Protein AF-A0A321LM00-F1 (afdb_monomer)

Structure (mmCIF, N/CA/C/O backbone):
data_AF-A0A321LM00-F1
#
_entry.id   AF-A0A321LM00-F1
#
loop_
_atom_site.group_PDB
_atom_site.id
_atom_site.type_symbol
_atom_site.label_atom_id
_atom_site.label_alt_id
_atom_site.label_comp_id
_atom_site.label_asym_id
_atom_site.label_entity_id
_atom_site.label_seq_id
_atom_site.pdbx_PDB_ins_code
_atom_site.Cartn_x
_atom_site.Cartn_y
_atom_site.Cartn_z
_atom_site.occupancy
_atom_site.B_iso_or_equiv
_atom_site.auth_seq_id
_atom_site.auth_comp_id
_atom_site.auth_asym_id
_atom_site.auth_atom_id
_atom_site.pdbx_PDB_model_num
ATOM 1 N N . MET A 1 1 ? -19.591 -0.940 19.489 1.00 50.38 1 MET A N 1
ATOM 2 C CA . MET A 1 1 ? -20.956 -0.464 19.805 1.00 50.38 1 MET A CA 1
ATOM 3 C C . MET A 1 1 ? -21.802 -0.656 18.562 1.00 50.38 1 MET A C 1
ATOM 5 O O . MET A 1 1 ? -21.306 -0.373 17.481 1.00 50.38 1 MET A O 1
ATOM 9 N N . THR A 1 2 ? -23.018 -1.180 18.686 1.00 60.53 2 THR A N 1
ATOM 10 C CA . THR A 1 2 ? -23.913 -1.371 17.537 1.00 60.53 2 THR A CA 1
ATOM 11 C C . THR A 1 2 ? -24.827 -0.159 17.453 1.00 60.53 2 THR A C 1
ATOM 13 O O . THR A 1 2 ? -25.666 0.035 18.329 1.00 60.53 2 THR A O 1
ATOM 16 N N . TYR A 1 3 ? -24.629 0.682 16.443 1.00 70.56 3 TYR A N 1
ATOM 17 C CA . TYR A 1 3 ? -25.516 1.814 16.193 1.00 70.56 3 TYR A CA 1
ATOM 18 C C . TYR A 1 3 ? -26.712 1.364 15.345 1.00 70.56 3 TYR A C 1
ATOM 20 O O . TYR A 1 3 ? -26.562 0.495 14.479 1.00 70.56 3 TYR A O 1
ATOM 28 N N . ASP A 1 4 ? -27.887 1.940 15.588 1.00 83.69 4 ASP A N 1
ATOM 29 C CA . ASP A 1 4 ? -29.115 1.673 14.824 1.00 83.69 4 ASP A CA 1
ATOM 30 C C . ASP A 1 4 ? -29.537 2.918 14.037 1.00 83.69 4 ASP A C 1
ATOM 32 O O . ASP A 1 4 ? -30.619 3.467 14.228 1.00 83.69 4 ASP A O 1
ATOM 36 N N . TYR A 1 5 ? -28.624 3.414 13.199 1.00 92.00 5 TYR A N 1
ATOM 37 C CA . TYR A 1 5 ? -28.917 4.504 12.274 1.00 92.00 5 TYR A CA 1
ATOM 38 C C . TYR A 1 5 ? -29.670 3.968 11.054 1.00 92.00 5 TYR A C 1
ATOM 40 O O . TYR A 1 5 ? -29.329 2.909 10.523 1.00 92.00 5 TYR A O 1
ATOM 48 N N . ARG A 1 6 ? -30.670 4.713 10.587 1.00 93.38 6 ARG A N 1
ATOM 49 C CA . ARG A 1 6 ? -31.503 4.389 9.420 1.00 93.38 6 ARG A CA 1
ATOM 50 C C . ARG A 1 6 ? -31.177 5.255 8.216 1.00 93.38 6 ARG A C 1
ATOM 52 O O . ARG A 1 6 ? -31.203 4.760 7.089 1.00 93.38 6 ARG A O 1
ATOM 59 N N . VAL A 1 7 ? -30.883 6.535 8.443 1.00 95.56 7 VAL A N 1
ATOM 60 C CA . VAL A 1 7 ? -30.591 7.505 7.380 1.00 95.56 7 VAL A CA 1
ATOM 61 C C . VAL A 1 7 ? -29.160 7.992 7.516 1.00 95.56 7 VAL A C 1
ATOM 63 O O . VAL A 1 7 ? -28.803 8.616 8.513 1.00 95.56 7 VAL A O 1
ATOM 66 N N . ILE A 1 8 ? -28.347 7.726 6.498 1.00 95.56 8 ILE A N 1
ATOM 67 C CA . ILE A 1 8 ? -26.917 8.050 6.502 1.00 95.56 8 ILE A CA 1
ATOM 68 C C . ILE A 1 8 ? -26.569 9.012 5.376 1.00 95.56 8 ILE A C 1
ATOM 70 O O . ILE A 1 8 ? -27.151 8.923 4.299 1.00 95.56 8 ILE A O 1
ATOM 74 N N . ALA A 1 9 ? -25.595 9.889 5.596 1.00 95.25 9 ALA A N 1
ATOM 75 C CA . ALA A 1 9 ? -24.933 10.639 4.534 1.00 95.25 9 ALA A CA 1
ATOM 76 C C . ALA A 1 9 ? -23.550 10.037 4.268 1.00 95.25 9 ALA A C 1
ATOM 78 O O . ALA A 1 9 ? -22.810 9.763 5.208 1.00 95.25 9 ALA A O 1
ATOM 79 N N . VAL A 1 10 ? -23.192 9.826 3.003 1.00 95.38 10 VAL A N 1
ATOM 80 C CA . VAL A 1 10 ? -21.925 9.173 2.633 1.00 95.38 10 VAL A CA 1
ATOM 81 C C . VAL A 1 10 ? -21.133 10.078 1.708 1.00 95.38 10 VAL A C 1
ATOM 83 O O . VAL A 1 10 ? -21.665 10.594 0.721 1.00 95.38 10 VAL A O 1
ATOM 86 N N . ASP A 1 11 ? -19.858 10.275 2.027 1.00 92.62 11 ASP A N 1
ATOM 87 C CA . ASP A 1 11 ? -18.947 11.029 1.178 1.00 92.62 11 ASP A CA 1
ATOM 88 C C . ASP A 1 11 ? -18.307 10.146 0.083 1.00 92.62 11 ASP A C 1
ATOM 90 O O . ASP A 1 11 ? -18.360 8.913 0.138 1.00 92.62 11 ASP A O 1
ATOM 94 N N . PRO A 1 12 ? -17.665 10.753 -0.930 1.00 92.94 12 PRO A N 1
ATOM 95 C CA . PRO A 1 12 ? -17.005 9.982 -1.974 1.00 92.94 12 PRO A CA 1
ATOM 96 C C . PRO A 1 12 ? -15.866 9.093 -1.471 1.00 92.94 12 PRO A C 1
ATOM 98 O O . PRO A 1 12 ? -15.644 8.043 -2.069 1.00 92.94 12 PRO A O 1
ATOM 101 N N . THR A 1 13 ? -15.146 9.479 -0.407 1.00 94.44 13 THR A N 1
ATOM 102 C CA . THR A 1 13 ? -14.042 8.652 0.103 1.00 94.44 13 THR A CA 1
ATOM 103 C C . THR A 1 13 ? -14.563 7.330 0.648 1.00 94.44 13 THR A C 1
ATOM 105 O O . THR A 1 13 ? -14.111 6.288 0.187 1.00 94.44 13 THR A O 1
ATOM 108 N N . ALA A 1 14 ? -15.604 7.346 1.482 1.00 96.12 14 ALA A N 1
ATOM 109 C CA . ALA A 1 14 ? -16.241 6.130 1.974 1.00 96.12 14 ALA A CA 1
ATOM 110 C C . ALA A 1 14 ? -16.858 5.282 0.848 1.00 96.12 14 ALA A C 1
ATOM 112 O O . ALA A 1 14 ? -16.705 4.060 0.844 1.00 96.12 14 ALA A O 1
ATOM 113 N N . LEU A 1 15 ? -17.503 5.897 -0.155 1.00 96.62 15 LEU A N 1
ATOM 114 C CA . LEU A 1 15 ? -18.020 5.163 -1.324 1.00 96.62 15 LEU A CA 1
ATOM 115 C C . LEU A 1 15 ? -16.909 4.408 -2.065 1.00 96.62 15 LEU A C 1
ATOM 117 O O . LEU A 1 15 ? -17.082 3.236 -2.409 1.00 96.62 15 LEU A O 1
ATOM 121 N N . LEU A 1 16 ? -15.773 5.066 -2.302 1.00 96.12 16 LEU A N 1
ATOM 122 C CA . LEU A 1 16 ? -14.617 4.446 -2.945 1.00 96.12 16 LEU A CA 1
ATOM 123 C C . LEU A 1 16 ? -14.006 3.349 -2.067 1.00 96.12 16 LEU A C 1
ATOM 125 O O . LEU A 1 16 ? -13.677 2.287 -2.593 1.00 96.12 16 LEU A O 1
ATOM 129 N N . THR A 1 17 ? -13.913 3.552 -0.750 1.00 97.25 17 THR A N 1
ATOM 130 C CA . THR A 1 17 ? -13.416 2.534 0.186 1.00 97.25 17 THR A CA 1
ATOM 131 C C . THR A 1 17 ? -14.311 1.296 0.188 1.00 97.25 17 THR A C 1
ATOM 133 O O . THR A 1 17 ? -13.816 0.181 0.025 1.00 97.25 17 THR A O 1
ATOM 136 N N . PHE A 1 18 ? -15.635 1.455 0.293 1.00 97.75 18 PHE A N 1
ATOM 137 C CA . PHE A 1 18 ? -16.565 0.323 0.222 1.00 97.75 18 PHE A CA 1
ATOM 138 C C . PHE A 1 18 ? -16.496 -0.402 -1.124 1.00 97.75 18 PHE A C 1
ATOM 140 O O . PHE A 1 18 ? -16.608 -1.626 -1.163 1.00 97.75 18 PHE A O 1
ATOM 147 N N . ALA A 1 19 ? -16.300 0.323 -2.227 1.00 97.25 19 ALA A N 1
ATOM 148 C CA . ALA A 1 19 ? -16.157 -0.274 -3.553 1.00 97.25 19 ALA A CA 1
ATOM 149 C C . ALA A 1 19 ? -14.844 -1.046 -3.705 1.00 97.25 19 ALA A C 1
ATOM 151 O O . ALA A 1 19 ? -14.829 -2.130 -4.286 1.00 97.25 19 ALA A O 1
ATOM 152 N N . TYR A 1 20 ? -13.756 -0.504 -3.158 1.00 96.75 20 TYR A N 1
ATOM 153 C CA . TYR A 1 20 ? -12.454 -1.161 -3.097 1.00 96.75 20 TYR A CA 1
ATOM 154 C C . TYR A 1 20 ? -12.499 -2.449 -2.260 1.00 96.75 20 TYR A C 1
ATOM 156 O O . TYR A 1 20 ? -11.844 -3.430 -2.606 1.00 96.75 20 TYR A O 1
ATOM 164 N N . LEU A 1 21 ? -13.308 -2.468 -1.198 1.00 96.81 21 LEU A N 1
ATOM 165 C CA . LEU A 1 21 ? -13.510 -3.637 -0.339 1.00 96.81 21 LEU A CA 1
ATOM 166 C C . LEU A 1 21 ? -14.554 -4.638 -0.853 1.00 96.81 21 LEU A C 1
ATOM 168 O O . LEU A 1 21 ? -14.753 -5.660 -0.204 1.00 96.81 21 LEU A O 1
ATOM 172 N N . ASP A 1 22 ? -15.216 -4.371 -1.983 1.00 96.12 22 ASP A N 1
ATOM 173 C CA . ASP A 1 22 ? -16.346 -5.171 -2.483 1.00 96.12 22 ASP A CA 1
ATOM 174 C C . ASP A 1 22 ? -17.527 -5.262 -1.493 1.00 96.12 22 ASP A C 1
ATOM 176 O O . ASP A 1 22 ? -18.244 -6.259 -1.428 1.00 96.12 22 ASP A O 1
ATOM 180 N N . LEU A 1 23 ? -17.755 -4.191 -0.726 1.00 96.31 23 LEU A N 1
ATOM 181 C CA . LEU A 1 23 ? -18.768 -4.124 0.331 1.00 96.31 23 LEU A CA 1
ATOM 182 C C . LEU A 1 23 ? -19.874 -3.090 0.094 1.00 96.31 23 LEU A C 1
ATOM 184 O O . LEU A 1 23 ? -20.735 -2.960 0.956 1.00 96.31 23 LEU A O 1
ATOM 188 N N . LEU A 1 24 ? -19.905 -2.380 -1.040 1.00 95.12 24 LEU A N 1
ATOM 189 C CA . LEU A 1 24 ? -20.917 -1.341 -1.318 1.00 95.12 24 LEU A CA 1
ATOM 190 C C . LEU A 1 24 ? -22.352 -1.796 -1.021 1.00 95.12 24 LEU A C 1
ATOM 192 O O . LEU A 1 24 ? -23.048 -1.172 -0.222 1.00 95.12 24 LEU A O 1
ATOM 196 N N . GLU A 1 25 ? -22.784 -2.896 -1.639 1.00 94.81 25 GLU A N 1
ATOM 197 C CA . GLU A 1 25 ? -24.155 -3.396 -1.501 1.00 94.81 25 GLU A CA 1
ATOM 198 C C . GLU A 1 25 ? -24.452 -3.880 -0.081 1.00 94.81 25 GLU A C 1
ATOM 200 O O . GLU A 1 25 ? -25.512 -3.587 0.467 1.00 94.81 25 GLU A O 1
ATOM 205 N N . VAL A 1 26 ? -23.503 -4.586 0.535 1.00 94.56 26 VAL A N 1
ATOM 206 C CA . VAL A 1 26 ? -23.665 -5.174 1.870 1.00 94.56 26 VAL A CA 1
ATOM 207 C C . VAL A 1 26 ? -23.682 -4.091 2.951 1.00 94.56 26 VAL A C 1
ATOM 209 O O . VAL A 1 26 ? -24.567 -4.079 3.808 1.00 94.56 26 VAL A O 1
ATOM 212 N N . ALA A 1 27 ? -22.724 -3.165 2.905 1.00 93.81 27 ALA A N 1
ATOM 213 C CA . ALA A 1 27 ? -22.567 -2.105 3.889 1.00 93.81 27 ALA A CA 1
ATOM 214 C C . ALA A 1 27 ? -23.719 -1.099 3.803 1.00 93.81 27 ALA A C 1
ATOM 216 O O . ALA A 1 27 ? -24.421 -0.871 4.789 1.00 93.81 27 ALA A O 1
ATOM 217 N N . LEU A 1 28 ? -23.971 -0.546 2.614 1.00 94.31 28 LEU A N 1
ATOM 218 C CA . LEU A 1 28 ? -25.001 0.479 2.421 1.00 94.31 28 LEU A CA 1
ATOM 219 C C . LEU A 1 28 ? -26.417 -0.110 2.378 1.00 94.31 28 LEU A C 1
ATOM 221 O O . LEU A 1 28 ? -27.389 0.573 2.702 1.00 94.31 28 LEU A O 1
ATOM 225 N N . GLY A 1 29 ? -26.547 -1.398 2.050 1.00 91.75 29 GLY A N 1
ATOM 226 C CA . GLY A 1 29 ? -27.804 -2.134 2.137 1.00 91.75 29 GLY A CA 1
ATOM 227 C C . GLY A 1 29 ? -28.374 -2.192 3.555 1.00 91.75 29 GLY A C 1
ATOM 228 O O . GLY A 1 29 ? -29.597 -2.236 3.700 1.00 91.75 29 GLY A O 1
ATOM 229 N N . SER A 1 30 ? -27.516 -2.113 4.580 1.00 90.19 30 SER A N 1
ATOM 230 C CA . SER A 1 30 ? -27.893 -2.211 5.997 1.00 90.19 30 SER A CA 1
ATOM 231 C C . SER A 1 30 ? -28.636 -0.993 6.571 1.00 90.19 30 SER A C 1
ATOM 233 O O . SER A 1 30 ? -29.150 -1.082 7.686 1.00 90.19 30 SER A O 1
ATOM 235 N N . PHE A 1 31 ? -28.725 0.107 5.815 1.00 93.88 31 PHE A N 1
ATOM 236 C CA . PHE A 1 31 ? -29.386 1.360 6.206 1.00 93.88 31 PHE A CA 1
ATOM 237 C C . PHE A 1 31 ? -30.646 1.591 5.380 1.00 93.88 31 PHE A C 1
ATOM 239 O O . PHE A 1 31 ? -30.644 1.289 4.196 1.00 93.88 31 PHE A O 1
ATOM 246 N N . ASP A 1 32 ? -31.712 2.168 5.925 1.00 95.12 32 ASP A N 1
ATOM 247 C CA . ASP A 1 32 ? -32.968 2.370 5.185 1.00 95.12 32 ASP A CA 1
ATOM 248 C C . ASP A 1 32 ? -32.814 3.337 4.000 1.00 95.12 32 ASP A C 1
ATOM 250 O O . ASP A 1 32 ? -33.359 3.087 2.922 1.00 95.12 32 ASP A O 1
ATOM 254 N N . CYS A 1 33 ? -32.055 4.421 4.180 1.00 96.31 33 CYS A N 1
ATOM 255 C CA . CYS A 1 33 ? -31.853 5.458 3.170 1.00 96.31 33 CYS A CA 1
ATOM 256 C C . CYS A 1 33 ? -30.410 5.968 3.183 1.00 96.31 33 CYS A C 1
ATOM 258 O O . CYS A 1 33 ? -29.863 6.300 4.235 1.00 96.31 33 CYS A O 1
ATOM 260 N N . VAL A 1 34 ? -29.822 6.095 1.995 1.00 97.00 34 VAL A N 1
ATOM 261 C CA . VAL A 1 34 ? -28.463 6.609 1.801 1.00 97.00 34 VAL A CA 1
ATOM 262 C C . VAL A 1 34 ? -28.538 7.944 1.080 1.00 97.00 34 VAL A C 1
ATOM 264 O O . VAL A 1 34 ? -29.070 8.038 -0.023 1.00 97.00 34 VAL A O 1
ATOM 267 N N . LEU A 1 35 ? -28.015 8.988 1.698 1.00 95.94 35 LEU A N 1
ATOM 268 C CA . LEU A 1 35 ? -27.921 10.316 1.123 1.00 95.94 35 LEU A CA 1
ATOM 269 C C . LEU A 1 35 ? -26.516 10.513 0.558 1.00 95.94 35 LEU A C 1
ATOM 271 O O . LEU A 1 35 ? -25.525 10.263 1.245 1.00 95.94 35 LEU A O 1
ATOM 275 N N . ILE A 1 36 ? -26.427 10.996 -0.679 1.00 95.06 36 ILE A N 1
ATOM 276 C CA . ILE A 1 36 ? -25.154 11.420 -1.270 1.00 95.06 36 ILE A CA 1
ATOM 277 C C . ILE A 1 36 ? -25.249 12.856 -1.793 1.00 95.06 36 ILE A C 1
ATOM 279 O O . ILE A 1 36 ? -26.322 13.291 -2.230 1.00 95.06 36 ILE A O 1
ATOM 283 N N . PRO A 1 37 ? -24.141 13.612 -1.794 1.00 91.38 37 PRO A N 1
ATOM 284 C CA . PRO A 1 37 ? -24.131 14.936 -2.395 1.00 91.38 37 PRO A CA 1
ATOM 285 C C . PRO A 1 37 ? -24.440 14.889 -3.898 1.00 91.38 37 PRO A C 1
ATOM 287 O O . PRO A 1 37 ? -23.979 13.984 -4.597 1.00 91.38 37 PRO A O 1
ATOM 290 N N . HIS A 1 38 ? -25.176 15.881 -4.412 1.00 88.44 38 HIS A N 1
ATOM 291 C CA . HIS A 1 38 ? -25.608 15.915 -5.819 1.00 88.44 38 HIS A CA 1
ATOM 292 C C . HIS A 1 38 ? -24.426 15.863 -6.811 1.00 88.44 38 HIS A C 1
ATOM 294 O O . HIS A 1 38 ? -24.511 15.194 -7.839 1.00 88.44 38 HIS A O 1
ATOM 300 N N . SER A 1 39 ? -23.302 16.504 -6.471 1.00 88.38 39 SER A N 1
ATOM 301 C CA . SER A 1 39 ? -22.120 16.603 -7.333 1.00 88.38 39 SER A CA 1
ATOM 302 C C . SER A 1 39 ? -21.273 15.328 -7.372 1.00 88.38 39 SER A C 1
ATOM 304 O O . SER A 1 39 ? -20.313 15.250 -8.134 1.00 88.38 39 SER A O 1
ATOM 306 N N . THR A 1 40 ? -21.623 14.294 -6.596 1.00 91.19 40 THR A N 1
ATOM 307 C CA . THR A 1 40 ? -20.867 13.028 -6.537 1.00 91.19 40 THR A CA 1
ATOM 308 C C . THR A 1 40 ? -20.768 12.351 -7.902 1.00 91.19 40 THR A C 1
ATOM 310 O O . THR A 1 40 ? -19.707 11.850 -8.264 1.00 91.19 40 THR A O 1
ATOM 313 N N . LEU A 1 41 ? -21.853 12.343 -8.682 1.00 89.50 41 LEU A N 1
ATOM 314 C CA . LEU A 1 41 ? -21.878 11.677 -9.989 1.00 89.50 41 LEU A CA 1
ATOM 315 C C . LEU A 1 41 ? -21.034 12.411 -11.038 1.00 89.50 41 LEU A C 1
ATOM 317 O O . LEU A 1 41 ? -20.340 11.760 -11.819 1.00 89.50 41 LEU A O 1
ATOM 321 N N . GLU A 1 42 ? -21.087 13.745 -11.041 1.00 88.25 42 GLU A N 1
ATOM 322 C CA . GLU A 1 42 ? -20.252 14.588 -11.903 1.00 88.25 42 GLU A CA 1
ATOM 323 C C . GLU A 1 42 ? -18.775 14.401 -11.554 1.00 88.25 42 GLU A C 1
ATOM 325 O O . GLU A 1 42 ? -17.969 14.086 -12.426 1.00 88.25 42 GLU A O 1
ATOM 330 N N . TRP A 1 43 ? -18.442 14.463 -10.263 1.00 90.12 43 TRP A N 1
ATOM 331 C CA . TRP A 1 43 ? -17.084 14.243 -9.783 1.00 90.12 43 TRP A CA 1
ATOM 332 C C . TRP A 1 43 ? -16.538 12.861 -10.174 1.00 90.12 43 TRP A C 1
ATOM 334 O O . TRP A 1 43 ? -15.446 12.772 -10.726 1.00 90.12 43 TRP A O 1
ATOM 344 N N . LEU A 1 44 ? -17.307 11.779 -9.991 1.00 90.75 44 LEU A N 1
ATOM 345 C CA . LEU A 1 44 ? -16.889 10.434 -10.418 1.00 90.75 44 LEU A CA 1
ATOM 346 C C . LEU A 1 44 ? -16.629 10.350 -11.929 1.00 90.75 44 LEU A C 1
ATOM 348 O O . LEU A 1 44 ? -15.758 9.600 -12.371 1.00 90.75 44 LEU A O 1
ATOM 352 N N . PHE A 1 45 ? -17.390 11.094 -12.734 1.00 87.19 45 PHE A N 1
ATOM 353 C CA . PHE A 1 45 ? -17.180 11.156 -14.176 1.00 87.19 45 PHE A CA 1
ATOM 354 C C . PHE A 1 45 ? -15.891 11.907 -14.533 1.00 87.19 45 PHE A C 1
ATOM 356 O O . PHE A 1 45 ? -15.132 11.423 -15.375 1.00 87.19 45 PHE A O 1
ATOM 363 N N . GLU A 1 46 ? -15.612 13.035 -13.874 1.00 87.94 46 GLU A N 1
ATOM 364 C CA . GLU A 1 46 ? -14.351 13.771 -14.031 1.00 87.94 46 GLU A CA 1
ATOM 365 C C . GLU A 1 46 ? -13.141 12.932 -13.603 1.00 87.94 46 GLU A C 1
ATOM 367 O O . GLU A 1 46 ? -12.164 12.836 -14.348 1.00 87.94 46 GLU A O 1
ATOM 372 N N . GLU A 1 47 ? -13.208 12.269 -12.446 1.00 88.06 47 GLU A N 1
ATOM 373 C CA . GLU A 1 47 ? -12.123 11.415 -11.952 1.00 88.06 47 GLU A CA 1
ATOM 374 C C . GLU A 1 47 ? -11.845 10.250 -12.903 1.00 88.06 47 GLU A C 1
ATOM 376 O O . GLU A 1 47 ? -10.687 9.961 -13.211 1.00 88.06 47 GLU A O 1
ATOM 381 N N . ARG A 1 48 ? -12.890 9.640 -13.480 1.00 87.31 48 ARG A N 1
ATOM 382 C CA . ARG A 1 48 ? -12.709 8.610 -14.511 1.00 87.31 48 ARG A CA 1
ATOM 383 C C . ARG A 1 48 ? -11.930 9.129 -15.720 1.00 87.31 48 ARG A C 1
ATOM 385 O O . ARG A 1 48 ? -11.123 8.398 -16.287 1.00 87.31 48 ARG A O 1
ATOM 392 N N . GLN A 1 49 ? -12.174 10.370 -16.142 1.00 84.62 49 GLN A N 1
ATOM 393 C CA . GLN A 1 49 ? -11.446 10.969 -17.263 1.00 84.62 49 GLN A CA 1
ATOM 394 C C . GLN A 1 49 ? -9.992 11.284 -16.911 1.00 84.62 49 GLN A C 1
ATOM 396 O O . GLN A 1 49 ? -9.124 11.106 -17.761 1.00 84.62 49 GLN A O 1
ATOM 401 N N . ARG A 1 50 ? -9.725 11.720 -15.673 1.00 84.50 50 ARG A N 1
ATOM 402 C CA . ARG A 1 50 ? -8.369 12.019 -15.185 1.00 84.50 50 ARG A CA 1
ATOM 403 C C . ARG A 1 50 ? -7.505 10.771 -15.034 1.00 84.50 50 ARG A C 1
ATOM 405 O O . ARG A 1 50 ? -6.308 10.829 -15.285 1.00 84.50 50 ARG A O 1
ATOM 412 N N . ILE A 1 51 ? -8.105 9.655 -14.620 1.00 82.00 51 ILE A N 1
ATOM 413 C CA . ILE A 1 51 ? -7.398 8.382 -14.419 1.00 82.00 51 ILE A CA 1
ATOM 414 C C . ILE A 1 51 ? -7.025 7.722 -15.750 1.00 82.00 51 ILE A C 1
ATOM 416 O O . ILE A 1 51 ? -6.033 6.992 -15.809 1.00 82.00 51 ILE A O 1
ATOM 420 N N . ALA A 1 52 ? -7.792 7.968 -16.815 1.00 71.31 52 ALA A N 1
ATOM 421 C CA . ALA A 1 52 ? -7.553 7.361 -18.117 1.00 71.31 52 ALA A CA 1
ATOM 422 C C . ALA A 1 52 ? -6.157 7.727 -18.650 1.00 71.31 52 ALA A C 1
ATOM 424 O O . ALA A 1 52 ? -5.873 8.890 -18.935 1.00 71.31 52 ALA A O 1
ATOM 425 N N . PHE A 1 53 ? -5.291 6.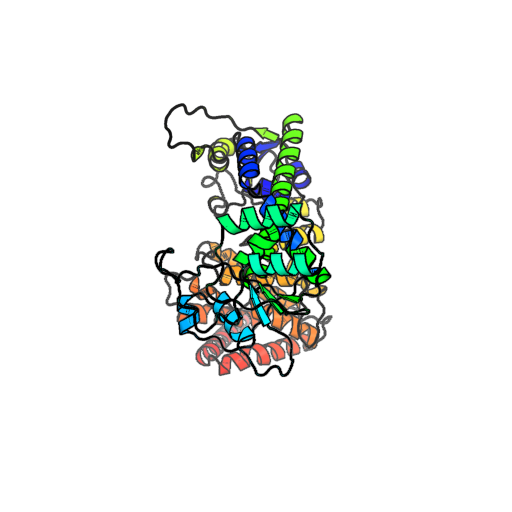723 -18.824 1.00 65.69 53 PHE A N 1
ATOM 426 C CA . PHE A 1 53 ? -3.946 6.931 -19.356 1.00 65.69 53 PHE A CA 1
ATOM 427 C C . PHE A 1 53 ? -4.003 7.602 -20.733 1.00 65.69 53 PHE A C 1
ATOM 429 O O . PHE A 1 53 ? -4.506 7.031 -21.702 1.00 65.69 53 PHE A O 1
ATOM 436 N N . HIS A 1 54 ? -3.460 8.812 -20.850 1.00 65.44 54 HIS A N 1
ATOM 437 C CA . HIS A 1 54 ? -3.569 9.597 -22.082 1.00 65.44 54 HIS A CA 1
ATOM 438 C C . HIS A 1 54 ? -2.608 9.155 -23.204 1.00 65.44 54 HIS A C 1
ATOM 440 O O . HIS A 1 54 ? -2.655 9.728 -24.292 1.00 65.44 54 HIS A O 1
ATOM 446 N N . GLN A 1 55 ? -1.740 8.151 -22.990 1.00 72.81 55 GLN A N 1
ATOM 447 C CA . GLN A 1 55 ? -0.746 7.713 -23.989 1.00 72.81 55 GLN A CA 1
ATOM 448 C C . GLN A 1 55 ? -0.768 6.198 -24.309 1.00 72.81 55 GLN A C 1
ATOM 450 O O . GLN A 1 55 ? 0.269 5.547 -24.193 1.00 72.81 55 GLN A O 1
ATOM 455 N N . PRO A 1 56 ? -1.885 5.614 -24.798 1.00 78.19 56 PRO A N 1
ATOM 456 C CA . PRO A 1 56 ? -2.003 4.165 -25.049 1.00 78.19 56 PRO A CA 1
ATOM 457 C C . PRO A 1 56 ? -0.885 3.546 -25.906 1.00 78.19 56 PRO A C 1
ATOM 459 O O . PRO A 1 56 ? -0.539 2.375 -25.754 1.00 78.19 56 PRO A O 1
ATOM 462 N N . SER A 1 57 ? -0.296 4.321 -26.823 1.00 82.38 57 SER A N 1
ATOM 463 C CA . SER A 1 57 ? 0.830 3.863 -27.640 1.00 82.38 57 SER A CA 1
ATOM 464 C C . SER A 1 57 ? 2.063 3.527 -26.804 1.00 82.38 57 SER A C 1
ATOM 466 O O . SER A 1 57 ? 2.680 2.497 -27.059 1.00 82.38 57 SER A O 1
ATOM 468 N N . LYS A 1 58 ? 2.390 4.341 -25.791 1.00 82.62 58 LYS A N 1
ATOM 469 C CA . LYS A 1 58 ? 3.560 4.111 -24.935 1.00 82.62 58 LYS A CA 1
ATOM 470 C C . LYS A 1 58 ? 3.419 2.838 -24.121 1.00 82.62 58 LYS A C 1
ATOM 472 O O . LYS A 1 58 ? 4.390 2.108 -23.973 1.00 82.62 58 LYS A O 1
ATOM 477 N N . THR A 1 59 ? 2.219 2.539 -23.639 1.00 84.81 59 THR A N 1
ATOM 478 C CA . THR A 1 59 ? 2.006 1.330 -22.846 1.00 84.81 59 THR A CA 1
ATOM 479 C C . THR A 1 59 ? 2.064 0.064 -23.683 1.00 84.81 59 THR A C 1
ATOM 481 O O . THR A 1 59 ? 2.657 -0.937 -23.277 1.00 84.81 59 THR A O 1
ATOM 484 N N . ARG A 1 60 ? 1.536 0.127 -24.910 1.00 86.62 60 ARG A N 1
ATOM 485 C CA . ARG A 1 60 ? 1.706 -0.947 -25.891 1.00 86.62 60 ARG A CA 1
ATOM 486 C C . ARG A 1 60 ? 3.181 -1.173 -26.223 1.00 86.62 60 ARG A C 1
ATOM 488 O O . ARG A 1 60 ? 3.604 -2.320 -26.324 1.00 86.62 60 ARG A O 1
ATOM 495 N N . ASP A 1 61 ? 3.952 -0.105 -26.398 1.00 88.38 61 ASP A N 1
ATOM 496 C CA . ASP A 1 61 ? 5.385 -0.204 -26.680 1.00 88.38 61 ASP A CA 1
ATOM 497 C C . ASP A 1 61 ? 6.161 -0.761 -25.476 1.00 88.38 61 ASP A C 1
ATOM 499 O O . ASP A 1 61 ? 6.962 -1.676 -25.648 1.00 88.38 61 ASP A O 1
ATOM 503 N N . ALA A 1 62 ? 5.846 -0.319 -24.256 1.00 90.00 62 ALA A N 1
ATOM 504 C CA . ALA A 1 62 ? 6.405 -0.868 -23.020 1.00 90.00 62 ALA A CA 1
ATOM 505 C C . ALA A 1 62 ? 6.106 -2.372 -22.874 1.00 90.00 62 ALA A C 1
ATOM 507 O O . ALA A 1 62 ? 7.005 -3.161 -22.585 1.00 90.00 62 ALA A O 1
ATOM 508 N N . SER A 1 63 ? 4.863 -2.788 -23.147 1.00 90.81 63 SER A N 1
ATOM 509 C CA . SER A 1 63 ? 4.460 -4.201 -23.124 1.00 90.81 63 SER A CA 1
ATOM 510 C C . SER A 1 63 ? 5.262 -5.032 -24.123 1.00 90.81 63 SER A C 1
ATOM 512 O O . SER A 1 63 ? 5.806 -6.072 -23.763 1.00 90.81 63 SER A O 1
ATOM 514 N N . ARG A 1 64 ? 5.422 -4.532 -25.356 1.00 91.62 64 ARG A N 1
ATOM 515 C CA . ARG A 1 64 ? 6.223 -5.198 -26.394 1.00 91.62 64 ARG A CA 1
ATOM 516 C C . ARG A 1 64 ? 7.684 -5.360 -25.989 1.00 91.62 64 ARG A C 1
ATOM 518 O O . ARG A 1 64 ? 8.240 -6.436 -26.175 1.00 91.62 64 ARG A O 1
ATOM 525 N N . ILE A 1 65 ? 8.313 -4.324 -25.432 1.00 92.19 65 ILE A N 1
ATOM 526 C CA . ILE A 1 65 ? 9.710 -4.425 -24.987 1.00 92.19 65 ILE A CA 1
ATOM 527 C C . ILE A 1 65 ? 9.831 -5.428 -23.829 1.00 92.19 65 ILE A C 1
ATOM 529 O O . ILE A 1 65 ? 10.762 -6.234 -23.821 1.00 92.19 65 ILE A O 1
ATOM 533 N N . ARG A 1 66 ? 8.865 -5.459 -22.900 1.00 92.94 66 ARG A N 1
ATOM 534 C CA . ARG A 1 66 ? 8.829 -6.463 -21.824 1.00 92.94 66 ARG A CA 1
ATOM 535 C C . ARG A 1 66 ? 8.707 -7.893 -22.360 1.00 92.94 66 ARG A C 1
ATOM 537 O O . ARG A 1 66 ? 9.397 -8.780 -21.862 1.00 92.94 66 ARG A O 1
ATOM 544 N N . ASP A 1 67 ? 7.910 -8.116 -23.403 1.00 93.69 67 ASP A N 1
ATOM 545 C CA . ASP A 1 67 ? 7.813 -9.423 -24.069 1.00 93.69 67 ASP A CA 1
ATOM 546 C C . ASP A 1 67 ? 9.136 -9.820 -24.749 1.00 93.69 67 ASP A C 1
ATOM 548 O O . ASP A 1 67 ? 9.574 -10.975 -24.674 1.00 93.69 67 ASP A O 1
ATOM 552 N N . LEU A 1 68 ? 9.826 -8.863 -25.378 1.00 93.81 68 LEU A N 1
ATOM 553 C CA . LEU A 1 68 ? 11.145 -9.098 -25.973 1.00 93.81 68 LEU A CA 1
ATOM 554 C C . LEU A 1 68 ? 12.201 -9.450 -24.914 1.00 93.81 68 LEU A C 1
ATOM 556 O O . LEU A 1 68 ? 13.021 -10.337 -25.153 1.00 93.81 68 LEU A O 1
ATOM 560 N N . LEU A 1 69 ? 12.162 -8.820 -23.737 1.00 92.94 69 LEU A N 1
ATOM 561 C CA . LEU A 1 69 ? 13.016 -9.178 -22.599 1.00 92.94 69 LEU A CA 1
ATOM 562 C C . LEU A 1 69 ? 12.695 -10.583 -22.070 1.00 92.94 69 LEU A C 1
ATOM 564 O O . LEU A 1 69 ? 13.594 -11.406 -21.900 1.00 92.94 69 LEU A O 1
ATOM 568 N N . ALA A 1 70 ? 11.412 -10.899 -21.878 1.00 92.25 70 ALA A N 1
ATOM 569 C CA . ALA A 1 70 ? 10.972 -12.194 -21.357 1.00 92.25 70 ALA A CA 1
ATOM 570 C C . ALA A 1 70 ? 11.331 -13.369 -22.284 1.00 92.25 70 ALA A C 1
ATOM 572 O O . ALA A 1 70 ? 11.674 -14.456 -21.821 1.00 92.25 70 ALA A O 1
ATOM 573 N N . THR A 1 71 ? 11.285 -13.156 -23.601 1.00 91.56 71 THR A N 1
ATOM 574 C CA . THR A 1 71 ? 11.663 -14.165 -24.606 1.00 91.56 71 THR A CA 1
ATOM 575 C C . THR A 1 71 ? 13.176 -14.256 -24.840 1.00 91.56 71 THR A C 1
ATOM 577 O O . THR A 1 71 ? 13.634 -15.140 -25.575 1.00 91.56 71 THR A O 1
ATOM 580 N N . GLY A 1 72 ? 13.967 -13.358 -24.241 1.00 89.81 72 GLY A N 1
ATOM 581 C CA . GLY A 1 72 ? 15.408 -13.232 -24.462 1.00 89.81 72 GLY A CA 1
ATOM 582 C C . GLY A 1 72 ? 15.778 -12.674 -25.841 1.00 89.81 72 GLY A C 1
ATOM 583 O O . GLY A 1 72 ? 16.895 -12.893 -26.308 1.00 89.81 72 GLY A O 1
ATOM 584 N N . ALA A 1 73 ? 14.837 -12.024 -26.535 1.00 91.19 73 ALA A N 1
ATOM 585 C CA . ALA A 1 73 ? 15.110 -11.260 -27.755 1.00 91.19 73 ALA A CA 1
ATOM 586 C C . ALA A 1 73 ? 15.849 -9.946 -27.463 1.00 91.19 73 ALA A C 1
ATOM 588 O O . ALA A 1 73 ? 16.684 -9.528 -28.262 1.00 91.19 73 ALA A O 1
ATOM 589 N N . LEU A 1 74 ? 15.585 -9.357 -26.298 1.00 93.81 74 LEU A N 1
ATOM 590 C CA . LEU A 1 74 ? 16.409 -8.334 -25.663 1.00 93.81 74 LEU A CA 1
ATOM 591 C C . LEU A 1 74 ? 16.957 -8.891 -24.348 1.00 93.81 74 LEU A C 1
ATOM 593 O O . LEU A 1 74 ? 16.352 -9.775 -23.738 1.00 93.81 74 LEU A O 1
ATOM 597 N N . LYS A 1 75 ? 18.102 -8.378 -23.907 1.00 93.31 75 LYS A N 1
ATOM 598 C CA . LYS A 1 75 ? 18.739 -8.752 -22.641 1.00 93.31 75 LYS A CA 1
ATOM 599 C C . LYS A 1 75 ? 18.894 -7.521 -21.748 1.00 93.31 75 LYS A C 1
ATOM 601 O O . LYS A 1 75 ? 19.146 -6.423 -22.237 1.00 93.31 75 LYS A O 1
ATOM 606 N N . ASP A 1 76 ? 18.786 -7.703 -20.436 1.00 90.00 76 ASP A N 1
ATOM 607 C CA . ASP A 1 76 ? 19.097 -6.631 -19.488 1.00 90.00 76 ASP A CA 1
ATOM 608 C C . ASP A 1 76 ? 20.608 -6.396 -19.427 1.00 90.00 76 ASP A C 1
ATOM 610 O O . ASP A 1 76 ? 21.395 -7.323 -19.207 1.00 90.00 76 ASP A O 1
ATOM 614 N N . PHE A 1 77 ? 21.009 -5.138 -19.566 1.00 86.81 77 PHE A N 1
ATOM 615 C CA . PHE A 1 77 ? 22.375 -4.709 -19.333 1.00 86.81 77 PHE A CA 1
ATOM 616 C C . PHE A 1 77 ? 22.641 -4.505 -17.838 1.00 86.81 77 PHE A C 1
ATOM 618 O O . PHE A 1 77 ? 21.913 -3.793 -17.140 1.00 86.81 77 PHE A O 1
ATOM 625 N N . ARG A 1 78 ? 23.729 -5.101 -17.344 1.00 78.00 78 ARG A N 1
ATOM 626 C CA . ARG A 1 78 ? 24.267 -4.866 -16.001 1.00 78.00 78 ARG A CA 1
ATOM 627 C C . ARG A 1 78 ? 25.766 -4.627 -16.122 1.00 78.00 78 ARG A C 1
ATOM 629 O O . ARG A 1 78 ? 26.511 -5.589 -16.269 1.00 78.00 78 ARG A O 1
ATOM 636 N N . SER A 1 79 ? 26.174 -3.360 -16.074 1.00 73.25 79 SER A N 1
ATOM 637 C CA . SER A 1 79 ? 27.594 -3.001 -16.075 1.00 73.25 79 SER A CA 1
ATOM 638 C C . SER A 1 79 ? 28.268 -3.479 -14.790 1.00 73.25 79 SER A C 1
ATOM 640 O O . SER A 1 79 ? 27.710 -3.323 -13.699 1.00 73.25 79 SER A O 1
ATOM 642 N N . ILE A 1 80 ? 29.466 -4.043 -14.928 1.00 70.88 80 ILE A N 1
ATOM 643 C CA . ILE A 1 80 ? 30.392 -4.315 -13.813 1.00 70.88 80 ILE A CA 1
ATOM 644 C C . ILE A 1 80 ? 31.627 -3.398 -13.923 1.00 70.88 80 ILE A C 1
ATOM 646 O O . ILE A 1 80 ? 32.379 -3.240 -12.958 1.00 70.88 80 ILE A O 1
ATOM 650 N N . ALA A 1 81 ? 31.811 -2.756 -15.080 1.00 75.69 81 ALA A N 1
ATOM 651 C CA . ALA A 1 81 ? 32.920 -1.863 -15.363 1.00 75.69 81 ALA A CA 1
ATOM 652 C C . ALA A 1 81 ? 32.869 -0.588 -14.507 1.00 75.69 81 ALA A C 1
ATOM 654 O O . ALA A 1 81 ? 31.808 -0.058 -14.161 1.00 75.69 81 ALA A O 1
ATOM 655 N N . ARG A 1 82 ? 34.051 -0.070 -14.163 1.00 78.38 82 ARG A N 1
ATOM 656 C CA . ARG A 1 82 ? 34.173 1.181 -13.414 1.00 78.38 82 ARG A CA 1
ATOM 657 C C . ARG A 1 82 ? 33.887 2.359 -14.344 1.00 78.38 82 ARG A C 1
ATOM 659 O O . ARG A 1 82 ? 34.640 2.599 -15.281 1.00 78.38 82 ARG A O 1
ATOM 666 N N . VAL A 1 83 ? 32.828 3.103 -14.044 1.00 81.69 83 VAL A N 1
ATOM 667 C CA . VAL A 1 83 ? 32.428 4.295 -14.802 1.00 81.69 83 VAL A CA 1
ATOM 668 C C . VAL A 1 83 ? 33.353 5.470 -14.475 1.00 81.69 83 VAL A C 1
ATOM 670 O O . VAL A 1 83 ? 33.670 5.708 -13.305 1.00 81.69 83 VAL A O 1
ATOM 673 N N . ASP A 1 84 ? 33.778 6.202 -15.504 1.00 85.25 84 ASP A N 1
ATOM 674 C CA . ASP A 1 84 ? 34.474 7.481 -15.356 1.00 85.25 84 ASP A CA 1
ATOM 675 C C . ASP A 1 84 ? 33.489 8.556 -14.871 1.00 85.25 84 ASP A C 1
ATOM 677 O O . ASP A 1 84 ? 32.469 8.827 -15.510 1.00 85.25 84 ASP A O 1
ATOM 681 N N . THR A 1 85 ? 33.789 9.152 -13.718 1.00 86.25 85 THR A N 1
ATOM 682 C CA . THR A 1 85 ? 32.936 10.151 -13.070 1.00 86.25 85 THR A CA 1
ATOM 683 C C . THR A 1 85 ? 32.842 11.449 -13.860 1.00 86.25 85 THR A C 1
ATOM 685 O O . THR A 1 85 ? 31.782 12.074 -13.849 1.00 86.25 85 THR A O 1
ATOM 688 N N . ASP A 1 86 ? 33.912 11.842 -14.553 1.00 86.06 86 ASP A N 1
ATOM 689 C CA . ASP A 1 86 ? 33.938 13.094 -15.312 1.00 86.06 86 ASP A CA 1
ATOM 690 C C . ASP A 1 86 ? 33.116 12.939 -16.598 1.00 86.06 86 ASP A C 1
ATOM 692 O O . ASP A 1 86 ? 32.278 13.785 -16.915 1.00 86.06 86 ASP A O 1
ATOM 696 N N . LEU A 1 87 ? 33.250 11.789 -17.269 1.00 87.25 87 LEU A N 1
ATOM 697 C CA . LEU A 1 87 ? 32.422 11.438 -18.421 1.00 87.25 87 LEU A CA 1
ATOM 698 C C . LEU A 1 87 ? 30.939 11.330 -18.037 1.00 87.25 87 LEU A C 1
ATOM 700 O O . LEU A 1 87 ? 30.081 11.881 -18.722 1.00 87.25 87 LEU A O 1
ATOM 704 N N . ALA A 1 88 ? 30.620 10.666 -16.921 1.00 87.81 88 ALA A N 1
ATOM 705 C CA . ALA A 1 88 ? 29.242 10.537 -16.442 1.00 87.81 88 ALA A CA 1
ATOM 706 C C . ALA A 1 88 ? 28.594 11.893 -16.119 1.00 87.81 88 ALA A C 1
ATOM 708 O O . ALA A 1 88 ? 27.397 12.066 -16.358 1.00 87.81 88 ALA A O 1
ATOM 709 N N . ALA A 1 89 ? 29.367 12.861 -15.619 1.00 87.25 89 ALA A N 1
ATOM 710 C CA . ALA A 1 89 ? 28.885 14.222 -15.408 1.00 87.25 89 ALA A CA 1
ATOM 711 C C . ALA A 1 89 ? 28.582 14.948 -16.732 1.00 87.25 89 ALA A C 1
ATOM 713 O O . ALA A 1 89 ? 27.652 15.752 -16.782 1.00 87.25 89 ALA A O 1
ATOM 714 N N . GLU A 1 90 ? 29.326 14.652 -17.803 1.00 87.94 90 GLU A N 1
ATOM 715 C CA . GLU A 1 90 ? 29.156 15.289 -19.113 1.00 87.94 90 GLU A CA 1
ATOM 716 C C . GLU A 1 90 ? 28.006 14.693 -19.937 1.00 87.94 90 GLU A C 1
ATOM 718 O O . GLU A 1 90 ? 27.238 15.452 -20.524 1.00 87.94 90 GLU A O 1
ATOM 723 N N . ILE A 1 91 ? 27.855 13.364 -19.987 1.00 87.25 91 ILE A N 1
ATOM 724 C CA . ILE A 1 91 ? 26.894 12.686 -20.891 1.00 87.25 91 ILE A CA 1
ATOM 725 C C . ILE A 1 91 ? 25.812 11.871 -20.173 1.00 87.25 91 ILE A C 1
ATOM 727 O O . ILE A 1 91 ? 24.938 11.287 -20.817 1.00 87.25 91 ILE A O 1
ATOM 731 N N . GLY A 1 92 ? 25.860 11.832 -18.843 1.00 87.06 92 GLY A N 1
ATOM 732 C CA . GLY A 1 92 ? 24.962 11.050 -18.006 1.00 87.06 92 GLY A CA 1
ATOM 733 C C . GLY A 1 92 ? 25.500 9.657 -17.671 1.00 87.06 92 GLY A C 1
ATOM 734 O O . GLY A 1 92 ? 26.266 9.037 -18.411 1.00 87.06 92 GLY A O 1
ATOM 735 N N . GLU A 1 93 ? 25.045 9.145 -16.530 1.00 86.69 93 GLU A N 1
ATOM 736 C CA . GLU A 1 93 ? 25.529 7.904 -15.916 1.00 86.69 93 GLU A CA 1
ATOM 737 C C . GLU A 1 93 ? 25.241 6.658 -16.773 1.00 86.69 93 GLU A C 1
ATOM 739 O O . GLU A 1 93 ? 26.073 5.753 -16.868 1.00 86.69 93 GLU A O 1
ATOM 744 N N . ASN A 1 94 ? 24.092 6.630 -17.460 1.00 85.88 94 ASN A N 1
ATOM 745 C CA . ASN A 1 94 ? 23.687 5.507 -18.309 1.00 85.88 94 ASN A CA 1
ATOM 746 C C . ASN A 1 94 ? 24.624 5.331 -19.511 1.00 85.88 94 ASN A C 1
ATOM 748 O O . ASN A 1 94 ? 25.183 4.250 -19.692 1.00 85.88 94 ASN A O 1
ATOM 752 N N . LEU A 1 95 ? 24.826 6.384 -20.313 1.00 88.25 95 LEU A N 1
ATOM 753 C CA . LEU A 1 95 ? 25.664 6.308 -21.513 1.00 88.25 95 LEU A CA 1
ATOM 754 C C . LEU A 1 95 ? 27.137 6.079 -21.148 1.00 88.25 95 LEU A C 1
ATOM 756 O O . LEU A 1 95 ? 27.796 5.259 -21.783 1.00 88.25 95 LEU A O 1
ATOM 760 N N . ALA A 1 96 ? 27.628 6.714 -20.080 1.00 89.38 96 ALA A N 1
ATOM 761 C CA . ALA A 1 96 ? 28.975 6.464 -19.570 1.00 89.38 96 ALA A CA 1
ATOM 762 C C . ALA A 1 96 ? 29.172 4.996 -19.140 1.00 89.38 96 ALA A C 1
ATOM 764 O O . ALA A 1 96 ? 30.219 4.411 -19.417 1.00 89.38 96 ALA A O 1
ATOM 765 N N . SER A 1 97 ? 28.154 4.367 -18.540 1.00 88.69 97 SER A N 1
ATOM 766 C CA . SER A 1 97 ? 28.192 2.939 -18.183 1.00 88.69 97 SER A CA 1
ATOM 767 C C . SER A 1 97 ? 28.233 2.017 -19.405 1.00 88.69 97 SER A C 1
ATOM 769 O O . SER A 1 97 ? 28.922 0.996 -19.376 1.00 88.69 97 SER A O 1
ATOM 771 N N . LEU A 1 98 ? 27.518 2.362 -20.486 1.00 88.75 98 LEU A N 1
ATOM 772 C CA . LEU A 1 98 ? 27.594 1.619 -21.750 1.00 88.75 98 LEU A CA 1
ATOM 773 C C . LEU A 1 98 ? 28.998 1.725 -22.360 1.00 88.75 98 LEU A C 1
ATOM 775 O O . LEU A 1 98 ? 29.568 0.712 -22.766 1.00 88.75 98 LEU A O 1
ATOM 779 N N . ILE A 1 99 ? 29.570 2.937 -22.381 1.00 89.50 99 ILE A N 1
ATOM 780 C CA . ILE A 1 99 ? 30.923 3.202 -22.896 1.00 89.50 99 ILE A CA 1
ATOM 781 C C . ILE A 1 99 ? 31.969 2.406 -22.119 1.00 89.50 99 ILE A C 1
ATOM 783 O O . ILE A 1 99 ? 32.782 1.720 -22.744 1.00 89.50 99 ILE A O 1
ATOM 787 N N . ALA A 1 100 ? 31.908 2.439 -20.785 1.00 87.75 100 ALA A N 1
ATOM 788 C CA . ALA A 1 100 ? 32.823 1.705 -19.918 1.00 87.75 100 ALA A CA 1
ATOM 789 C C . ALA A 1 100 ? 32.817 0.196 -20.207 1.00 87.75 100 ALA A C 1
ATOM 791 O O . ALA A 1 100 ? 33.880 -0.405 -20.303 1.00 87.75 100 ALA A O 1
ATOM 792 N N . GLU A 1 101 ? 31.643 -0.404 -20.417 1.00 85.81 101 GLU A N 1
ATOM 793 C CA . GLU A 1 101 ? 31.542 -1.827 -20.763 1.00 85.81 101 GLU A CA 1
ATOM 794 C C . GLU A 1 101 ? 32.070 -2.129 -22.170 1.00 85.81 101 GLU A C 1
ATOM 796 O O . GLU A 1 101 ? 32.765 -3.120 -22.381 1.00 85.81 101 GLU A O 1
ATOM 801 N N . SER A 1 102 ? 31.736 -1.292 -23.157 1.00 83.19 102 SER A N 1
ATOM 802 C CA . SER A 1 102 ? 32.177 -1.519 -24.539 1.00 83.19 102 SER A CA 1
ATOM 803 C C . SER A 1 102 ? 33.694 -1.412 -24.705 1.00 83.19 102 SER A C 1
ATOM 805 O O . SER A 1 102 ? 34.253 -2.108 -25.551 1.00 83.19 102 SER A O 1
ATOM 807 N N . SER A 1 103 ? 34.331 -0.587 -23.868 1.00 81.12 103 SER A N 1
ATOM 808 C CA . SER A 1 103 ? 35.772 -0.313 -23.876 1.00 81.12 103 SER A CA 1
ATOM 809 C C . SER A 1 103 ? 36.573 -1.303 -23.019 1.00 81.12 103 SER A C 1
ATOM 811 O O . SER A 1 103 ? 37.805 -1.248 -23.008 1.00 81.12 103 SER A O 1
ATOM 813 N N . ASP A 1 104 ? 35.899 -2.187 -22.274 1.00 73.44 104 ASP A N 1
ATOM 814 C CA . ASP A 1 104 ? 36.553 -3.160 -21.404 1.00 73.44 104 ASP A CA 1
ATOM 815 C C . ASP A 1 104 ? 37.130 -4.331 -22.222 1.00 73.44 104 ASP A C 1
ATOM 817 O O . ASP A 1 104 ? 36.436 -5.261 -22.653 1.00 73.44 104 ASP A O 1
ATOM 821 N N . ASN A 1 105 ? 38.441 -4.263 -22.451 1.00 58.78 105 ASN A N 1
ATOM 822 C CA . ASN A 1 105 ? 39.204 -5.221 -23.249 1.00 58.78 105 ASN A CA 1
ATOM 823 C C . ASN A 1 105 ? 39.510 -6.542 -22.512 1.00 58.78 105 ASN A C 1
ATOM 825 O O . ASN A 1 105 ? 40.067 -7.454 -23.124 1.00 58.78 105 ASN A O 1
ATOM 829 N N . ASP A 1 106 ? 39.149 -6.689 -21.230 1.00 52.88 106 ASP A N 1
ATOM 830 C CA . ASP A 1 106 ? 39.532 -7.850 -20.401 1.00 52.88 106 ASP A CA 1
ATOM 831 C C . ASP A 1 106 ? 38.715 -9.129 -20.670 1.00 52.88 106 ASP A C 1
ATOM 833 O O . ASP A 1 106 ? 38.932 -10.174 -20.054 1.00 52.88 106 ASP A O 1
ATOM 837 N N . SER A 1 107 ? 37.764 -9.091 -21.604 1.00 55.19 107 SER A N 1
ATOM 838 C CA . SER A 1 107 ? 36.756 -10.146 -21.742 1.00 55.19 107 SER A CA 1
ATOM 839 C C . SER A 1 107 ? 37.134 -11.322 -22.657 1.00 55.19 107 SER A C 1
ATOM 841 O O . SER A 1 107 ? 36.332 -12.243 -22.782 1.00 55.19 107 SER A O 1
ATOM 843 N N . GLY A 1 108 ? 38.335 -11.348 -23.252 1.00 54.66 108 GLY A N 1
ATOM 844 C CA . GLY A 1 108 ? 38.936 -12.530 -23.910 1.00 54.66 108 GLY A CA 1
ATOM 845 C C . GLY A 1 108 ? 38.211 -13.117 -25.140 1.00 54.66 108 GLY A C 1
ATOM 846 O O . GLY A 1 108 ? 38.777 -13.973 -25.817 1.00 54.66 108 GLY A O 1
ATOM 847 N N . ASP A 1 109 ? 36.996 -12.657 -25.440 1.00 63.41 109 ASP A N 1
ATOM 848 C CA . ASP A 1 109 ? 36.165 -13.062 -26.574 1.00 63.41 109 ASP A CA 1
ATOM 849 C C . ASP A 1 109 ? 36.338 -12.094 -27.755 1.00 63.41 109 ASP A C 1
ATOM 851 O O . ASP A 1 109 ? 36.200 -10.880 -27.590 1.00 63.41 109 ASP A O 1
ATOM 855 N N . ASP A 1 110 ? 36.517 -12.637 -28.966 1.00 72.88 110 ASP A N 1
ATOM 856 C CA . ASP A 1 110 ? 36.621 -11.913 -30.254 1.00 72.88 110 ASP A CA 1
ATOM 857 C C . ASP A 1 110 ? 35.264 -11.336 -30.739 1.00 72.88 110 ASP A C 1
ATOM 859 O O . ASP A 1 110 ? 34.995 -11.191 -31.930 1.00 72.88 110 ASP A O 1
ATOM 863 N N . ILE A 1 111 ? 34.343 -11.065 -29.805 1.00 83.50 111 ILE A N 1
ATOM 864 C CA . ILE A 1 111 ? 32.981 -10.601 -30.086 1.00 83.50 111 ILE A CA 1
ATOM 865 C C . ILE A 1 111 ? 32.949 -9.074 -30.043 1.00 83.50 111 ILE A C 1
ATOM 867 O O . ILE A 1 111 ? 33.213 -8.461 -29.006 1.00 83.50 111 ILE A O 1
ATOM 871 N N . GLN A 1 112 ? 32.544 -8.458 -31.154 1.00 89.94 112 GLN A N 1
ATOM 872 C CA . GLN A 1 112 ? 32.384 -7.010 -31.250 1.00 89.94 112 GLN A CA 1
ATOM 873 C C . GLN A 1 112 ? 31.278 -6.501 -30.310 1.00 89.94 112 GLN A C 1
ATOM 875 O O . GLN A 1 112 ? 30.164 -7.034 -30.283 1.00 89.94 112 GLN A O 1
ATOM 880 N N . ARG A 1 113 ? 31.584 -5.426 -29.580 1.00 91.06 113 ARG A N 1
ATOM 881 C CA . ARG A 1 113 ? 30.675 -4.701 -28.686 1.00 91.06 113 ARG A CA 1
ATOM 882 C C . ARG A 1 113 ? 30.472 -3.291 -29.224 1.00 91.06 113 ARG A C 1
ATOM 884 O O . ARG A 1 113 ? 31.441 -2.544 -29.352 1.00 91.06 113 ARG A O 1
ATOM 891 N N . VAL A 1 114 ? 29.231 -2.945 -29.550 1.00 92.75 114 VAL A N 1
ATOM 892 C CA . VAL A 1 114 ? 28.881 -1.649 -30.144 1.00 92.75 114 VAL A CA 1
ATOM 893 C C . VAL A 1 114 ? 27.715 -1.035 -29.386 1.00 92.75 114 VAL A C 1
ATOM 895 O O . VAL A 1 114 ? 26.753 -1.717 -29.042 1.00 92.75 114 VAL A O 1
ATOM 898 N N . ILE A 1 115 ? 27.794 0.261 -29.139 1.00 94.00 115 ILE A N 1
ATOM 899 C CA . ILE A 1 115 ? 26.755 1.073 -28.526 1.00 94.00 115 ILE A CA 1
ATOM 900 C C . ILE A 1 115 ? 25.965 1.742 -29.638 1.00 94.00 115 ILE A C 1
ATOM 902 O O . ILE A 1 115 ? 26.515 2.484 -30.450 1.00 94.00 115 ILE A O 1
ATOM 906 N N . VAL A 1 116 ? 24.659 1.507 -29.652 1.00 94.62 116 VAL A N 1
ATOM 907 C CA . VAL A 1 116 ? 23.747 2.172 -30.576 1.00 94.62 116 VAL A CA 1
ATOM 908 C C . VAL A 1 116 ? 23.216 3.421 -29.888 1.00 94.62 116 VAL A C 1
ATOM 910 O O . VAL A 1 116 ? 22.431 3.329 -28.942 1.00 94.62 116 VAL A O 1
ATOM 913 N N . ARG A 1 117 ? 23.642 4.588 -30.368 1.00 93.62 117 ARG A N 1
ATOM 914 C CA . ARG A 1 117 ? 23.239 5.897 -29.852 1.00 93.62 117 ARG A CA 1
ATOM 915 C C . ARG A 1 117 ? 23.110 6.886 -31.016 1.00 93.62 117 ARG A C 1
ATOM 917 O O . ARG A 1 117 ? 24.079 7.069 -31.748 1.00 93.62 117 ARG A O 1
ATOM 924 N N . PRO A 1 118 ? 21.958 7.553 -31.191 1.00 91.00 118 PRO A N 1
ATOM 925 C CA . PRO A 1 118 ? 21.817 8.634 -32.165 1.00 91.00 118 PRO A CA 1
ATOM 926 C C . PRO A 1 118 ? 22.799 9.788 -31.922 1.00 91.00 118 PRO A C 1
ATOM 928 O O . PRO A 1 118 ? 22.989 10.201 -30.775 1.00 91.00 118 PRO A O 1
ATOM 931 N N . TRP A 1 119 ? 23.385 10.327 -32.996 1.00 89.38 119 TRP A N 1
ATOM 932 C CA . TRP A 1 119 ? 24.202 11.547 -32.966 1.00 89.38 119 TRP A CA 1
ATOM 933 C C . TRP A 1 119 ? 23.338 12.776 -33.326 1.00 89.38 119 TRP A C 1
ATOM 935 O O . TRP A 1 119 ? 22.474 12.662 -34.208 1.00 89.38 119 TRP A O 1
ATOM 945 N N . PRO A 1 120 ? 23.554 13.959 -32.711 1.00 89.44 120 PRO A N 1
ATOM 946 C CA . PRO A 1 120 ? 24.558 14.291 -31.691 1.00 89.44 120 PRO A CA 1
ATOM 947 C C . PRO A 1 120 ? 24.175 13.933 -30.248 1.00 89.44 120 PRO A C 1
ATOM 949 O O . PRO A 1 120 ? 23.002 13.814 -29.893 1.00 89.44 120 PRO A O 1
ATOM 952 N N . VAL A 1 121 ? 25.195 13.794 -29.395 1.00 89.38 121 VAL A N 1
ATOM 953 C CA . VAL A 1 121 ? 25.037 13.734 -27.934 1.00 89.38 121 VAL A CA 1
ATOM 954 C C . VAL A 1 121 ? 25.341 15.116 -27.372 1.00 89.38 121 VAL A C 1
ATOM 956 O O . VAL A 1 121 ? 26.390 15.681 -27.662 1.00 89.38 121 VAL A O 1
ATOM 959 N N . HIS A 1 122 ? 24.429 15.655 -26.568 1.00 89.00 122 HIS A N 1
ATOM 960 C CA . HIS A 1 122 ? 24.591 16.957 -25.927 1.00 89.00 122 HIS A CA 1
ATOM 961 C C . HIS A 1 122 ? 25.015 16.815 -24.470 1.00 89.00 122 HIS A C 1
ATOM 963 O O . HIS A 1 122 ? 24.629 15.854 -23.801 1.00 89.00 122 HIS A O 1
ATOM 969 N N . ARG A 1 123 ? 25.772 17.798 -23.980 1.00 88.62 123 ARG A N 1
ATOM 970 C CA . ARG A 1 123 ? 26.212 17.853 -22.584 1.00 88.62 123 ARG A CA 1
ATOM 971 C C . ARG A 1 123 ? 25.036 17.978 -21.619 1.00 88.62 123 ARG A C 1
ATOM 973 O O . ARG A 1 123 ? 24.092 18.737 -21.850 1.00 88.62 123 ARG A O 1
ATOM 980 N N . VAL A 1 124 ? 25.108 17.277 -20.495 1.00 85.25 124 VAL A N 1
ATOM 981 C CA . VAL A 1 124 ? 24.122 17.394 -19.418 1.00 85.25 124 VAL A CA 1
ATOM 982 C C . VAL A 1 124 ? 24.137 18.828 -18.881 1.00 85.25 124 VAL A C 1
ATOM 984 O O . VAL A 1 124 ? 25.178 19.376 -18.538 1.00 85.25 124 VAL A O 1
ATOM 987 N N . GLY A 1 125 ? 22.961 19.456 -18.825 1.00 81.00 125 GLY A N 1
ATOM 988 C CA . GLY A 1 125 ? 22.807 20.832 -18.342 1.00 81.00 125 GLY A CA 1
ATOM 989 C C . GLY A 1 125 ? 23.025 21.929 -19.390 1.00 81.00 125 GLY A C 1
ATOM 990 O O . GLY A 1 125 ? 22.755 23.085 -19.078 1.00 81.00 125 GLY A O 1
ATOM 991 N N . SER A 1 126 ? 23.417 21.598 -20.628 1.00 82.31 126 SER A N 1
ATOM 992 C CA . SER A 1 126 ? 23.580 22.585 -21.712 1.00 82.31 126 SER A CA 1
ATOM 993 C C . SER A 1 126 ? 22.283 22.924 -22.453 1.00 82.31 126 SER A C 1
ATOM 995 O O . SER A 1 126 ? 22.310 23.720 -23.378 1.00 82.31 126 SER A O 1
ATOM 997 N N . LEU A 1 127 ? 21.150 22.300 -22.101 1.00 80.50 127 LEU A N 1
ATOM 998 C CA . LEU A 1 127 ? 19.863 22.462 -22.802 1.00 80.50 127 LEU A CA 1
ATOM 999 C C . LEU A 1 127 ? 19.953 22.246 -24.330 1.00 80.50 127 LEU A C 1
ATOM 1001 O O . LEU A 1 127 ? 19.180 22.831 -25.079 1.00 80.50 127 LEU A O 1
ATOM 1005 N N . MET A 1 128 ? 20.838 21.341 -24.771 1.00 81.81 128 MET A N 1
ATOM 1006 C CA . MET A 1 128 ? 21.141 21.044 -26.183 1.00 81.81 128 MET A CA 1
ATOM 1007 C C . MET A 1 128 ? 21.964 22.117 -26.919 1.00 81.81 128 MET A C 1
ATOM 1009 O O . MET A 1 128 ? 22.137 22.010 -28.132 1.00 81.81 128 MET A O 1
ATOM 1013 N N . ASP A 1 129 ? 22.527 23.100 -26.211 1.00 82.06 129 ASP A N 1
ATOM 1014 C CA . ASP A 1 129 ? 23.375 24.138 -26.816 1.00 82.06 129 ASP A CA 1
ATOM 1015 C C . ASP A 1 129 ? 24.812 23.653 -27.080 1.00 82.06 129 ASP A C 1
ATOM 1017 O O . ASP A 1 129 ? 25.453 24.096 -28.033 1.00 82.06 129 ASP A O 1
ATOM 1021 N N . GLU A 1 130 ? 25.320 22.722 -26.263 1.00 88.12 130 GLU A N 1
ATOM 1022 C CA . GLU A 1 130 ? 26.678 22.173 -26.393 1.00 88.12 130 GLU A CA 1
ATOM 1023 C C . GLU A 1 130 ? 26.656 20.669 -26.689 1.00 88.12 130 GLU A C 1
ATOM 1025 O O . GLU A 1 130 ? 26.013 19.896 -25.970 1.00 88.12 130 GLU A O 1
ATOM 1030 N N . GLU A 1 131 ? 27.377 20.252 -27.733 1.00 90.44 131 GLU A N 1
ATOM 1031 C CA . GLU A 1 131 ? 27.650 18.845 -28.057 1.00 90.44 131 GLU A CA 1
ATOM 1032 C C . GLU A 1 131 ? 28.790 18.305 -27.176 1.00 90.44 131 GLU A C 1
ATOM 1034 O O . GLU A 1 131 ? 29.766 19.007 -26.906 1.00 90.44 131 GLU A O 1
ATOM 1039 N N . ALA A 1 132 ? 28.658 17.064 -26.710 1.00 87.56 132 ALA A N 1
ATOM 1040 C CA . ALA A 1 132 ? 29.692 16.375 -25.947 1.00 87.56 132 ALA A CA 1
ATOM 1041 C C . ALA A 1 132 ? 30.771 15.818 -26.887 1.00 87.56 132 ALA A C 1
ATOM 1043 O O . ALA A 1 132 ? 30.454 15.262 -27.944 1.00 87.56 132 ALA A O 1
ATOM 1044 N N . ASP A 1 133 ? 32.042 15.930 -26.496 1.00 87.75 133 ASP A N 1
ATOM 1045 C CA . ASP A 1 133 ? 33.147 15.369 -27.278 1.00 87.75 133 ASP A CA 1
ATOM 1046 C C . ASP A 1 133 ? 33.326 13.883 -26.952 1.00 87.75 133 ASP A C 1
ATOM 1048 O O . ASP A 1 133 ? 33.799 13.505 -25.882 1.00 87.75 133 ASP A O 1
ATOM 1052 N N . LEU A 1 134 ? 32.934 13.032 -27.900 1.00 87.56 134 LEU A N 1
ATOM 1053 C CA . LEU A 1 134 ? 33.043 11.575 -27.802 1.00 87.56 134 LEU A CA 1
ATOM 1054 C C . LEU A 1 134 ? 34.002 10.990 -28.842 1.00 87.56 134 LEU A C 1
ATOM 1056 O O . LEU A 1 134 ? 33.954 9.789 -29.110 1.00 87.56 134 LEU A O 1
ATOM 1060 N N . SER A 1 135 ? 34.886 11.816 -29.409 1.00 87.31 135 SER A N 1
ATOM 1061 C CA . SER A 1 135 ? 35.840 11.410 -30.450 1.00 87.31 135 SER A CA 1
ATOM 1062 C C . SER A 1 135 ? 36.693 10.201 -30.055 1.00 87.31 135 SER A C 1
ATOM 1064 O O . SER A 1 135 ? 36.921 9.309 -30.870 1.00 87.31 135 SER A O 1
ATOM 1066 N N . ALA A 1 136 ? 37.083 10.106 -28.780 1.00 86.81 136 ALA A N 1
ATOM 1067 C CA . ALA A 1 136 ? 37.828 8.967 -28.246 1.00 86.81 136 ALA A CA 1
ATOM 1068 C C . ALA A 1 136 ? 37.068 7.629 -28.339 1.00 86.81 136 ALA A C 1
ATOM 1070 O O . ALA A 1 136 ? 37.704 6.580 -28.372 1.00 86.81 136 ALA A O 1
ATOM 1071 N N . TYR A 1 137 ? 35.734 7.647 -28.418 1.00 88.00 137 TYR A N 1
ATOM 1072 C CA . TYR A 1 137 ? 34.868 6.466 -28.324 1.00 88.00 137 TYR A CA 1
ATOM 1073 C C . TYR A 1 137 ? 34.148 6.116 -29.633 1.00 88.00 137 TYR A C 1
ATOM 1075 O O . TYR A 1 137 ? 33.348 5.182 -29.662 1.00 88.00 137 TYR A O 1
ATOM 1083 N N . TYR A 1 138 ? 34.430 6.820 -30.735 1.00 88.12 138 TYR A N 1
ATOM 1084 C CA . TYR A 1 138 ? 33.775 6.598 -32.034 1.00 88.12 138 TYR A CA 1
ATOM 1085 C C . TYR A 1 138 ? 33.846 5.148 -32.528 1.0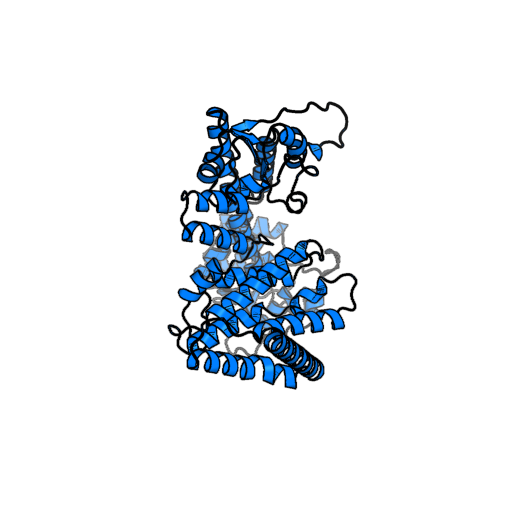0 88.12 138 TYR A C 1
ATOM 1087 O O . TYR A 1 138 ? 32.895 4.646 -33.115 1.00 88.12 138 TYR A O 1
ATOM 1095 N N . HIS A 1 139 ? 34.920 4.427 -32.207 1.00 86.94 139 HIS A N 1
ATOM 1096 C CA . HIS A 1 139 ? 35.097 3.016 -32.558 1.00 86.94 139 HIS A CA 1
ATOM 1097 C C . HIS A 1 139 ? 34.113 2.054 -31.864 1.00 86.94 139 HIS A C 1
ATOM 1099 O O . HIS A 1 139 ? 33.999 0.901 -32.280 1.00 86.94 139 HIS A O 1
ATOM 1105 N N . HIS A 1 140 ? 33.379 2.524 -30.853 1.00 89.00 140 HIS A N 1
ATOM 1106 C CA . HIS A 1 140 ? 32.336 1.775 -30.157 1.00 89.00 140 HIS A CA 1
ATOM 1107 C C . HIS A 1 140 ? 30.927 2.327 -30.397 1.00 89.00 140 HIS A C 1
ATOM 1109 O O . HIS A 1 140 ? 29.971 1.687 -29.975 1.00 89.00 140 HIS A O 1
ATOM 1115 N N . LEU A 1 141 ? 30.761 3.476 -31.059 1.00 92.06 141 LEU A N 1
ATOM 1116 C CA . LEU A 1 141 ? 29.472 4.163 -31.198 1.00 92.06 141 LEU A CA 1
ATOM 1117 C C . LEU A 1 141 ? 28.930 4.042 -32.619 1.00 92.06 141 LEU A C 1
ATOM 1119 O O . LEU A 1 141 ? 29.630 4.330 -33.584 1.00 92.06 141 LEU A O 1
ATOM 1123 N N . CYS A 1 142 ? 27.662 3.667 -32.762 1.00 93.75 142 CYS A N 1
ATOM 1124 C CA . CYS A 1 142 ? 26.986 3.664 -34.052 1.00 93.75 142 CYS A CA 1
ATOM 1125 C C . CYS A 1 142 ? 25.571 4.250 -33.978 1.00 93.75 142 CYS A C 1
ATOM 1127 O O . CYS A 1 142 ? 24.918 4.278 -32.933 1.00 93.75 142 CYS A O 1
ATOM 1129 N N . SER A 1 143 ? 25.100 4.743 -35.121 1.00 94.31 143 SER A N 1
ATOM 1130 C CA . SER A 1 143 ? 23.748 5.289 -35.289 1.00 94.31 143 SER A CA 1
ATOM 1131 C C . SER A 1 143 ? 22.691 4.189 -35.447 1.00 94.31 143 SER A C 1
ATOM 1133 O O . SER A 1 143 ? 23.001 3.041 -35.788 1.00 94.31 143 SER A O 1
ATOM 1135 N N . CYS A 1 144 ? 21.408 4.533 -35.284 1.00 94.19 144 CYS A N 1
ATOM 1136 C CA . CYS A 1 144 ? 20.327 3.590 -35.596 1.00 94.19 144 CYS A CA 1
ATOM 1137 C C . CYS A 1 144 ? 20.315 3.239 -37.094 1.00 94.19 144 CYS A C 1
ATOM 1139 O O . CYS A 1 144 ? 19.949 2.128 -37.479 1.00 94.19 144 CYS A O 1
ATOM 1141 N N . SER A 1 145 ? 20.765 4.161 -37.944 1.00 93.75 145 SER A N 1
ATOM 1142 C CA . SER A 1 145 ? 20.920 3.964 -39.385 1.00 93.75 145 SER A CA 1
ATOM 1143 C C . SER A 1 145 ? 21.907 2.837 -39.716 1.00 93.75 145 SER A C 1
ATOM 1145 O O . SER A 1 145 ? 21.637 2.033 -40.613 1.00 93.75 145 SER A O 1
ATOM 1147 N N . SER A 1 146 ? 22.984 2.680 -38.940 1.00 93.69 146 SER A N 1
ATOM 1148 C CA . SER A 1 146 ? 23.911 1.543 -39.069 1.00 93.69 146 SER A CA 1
ATOM 1149 C C . SER A 1 146 ? 23.247 0.207 -38.733 1.00 93.69 146 SER A C 1
ATOM 1151 O O . SER A 1 146 ? 23.475 -0.793 -39.417 1.00 93.69 146 SER A O 1
ATOM 1153 N N . VAL A 1 147 ? 22.349 0.189 -37.743 1.00 94.88 147 VAL A N 1
ATOM 1154 C CA . VAL A 1 147 ? 21.540 -0.997 -37.421 1.00 94.88 147 VAL A CA 1
ATOM 1155 C C . VAL A 1 147 ? 20.597 -1.343 -38.577 1.00 94.88 147 VAL A C 1
ATOM 1157 O O . VAL A 1 147 ? 20.489 -2.509 -38.951 1.00 94.88 147 VAL A O 1
ATOM 1160 N N . VAL A 1 148 ? 19.962 -0.348 -39.207 1.00 94.81 148 VAL A N 1
ATOM 1161 C CA . VAL A 1 148 ? 19.119 -0.558 -40.401 1.00 94.81 148 VAL A CA 1
ATOM 1162 C C . VAL A 1 148 ? 19.932 -1.157 -41.552 1.00 94.81 148 VAL A C 1
ATOM 1164 O O . VAL A 1 148 ? 19.484 -2.124 -42.171 1.00 94.81 148 VAL A O 1
ATOM 1167 N N . ASN A 1 149 ? 21.138 -0.638 -41.810 1.00 93.75 149 ASN A N 1
ATOM 1168 C CA . ASN A 1 149 ? 22.042 -1.180 -42.830 1.00 93.75 149 ASN A CA 1
ATOM 1169 C C . ASN A 1 149 ? 22.381 -2.651 -42.546 1.00 93.75 149 ASN A C 1
ATOM 1171 O O . ASN A 1 149 ? 22.317 -3.488 -43.451 1.00 93.75 149 ASN A O 1
ATOM 1175 N N . LYS A 1 150 ? 22.667 -2.988 -41.282 1.00 95.00 150 LYS A N 1
ATOM 1176 C CA . LYS A 1 150 ? 22.962 -4.366 -40.885 1.00 95.00 150 LYS A CA 1
ATOM 1177 C C . LYS A 1 150 ? 21.763 -5.295 -41.065 1.00 95.00 150 LYS A C 1
ATOM 1179 O O . LYS A 1 150 ? 21.897 -6.378 -41.628 1.00 95.00 150 LYS A O 1
ATOM 1184 N N . LEU A 1 151 ? 20.575 -4.870 -40.638 1.00 94.88 151 LEU A N 1
ATOM 1185 C CA . LEU A 1 151 ? 19.349 -5.656 -40.795 1.00 94.88 151 LEU A CA 1
ATOM 1186 C C . LEU A 1 151 ? 18.985 -5.883 -42.273 1.00 94.88 151 LEU A C 1
ATOM 1188 O O . LEU A 1 151 ? 18.487 -6.956 -42.619 1.00 94.88 151 LEU A O 1
ATOM 1192 N N . MET A 1 152 ? 19.272 -4.911 -43.148 1.00 94.19 152 MET A N 1
ATOM 1193 C CA . MET A 1 152 ? 19.165 -5.069 -44.604 1.00 94.19 152 MET A CA 1
ATOM 1194 C C . MET A 1 152 ? 20.139 -6.122 -45.136 1.00 94.19 152 MET A C 1
ATOM 1196 O O . MET A 1 152 ? 19.724 -7.020 -45.867 1.00 94.19 152 MET A O 1
ATOM 1200 N N . GLN A 1 153 ? 21.416 -6.043 -44.747 1.00 93.31 153 GLN A N 1
ATOM 1201 C CA . GLN A 1 153 ? 22.443 -7.010 -45.151 1.00 93.31 153 GLN A CA 1
ATOM 1202 C C . GLN A 1 153 ? 22.062 -8.446 -44.753 1.00 93.31 153 GLN A C 1
ATOM 1204 O O . GLN A 1 153 ? 22.274 -9.376 -45.528 1.00 93.31 153 GLN A O 1
ATOM 1209 N N . MET A 1 154 ? 21.447 -8.614 -43.578 1.00 92.50 154 MET A N 1
ATOM 1210 C CA . MET A 1 154 ? 20.997 -9.906 -43.043 1.00 92.50 154 MET A CA 1
ATOM 1211 C C . MET A 1 154 ? 19.615 -10.352 -43.560 1.00 92.50 154 MET A C 1
ATOM 1213 O O . MET A 1 154 ? 19.063 -11.345 -43.081 1.00 92.50 154 MET A O 1
ATOM 1217 N N . GLY A 1 155 ? 19.023 -9.620 -44.512 1.00 92.56 155 GLY A N 1
ATOM 1218 C CA . GLY A 1 155 ? 17.753 -9.978 -45.151 1.00 92.56 155 GLY A CA 1
ATOM 1219 C C . GLY A 1 155 ? 16.518 -9.891 -44.245 1.00 92.56 155 GLY A C 1
ATOM 1220 O O . GLY A 1 155 ? 15.505 -10.516 -44.548 1.00 92.56 155 GLY A O 1
ATOM 1221 N N . GLN A 1 156 ? 16.578 -9.138 -43.141 1.00 93.94 156 GLN A N 1
ATOM 1222 C CA . GLN A 1 156 ? 15.470 -9.015 -42.178 1.00 93.94 156 GLN A CA 1
ATOM 1223 C C . GLN A 1 156 ? 14.485 -7.881 -42.509 1.00 93.94 156 GLN A C 1
ATOM 1225 O O . GLN A 1 156 ? 13.421 -7.768 -41.890 1.00 93.94 156 GLN A O 1
ATOM 1230 N N . LEU A 1 157 ? 14.828 -7.020 -43.470 1.00 94.44 157 LEU A N 1
ATOM 1231 C CA . LEU A 1 157 ? 14.020 -5.871 -43.870 1.00 94.44 157 LEU A CA 1
ATOM 1232 C C . LEU A 1 157 ? 13.561 -5.980 -45.319 1.00 94.44 157 LEU A C 1
ATOM 1234 O O . LEU A 1 157 ? 14.312 -6.350 -46.218 1.00 94.44 157 LEU A O 1
ATOM 1238 N N . THR A 1 158 ? 12.310 -5.597 -45.545 1.00 93.62 158 THR A N 1
ATOM 1239 C CA . THR A 1 158 ? 11.788 -5.325 -46.883 1.00 93.62 158 THR A CA 1
ATOM 1240 C C . THR A 1 158 ? 12.213 -3.929 -47.346 1.00 93.62 158 THR A C 1
ATOM 1242 O O . THR A 1 158 ? 12.421 -3.024 -46.537 1.00 93.62 158 THR A O 1
ATOM 1245 N N . ALA A 1 159 ? 12.240 -3.698 -48.662 1.00 92.81 159 ALA A N 1
ATOM 1246 C CA . ALA A 1 159 ? 12.558 -2.378 -49.224 1.00 92.81 159 ALA A CA 1
ATOM 1247 C C . ALA A 1 159 ? 11.606 -1.260 -48.738 1.00 92.81 159 ALA A C 1
ATOM 1249 O O . ALA A 1 159 ? 11.993 -0.096 -48.635 1.00 92.81 159 ALA A O 1
ATOM 1250 N N . ALA A 1 160 ? 10.349 -1.599 -48.424 1.00 92.88 160 ALA A N 1
ATOM 1251 C CA . ALA A 1 160 ? 9.382 -0.647 -47.880 1.00 92.88 160 ALA A CA 1
ATOM 1252 C C . ALA A 1 160 ? 9.720 -0.244 -46.434 1.00 92.88 160 ALA A C 1
ATOM 1254 O O . ALA A 1 160 ? 9.637 0.937 -46.088 1.00 92.88 160 ALA A O 1
ATOM 1255 N N . GLU A 1 161 ? 10.121 -1.209 -45.603 1.00 92.12 161 GLU A N 1
ATOM 1256 C CA . GLU A 1 161 ? 10.539 -0.967 -44.218 1.00 92.12 161 GLU A CA 1
ATOM 1257 C C . GLU A 1 161 ? 11.844 -0.177 -44.158 1.00 92.12 161 GLU A C 1
ATOM 1259 O O . GLU A 1 161 ? 11.931 0.774 -43.386 1.00 92.12 161 GLU A O 1
ATOM 1264 N N . GLU A 1 162 ? 12.815 -0.494 -45.018 1.00 93.75 162 GLU A N 1
ATOM 1265 C CA . GLU A 1 162 ? 14.061 0.267 -45.134 1.00 93.75 162 GLU A CA 1
ATOM 1266 C C . GLU A 1 162 ? 13.784 1.738 -45.454 1.00 93.75 162 GLU A C 1
ATOM 1268 O O . GLU A 1 162 ? 14.237 2.640 -44.746 1.00 93.75 162 GLU A O 1
ATOM 1273 N N . LYS A 1 163 ? 12.989 1.996 -46.499 1.00 94.06 163 LYS A N 1
ATOM 1274 C CA . LYS A 1 163 ? 12.649 3.361 -46.911 1.00 94.06 163 LYS A CA 1
ATOM 1275 C C . LYS A 1 163 ? 11.961 4.133 -45.784 1.00 94.06 163 LYS A C 1
ATOM 1277 O O . LYS A 1 163 ? 12.255 5.314 -45.581 1.00 94.06 163 LYS A O 1
ATOM 1282 N N . ARG A 1 164 ? 11.054 3.480 -45.048 1.00 94.31 164 ARG A N 1
ATOM 1283 C CA . ARG A 1 164 ? 10.379 4.071 -43.885 1.00 94.31 164 ARG A CA 1
ATOM 1284 C C . ARG A 1 164 ? 11.367 4.386 -42.763 1.00 94.31 164 ARG A C 1
ATOM 1286 O O . ARG A 1 164 ? 11.336 5.503 -42.253 1.00 94.31 164 ARG A O 1
ATOM 1293 N N . ALA A 1 165 ? 12.237 3.439 -42.412 1.00 93.31 165 ALA A N 1
ATOM 1294 C CA . ALA A 1 165 ? 13.238 3.613 -41.367 1.00 93.31 165 ALA A CA 1
ATOM 1295 C C . ALA A 1 165 ? 14.179 4.779 -41.688 1.00 93.31 165 ALA A C 1
ATOM 1297 O O . ALA A 1 165 ? 14.313 5.689 -40.876 1.00 93.31 165 ALA A O 1
ATOM 1298 N N . ARG A 1 166 ? 14.730 4.831 -42.908 1.00 93.75 166 ARG A N 1
ATOM 1299 C CA . ARG A 1 166 ? 15.611 5.929 -43.342 1.00 93.75 166 ARG A CA 1
ATOM 1300 C C . ARG A 1 166 ? 14.921 7.291 -43.320 1.00 93.75 166 ARG A C 1
ATOM 1302 O O . ARG A 1 166 ? 15.518 8.266 -42.882 1.00 93.75 166 ARG A O 1
ATOM 1309 N N . SER A 1 167 ? 13.664 7.359 -43.767 1.00 93.50 167 SER A N 1
ATOM 1310 C CA . SER A 1 167 ? 12.905 8.620 -43.776 1.00 93.50 167 SER A CA 1
ATOM 1311 C C . SER A 1 167 ? 12.668 9.157 -42.364 1.00 93.50 167 SER A C 1
ATOM 1313 O O . SER A 1 167 ? 12.741 10.361 -42.150 1.00 93.50 167 SER A O 1
ATOM 1315 N N . TYR A 1 168 ? 12.384 8.268 -41.407 1.00 93.25 168 TYR A N 1
ATOM 1316 C CA . TYR A 1 168 ? 12.210 8.637 -40.005 1.00 93.25 168 TYR A CA 1
ATOM 1317 C C . TYR A 1 168 ? 13.542 9.048 -39.369 1.00 93.25 168 TYR A C 1
ATOM 1319 O O . TYR A 1 168 ? 13.644 10.135 -38.812 1.00 93.25 168 TYR A O 1
ATOM 1327 N N . LEU A 1 169 ? 14.580 8.218 -39.498 1.00 93.06 169 LEU A N 1
ATOM 1328 C CA . LEU A 1 169 ? 15.876 8.459 -38.862 1.00 93.06 169 LEU A CA 1
ATOM 1329 C C . LEU A 1 169 ? 16.549 9.734 -39.379 1.00 93.06 169 LEU A C 1
ATOM 1331 O O . LEU A 1 169 ? 17.043 10.504 -38.572 1.00 93.06 169 LEU A O 1
ATOM 1335 N N . HIS A 1 170 ? 16.452 10.053 -40.672 1.00 91.69 170 HIS A N 1
ATOM 1336 C CA . HIS A 1 170 ? 17.001 11.303 -41.219 1.00 91.69 170 HIS A CA 1
ATOM 1337 C C . HIS A 1 170 ? 16.407 12.574 -40.569 1.00 91.69 170 HIS A C 1
ATOM 1339 O O . HIS A 1 170 ? 17.021 13.640 -40.606 1.00 91.69 170 HIS A O 1
ATOM 1345 N N . LEU A 1 171 ? 15.197 12.508 -40.003 1.00 90.81 171 LEU A N 1
ATOM 1346 C CA . LEU A 1 171 ? 14.583 13.642 -39.299 1.00 90.81 171 LEU A CA 1
ATOM 1347 C C . LEU A 1 171 ? 15.004 13.737 -37.827 1.00 90.81 171 LEU A C 1
ATOM 1349 O O . LEU A 1 171 ? 14.839 14.795 -37.224 1.00 90.81 171 LEU A O 1
ATOM 1353 N N . HIS A 1 172 ? 15.504 12.644 -37.253 1.00 87.94 172 HIS A N 1
ATOM 1354 C CA . HIS A 1 172 ? 15.670 12.478 -35.809 1.00 87.94 172 HIS A CA 1
ATOM 1355 C C . HIS A 1 172 ? 17.112 12.207 -35.371 1.00 87.94 172 HIS A C 1
ATOM 1357 O O . HIS A 1 172 ? 17.438 12.420 -34.209 1.00 87.94 172 HIS A O 1
ATOM 1363 N N . GLU A 1 173 ? 17.978 11.772 -36.279 1.00 90.38 173 GLU A N 1
ATOM 1364 C CA . GLU A 1 173 ? 19.392 11.541 -36.025 1.00 90.38 173 GLU A CA 1
ATOM 1365 C C . GLU A 1 173 ? 20.243 11.956 -37.225 1.00 90.38 173 GLU A C 1
ATOM 1367 O O . GLU A 1 173 ? 19.771 12.093 -38.358 1.00 90.38 173 GLU A O 1
ATOM 1372 N N . ARG A 1 174 ? 21.531 12.139 -36.960 1.00 87.88 174 ARG A N 1
ATOM 1373 C CA . ARG A 1 174 ? 22.581 12.244 -37.968 1.00 87.88 174 ARG A CA 1
ATOM 1374 C C . ARG A 1 174 ? 23.550 11.073 -37.784 1.00 87.88 174 ARG A C 1
ATOM 1376 O O . ARG A 1 174 ? 23.579 10.438 -36.731 1.00 87.88 174 ARG A O 1
ATOM 1383 N N . GLU A 1 175 ? 24.331 10.771 -38.815 1.00 85.31 175 GLU A N 1
ATOM 1384 C CA . GLU A 1 175 ? 25.378 9.751 -38.711 1.00 85.31 175 GLU A CA 1
ATOM 1385 C C . GLU A 1 175 ? 26.564 10.280 -37.898 1.00 85.31 175 GLU A C 1
ATOM 1387 O O . GLU A 1 175 ? 26.882 11.470 -37.950 1.00 85.31 175 GLU A O 1
ATOM 1392 N N . TRP A 1 176 ? 27.215 9.389 -37.150 1.00 89.62 176 TRP A N 1
ATOM 1393 C CA . TRP A 1 176 ? 28.463 9.718 -36.468 1.00 89.62 176 TRP A CA 1
ATOM 1394 C C . TRP A 1 176 ? 29.564 10.039 -37.489 1.00 89.62 176 TRP A C 1
ATOM 1396 O O . TRP A 1 176 ? 29.602 9.395 -38.542 1.00 89.62 176 TRP A O 1
ATOM 1406 N N . PRO A 1 177 ? 30.486 10.976 -37.186 1.00 87.12 177 PRO A N 1
ATOM 1407 C CA . PRO A 1 177 ? 31.609 11.288 -38.072 1.00 87.12 177 PRO A CA 1
ATOM 1408 C C . PRO A 1 177 ? 32.476 10.065 -38.394 1.00 87.12 177 PRO A C 1
ATOM 1410 O O . PRO A 1 177 ? 32.889 9.882 -39.538 1.00 87.12 177 PRO A O 1
ATOM 1413 N N . GLU A 1 178 ? 32.707 9.217 -37.391 1.00 88.06 178 GLU A N 1
ATOM 1414 C CA . GLU A 1 178 ? 33.312 7.895 -37.527 1.00 88.06 178 GLU A CA 1
ATOM 1415 C C . GLU A 1 178 ? 32.467 6.901 -36.718 1.00 88.06 178 GLU A C 1
ATOM 1417 O O . GLU A 1 178 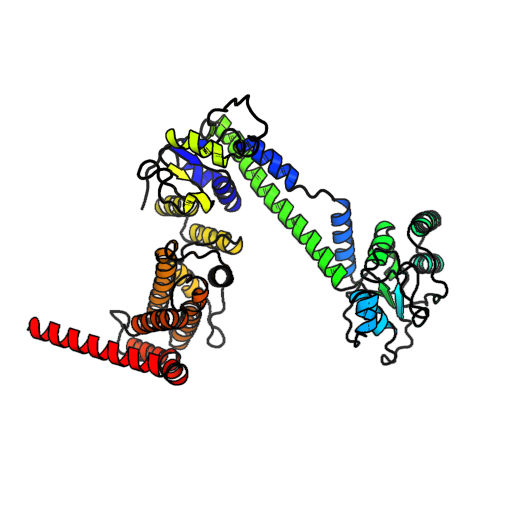? 32.071 7.197 -35.592 1.00 88.06 178 GLU A O 1
ATOM 1422 N N . GLN A 1 179 ? 32.157 5.742 -37.298 1.00 90.00 179 GLN A N 1
ATOM 1423 C CA . GLN A 1 179 ? 31.428 4.653 -36.636 1.00 90.00 179 GLN A CA 1
ATOM 1424 C C . GLN A 1 179 ? 31.878 3.303 -37.211 1.00 90.00 179 GLN A C 1
ATOM 1426 O O . GLN A 1 179 ? 32.201 3.232 -38.401 1.00 90.00 179 GLN A O 1
ATOM 1431 N N . PRO A 1 180 ? 31.907 2.226 -36.408 1.00 89.81 180 PRO A N 1
ATOM 1432 C CA . PRO A 1 180 ? 32.273 0.900 -36.875 1.00 89.81 180 PRO A CA 1
ATOM 1433 C C . PRO A 1 180 ? 31.140 0.262 -37.689 1.00 89.81 180 PRO A C 1
ATOM 1435 O O . PRO A 1 180 ? 29.953 0.462 -37.408 1.00 89.81 180 PRO A O 1
ATOM 1438 N N . ASP A 1 181 ? 31.507 -0.597 -38.640 1.00 90.06 181 ASP A N 1
ATOM 1439 C CA . ASP A 1 181 ? 30.557 -1.534 -39.236 1.00 90.06 181 ASP A CA 1
ATOM 1440 C C . ASP A 1 181 ? 30.154 -2.594 -38.203 1.00 90.06 181 ASP A C 1
ATOM 1442 O O . ASP A 1 181 ? 30.990 -3.121 -37.463 1.00 90.06 181 ASP A O 1
ATOM 1446 N N . ILE A 1 182 ? 28.864 -2.927 -38.158 1.00 92.44 182 ILE A N 1
ATOM 1447 C CA . ILE A 1 182 ? 28.339 -3.941 -37.237 1.00 92.44 182 ILE A CA 1
ATOM 1448 C C . ILE A 1 182 ? 28.660 -5.335 -37.796 1.00 92.44 182 ILE A C 1
ATOM 1450 O O . ILE A 1 182 ? 28.162 -5.730 -38.856 1.00 92.44 182 ILE A O 1
ATOM 1454 N N . ALA A 1 183 ? 29.476 -6.098 -37.078 1.00 91.94 183 ALA A N 1
ATOM 1455 C CA . ALA A 1 183 ? 29.852 -7.466 -37.403 1.00 91.94 183 ALA A CA 1
ATOM 1456 C C . ALA A 1 183 ? 28.683 -8.449 -37.210 1.00 91.94 183 ALA A C 1
ATOM 1458 O O . ALA A 1 183 ? 27.688 -8.165 -36.537 1.00 91.94 183 ALA A O 1
ATOM 1459 N N . ASP A 1 184 ? 28.790 -9.626 -37.826 1.00 90.25 184 ASP A N 1
ATOM 1460 C CA . ASP A 1 184 ? 27.851 -10.724 -37.580 1.00 90.25 184 ASP A CA 1
ATOM 1461 C C . ASP A 1 184 ? 28.012 -11.218 -36.135 1.00 90.25 184 ASP A C 1
ATOM 1463 O O . ASP A 1 184 ? 29.131 -11.371 -35.652 1.00 90.25 184 ASP A O 1
ATOM 1467 N N . GLY A 1 185 ? 26.905 -11.457 -35.426 1.00 89.62 185 GLY A N 1
ATOM 1468 C CA . GLY A 1 185 ? 26.965 -11.895 -34.026 1.00 89.62 185 GLY A CA 1
ATOM 1469 C C . GLY A 1 185 ? 27.330 -10.800 -33.015 1.00 89.62 185 GLY A C 1
ATOM 1470 O O . GLY A 1 185 ? 27.557 -11.116 -31.847 1.00 89.62 185 GLY A O 1
ATOM 1471 N N . ALA A 1 186 ? 27.403 -9.531 -33.433 1.00 92.44 186 ALA A N 1
ATOM 1472 C CA . ALA A 1 186 ? 27.780 -8.430 -32.552 1.00 92.44 186 ALA A CA 1
ATOM 1473 C C . ALA A 1 186 ? 26.805 -8.247 -31.375 1.00 92.44 186 ALA A C 1
ATOM 1475 O O . ALA A 1 186 ? 25.590 -8.459 -31.490 1.00 92.44 186 ALA A O 1
ATOM 1476 N N . LYS A 1 187 ? 27.359 -7.785 -30.249 1.00 94.00 187 LYS A N 1
ATOM 1477 C CA . LYS A 1 187 ? 26.601 -7.341 -29.078 1.00 94.00 187 LYS A CA 1
ATOM 1478 C C . LYS A 1 187 ? 26.296 -5.854 -29.213 1.00 94.00 187 LYS A C 1
ATOM 1480 O O . LYS A 1 187 ? 27.210 -5.033 -29.278 1.00 94.00 187 LYS A O 1
ATOM 1485 N N . LEU A 1 188 ? 25.010 -5.527 -29.256 1.00 95.00 188 LEU A N 1
ATOM 1486 C CA . LEU A 1 188 ? 24.495 -4.171 -29.365 1.00 95.00 188 LEU A CA 1
ATOM 1487 C C . LEU A 1 188 ? 23.999 -3.692 -28.006 1.00 95.00 188 LEU A C 1
ATOM 1489 O O . LEU A 1 188 ? 23.035 -4.231 -27.470 1.00 95.00 188 LEU A O 1
ATOM 1493 N N . TYR A 1 189 ? 24.616 -2.650 -27.475 1.00 94.50 189 TYR A N 1
ATOM 1494 C CA . TYR A 1 189 ? 24.142 -1.952 -26.290 1.00 94.50 189 TYR A CA 1
ATOM 1495 C C . TYR A 1 189 ? 23.289 -0.770 -26.733 1.00 94.50 189 TYR A C 1
ATOM 1497 O O . TYR A 1 189 ? 23.794 0.202 -27.292 1.00 94.50 189 TYR A O 1
ATOM 1505 N N . LEU A 1 190 ? 21.979 -0.883 -26.551 1.00 94.75 190 LEU A N 1
ATOM 1506 C CA . LEU A 1 190 ? 21.022 0.119 -26.989 1.00 94.75 190 LEU A CA 1
ATOM 1507 C C . LEU A 1 190 ? 20.836 1.154 -25.886 1.00 94.75 190 LEU A C 1
ATOM 1509 O O . LEU A 1 190 ? 20.412 0.828 -24.776 1.00 94.75 190 LEU A O 1
ATOM 1513 N N . ASP A 1 191 ? 21.122 2.405 -26.214 1.00 92.00 191 ASP A N 1
ATOM 1514 C CA . ASP A 1 191 ? 20.750 3.531 -25.372 1.00 92.00 191 ASP A CA 1
ATOM 1515 C C . ASP A 1 191 ? 19.228 3.800 -25.428 1.00 92.00 191 ASP A C 1
ATOM 1517 O O . ASP A 1 191 ? 18.557 3.463 -26.408 1.00 92.00 191 ASP A O 1
ATOM 1521 N N . ASP A 1 192 ? 18.683 4.438 -24.389 1.00 88.88 192 ASP A N 1
ATOM 1522 C CA . ASP A 1 192 ? 17.257 4.740 -24.201 1.00 88.88 192 ASP A CA 1
ATOM 1523 C C . ASP A 1 192 ? 16.605 5.419 -25.442 1.00 88.88 192 ASP A C 1
ATOM 1525 O O . ASP A 1 192 ? 15.476 5.088 -25.834 1.00 88.88 192 ASP A O 1
ATOM 1529 N N . ILE A 1 193 ? 17.318 6.318 -26.141 1.00 90.62 193 ILE A N 1
ATOM 1530 C CA . ILE A 1 193 ? 16.805 6.949 -27.377 1.00 90.62 193 ILE A CA 1
ATOM 1531 C C . ILE A 1 193 ? 16.819 5.958 -28.549 1.00 90.62 193 ILE A C 1
ATOM 1533 O O . ILE A 1 193 ? 15.853 5.898 -29.316 1.00 90.62 193 ILE A O 1
ATOM 1537 N N . ALA A 1 194 ? 17.873 5.148 -28.680 1.00 93.56 194 ALA A N 1
ATOM 1538 C CA . ALA A 1 194 ? 17.952 4.128 -29.725 1.00 93.56 194 ALA A CA 1
ATOM 1539 C C . ALA A 1 194 ? 16.836 3.087 -29.572 1.00 93.56 194 ALA A C 1
ATOM 1541 O O . ALA A 1 194 ? 16.177 2.743 -30.556 1.00 93.56 194 ALA A O 1
ATOM 1542 N N . VAL A 1 195 ? 16.562 2.643 -28.338 1.00 93.44 195 VAL A N 1
ATOM 1543 C CA . VAL A 1 195 ? 15.427 1.760 -28.027 1.00 93.44 195 VAL A CA 1
ATOM 1544 C C . VAL A 1 195 ? 14.125 2.386 -28.515 1.00 93.44 195 VAL A C 1
ATOM 1546 O O . VAL A 1 195 ? 13.362 1.733 -29.224 1.00 93.44 195 VAL A O 1
ATOM 1549 N N . THR A 1 196 ? 13.899 3.667 -28.215 1.00 90.94 196 THR A N 1
ATOM 1550 C CA . THR A 1 196 ? 12.690 4.390 -28.632 1.00 90.94 196 THR A CA 1
ATOM 1551 C C . THR A 1 196 ? 12.528 4.416 -30.156 1.00 90.94 196 THR A C 1
ATOM 1553 O O . THR A 1 196 ? 11.449 4.118 -30.675 1.00 90.94 196 THR A O 1
ATOM 1556 N N . TYR A 1 197 ? 13.588 4.741 -30.900 1.00 93.88 197 TYR A N 1
ATOM 1557 C CA . TYR A 1 197 ? 13.526 4.840 -32.363 1.00 93.88 197 TYR A CA 1
ATOM 1558 C C . TYR A 1 197 ? 13.342 3.476 -33.025 1.00 93.88 197 TYR A C 1
ATOM 1560 O O . TYR A 1 197 ? 12.474 3.313 -33.888 1.00 93.88 197 TYR A O 1
ATOM 1568 N N . LEU A 1 198 ? 14.111 2.475 -32.597 1.00 94.50 19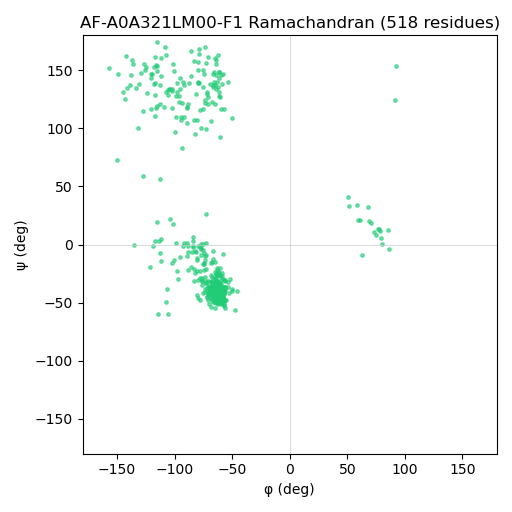8 LEU A N 1
ATOM 1569 C CA . LEU A 1 198 ? 14.009 1.120 -33.130 1.00 94.50 198 LEU A CA 1
ATOM 1570 C C . LEU A 1 198 ? 12.663 0.474 -32.773 1.00 94.50 198 LEU A C 1
ATOM 1572 O O . LEU A 1 198 ? 12.106 -0.246 -33.602 1.00 94.50 198 LEU A O 1
ATOM 1576 N N . GLN A 1 199 ? 12.103 0.761 -31.594 1.00 92.44 199 GLN A N 1
ATOM 1577 C CA . GLN A 1 199 ? 10.761 0.319 -31.209 1.00 92.44 199 GLN A CA 1
ATOM 1578 C C . GLN A 1 199 ? 9.690 0.959 -32.098 1.00 92.44 199 GLN A C 1
ATOM 1580 O O . GLN A 1 199 ? 8.837 0.248 -32.633 1.00 92.44 199 GLN A O 1
ATOM 1585 N N . HIS A 1 200 ? 9.748 2.280 -32.310 1.00 90.88 200 HIS A N 1
ATOM 1586 C CA . HIS A 1 200 ? 8.805 2.992 -33.181 1.00 90.88 200 HIS A CA 1
ATOM 1587 C C . HIS A 1 200 ? 8.784 2.417 -34.607 1.00 90.88 200 HIS A C 1
ATOM 1589 O O . HIS A 1 200 ? 7.733 2.338 -35.251 1.00 90.88 200 HIS A O 1
ATOM 1595 N N . LEU A 1 201 ? 9.952 1.997 -35.094 1.00 92.69 201 LEU A N 1
ATOM 1596 C CA . LEU A 1 201 ? 10.132 1.416 -36.419 1.00 92.69 201 LEU A CA 1
ATOM 1597 C C . LEU A 1 201 ? 9.849 -0.096 -36.490 1.00 92.69 201 LEU A C 1
ATOM 1599 O O . LEU A 1 201 ? 9.842 -0.638 -37.594 1.00 92.69 201 LEU A O 1
ATOM 1603 N N . GLY A 1 202 ? 9.599 -0.775 -35.363 1.00 91.81 202 GLY A N 1
ATOM 1604 C CA . GLY A 1 202 ? 9.394 -2.232 -35.323 1.00 91.81 202 GLY A CA 1
ATOM 1605 C C . GLY A 1 202 ? 10.659 -3.033 -35.658 1.00 91.81 202 GLY A C 1
ATOM 1606 O O . GLY A 1 202 ? 10.594 -4.082 -36.294 1.00 91.81 202 GLY A O 1
ATOM 1607 N N . LEU A 1 203 ? 11.833 -2.505 -35.302 1.00 94.88 203 LEU A N 1
ATOM 1608 C CA . LEU A 1 203 ? 13.133 -3.093 -35.642 1.00 94.88 203 LEU A CA 1
ATOM 1609 C C . LEU A 1 203 ? 13.737 -3.923 -34.506 1.00 94.88 203 LEU A C 1
ATOM 1611 O O . LEU A 1 203 ? 14.532 -4.817 -34.786 1.00 94.88 203 LEU A O 1
ATOM 1615 N N . LEU A 1 204 ? 13.350 -3.681 -33.246 1.00 94.81 204 LEU A N 1
ATOM 1616 C CA . LEU A 1 204 ? 13.892 -4.416 -32.090 1.00 94.81 204 LEU A CA 1
ATOM 1617 C C . LEU A 1 204 ? 13.660 -5.929 -32.198 1.00 94.81 204 LEU A C 1
ATOM 1619 O O . LEU A 1 204 ? 14.568 -6.724 -31.969 1.00 94.81 204 LEU A O 1
ATOM 1623 N N . GLU A 1 205 ? 12.467 -6.327 -32.634 1.00 93.31 205 GLU A N 1
ATOM 1624 C CA . GLU A 1 205 ? 12.075 -7.728 -32.836 1.00 93.31 205 GLU A CA 1
ATOM 1625 C C . GLU A 1 205 ? 12.867 -8.441 -33.949 1.00 93.31 205 GLU A C 1
ATOM 1627 O O . GLU A 1 205 ? 12.898 -9.670 -34.005 1.00 93.31 205 GLU A O 1
ATOM 1632 N N . LYS A 1 206 ? 13.570 -7.683 -34.798 1.00 94.25 206 LYS A N 1
ATOM 1633 C CA . LYS A 1 206 ? 14.364 -8.199 -35.923 1.00 94.25 206 LYS A CA 1
ATOM 1634 C C . LYS A 1 206 ? 15.845 -8.387 -35.597 1.00 94.25 206 LYS A C 1
ATOM 1636 O O . LYS A 1 206 ? 16.549 -9.038 -36.366 1.00 94.25 206 LYS A O 1
ATOM 1641 N N . LEU A 1 207 ? 16.314 -7.874 -34.456 1.00 94.88 207 LEU A N 1
ATOM 1642 C CA . LEU A 1 207 ? 17.722 -7.956 -34.050 1.00 94.88 207 LEU A CA 1
ATOM 1643 C C . LEU A 1 207 ? 18.157 -9.406 -33.807 1.00 94.88 207 LEU A C 1
ATOM 1645 O O . LEU A 1 207 ? 19.135 -9.867 -34.394 1.00 94.88 207 LEU A O 1
ATOM 1649 N N . ARG A 1 208 ? 17.387 -10.168 -33.023 1.00 93.62 208 ARG A N 1
ATOM 1650 C CA . ARG A 1 208 ? 17.706 -11.575 -32.738 1.00 93.62 208 ARG A CA 1
ATOM 1651 C C . ARG A 1 208 ? 17.620 -12.483 -33.975 1.00 93.62 208 ARG A C 1
ATOM 1653 O O . ARG A 1 208 ? 18.544 -13.271 -34.164 1.00 93.62 208 ARG A O 1
ATOM 1660 N N . PRO A 1 209 ? 16.591 -12.393 -34.844 1.00 92.75 209 PRO A N 1
ATOM 1661 C CA . PRO A 1 209 ? 16.589 -13.088 -36.135 1.00 92.75 209 PRO A CA 1
ATOM 1662 C C . PRO A 1 209 ? 17.788 -12.756 -37.035 1.00 92.75 209 PRO A C 1
ATOM 1664 O O . PRO A 1 209 ? 18.242 -13.624 -37.775 1.00 92.75 209 PRO A O 1
ATOM 1667 N N . ALA A 1 210 ? 18.338 -11.539 -36.941 1.00 92.31 210 ALA A N 1
ATOM 1668 C CA . ALA A 1 210 ? 19.576 -11.151 -37.623 1.00 92.31 210 ALA A CA 1
ATOM 1669 C C . ALA A 1 210 ? 20.852 -11.727 -36.979 1.00 92.31 210 ALA A C 1
ATOM 1671 O O . ALA A 1 210 ? 21.948 -11.438 -37.450 1.00 92.31 210 ALA A O 1
ATOM 1672 N N . GLY A 1 211 ? 20.736 -12.506 -35.899 1.00 92.12 211 GLY A N 1
ATOM 1673 C CA . GLY A 1 211 ? 21.870 -13.044 -35.149 1.00 92.12 211 GLY A CA 1
ATOM 1674 C C . GLY A 1 211 ? 22.562 -12.025 -34.241 1.00 92.12 211 GLY A C 1
ATOM 1675 O O . GLY A 1 211 ? 23.662 -12.302 -33.780 1.00 92.12 211 GLY A O 1
ATOM 1676 N N . LEU A 1 212 ? 21.954 -10.863 -33.988 1.00 94.25 212 LEU A N 1
ATOM 1677 C CA . LEU A 1 212 ? 22.516 -9.819 -33.129 1.00 94.25 212 LEU A CA 1
ATOM 1678 C C . LEU A 1 212 ? 22.013 -9.984 -31.694 1.00 94.25 212 LEU A C 1
ATOM 1680 O O . LEU A 1 212 ? 20.833 -10.267 -31.464 1.00 94.25 212 LEU A O 1
ATOM 1684 N N . GLU A 1 213 ? 22.894 -9.766 -30.722 1.00 94.50 213 GLU A N 1
ATOM 1685 C CA . GLU A 1 213 ? 22.520 -9.777 -29.310 1.00 94.50 213 GLU A CA 1
ATOM 1686 C C . GLU A 1 213 ? 22.319 -8.352 -28.808 1.00 94.50 213 GLU A C 1
ATOM 1688 O O . GLU A 1 213 ? 23.281 -7.607 -28.658 1.00 94.50 213 GLU A O 1
ATOM 1693 N N . ALA A 1 214 ? 21.076 -7.969 -28.531 1.00 95.25 214 ALA A N 1
ATOM 1694 C CA . ALA A 1 214 ? 20.754 -6.617 -28.097 1.00 95.25 214 ALA A CA 1
ATOM 1695 C C . ALA A 1 214 ? 20.500 -6.533 -26.588 1.00 95.25 214 ALA A C 1
ATOM 1697 O O . ALA A 1 214 ? 19.758 -7.336 -26.017 1.00 95.25 214 ALA A O 1
ATOM 1698 N N . TYR A 1 215 ? 21.104 -5.528 -25.966 1.00 94.44 215 TYR A N 1
ATOM 1699 C CA . TYR A 1 215 ? 21.036 -5.234 -24.545 1.00 94.44 215 TYR A CA 1
ATOM 1700 C C . TYR A 1 215 ? 20.400 -3.863 -24.326 1.00 94.44 215 TYR A C 1
ATOM 1702 O O . TYR A 1 215 ? 20.731 -2.917 -25.036 1.00 94.44 215 TYR A O 1
ATOM 1710 N N . VAL A 1 216 ? 19.517 -3.747 -23.337 1.00 93.31 216 VAL A N 1
ATOM 1711 C CA . VAL A 1 216 ? 18.905 -2.473 -22.922 1.00 93.31 216 VAL A CA 1
ATOM 1712 C C . VAL A 1 216 ? 19.331 -2.115 -21.507 1.00 93.31 216 VAL A C 1
ATOM 1714 O O . VAL A 1 216 ? 19.595 -2.993 -20.684 1.00 93.31 216 VAL A O 1
ATOM 1717 N N . SER A 1 217 ? 19.419 -0.822 -21.221 1.00 87.81 217 SER A N 1
ATOM 1718 C CA . SER A 1 217 ? 19.818 -0.308 -19.914 1.00 87.81 217 SER A CA 1
ATOM 1719 C C . SER A 1 217 ? 18.819 -0.680 -18.807 1.00 87.81 217 SER A C 1
ATOM 1721 O O . SER A 1 217 ? 17.618 -0.853 -19.028 1.00 87.81 217 SER A O 1
ATOM 1723 N N . LYS A 1 218 ? 19.305 -0.722 -17.561 1.00 84.75 218 LYS A N 1
ATOM 1724 C CA . LYS A 1 218 ? 18.442 -0.890 -16.383 1.00 84.75 218 LYS A CA 1
ATOM 1725 C C . LYS A 1 218 ? 17.445 0.267 -16.224 1.00 84.75 218 LYS A C 1
ATOM 1727 O O . LYS A 1 218 ? 16.345 0.037 -15.727 1.00 84.75 218 LYS A O 1
ATOM 1732 N N . SER A 1 219 ? 17.810 1.488 -16.634 1.00 82.75 219 SER A N 1
ATOM 1733 C CA . SER A 1 219 ? 16.896 2.639 -16.634 1.00 82.75 219 SER A CA 1
ATOM 1734 C C . SER A 1 219 ? 15.708 2.401 -17.561 1.00 82.75 219 SER A C 1
ATOM 1736 O O . SER A 1 219 ? 14.574 2.586 -17.124 1.00 82.75 219 SER A O 1
ATOM 1738 N N . THR A 1 220 ? 15.954 1.899 -18.776 1.00 85.94 220 THR A N 1
ATOM 1739 C CA . THR A 1 220 ? 14.898 1.537 -19.731 1.00 85.94 220 THR A CA 1
ATOM 1740 C C . THR A 1 220 ? 13.956 0.491 -19.130 1.00 85.94 220 THR A C 1
ATOM 1742 O O . THR A 1 220 ? 12.740 0.688 -19.123 1.00 85.94 220 THR A O 1
ATOM 1745 N N . THR A 1 221 ? 14.488 -0.592 -18.551 1.00 87.31 221 THR A N 1
ATOM 1746 C CA . THR A 1 221 ? 13.657 -1.632 -17.914 1.00 87.31 221 THR A CA 1
ATOM 1747 C C . THR A 1 221 ? 12.841 -1.068 -16.741 1.00 87.31 221 THR A C 1
ATOM 1749 O O . THR A 1 221 ? 11.649 -1.348 -16.619 1.00 87.31 221 THR A O 1
ATOM 1752 N N . HIS A 1 222 ? 13.436 -0.202 -15.912 1.00 87.62 222 HIS A N 1
ATOM 1753 C CA . HIS A 1 222 ? 12.735 0.469 -14.812 1.00 87.62 222 HIS A CA 1
ATOM 1754 C C . HIS A 1 222 ? 11.595 1.384 -15.290 1.00 87.62 222 HIS A C 1
ATOM 1756 O O . HIS A 1 222 ? 10.534 1.400 -14.660 1.00 87.62 222 HIS A O 1
ATOM 1762 N N . GLU A 1 223 ? 11.797 2.145 -16.369 1.00 87.06 223 GLU A N 1
ATOM 1763 C CA . GLU A 1 223 ? 10.771 3.018 -16.951 1.00 87.06 223 GLU A CA 1
ATOM 1764 C C . GLU A 1 223 ? 9.604 2.201 -17.516 1.00 87.06 223 GLU A C 1
ATOM 1766 O O . GLU A 1 223 ? 8.443 2.494 -17.225 1.00 87.06 223 GLU A O 1
ATOM 1771 N N . ILE A 1 224 ? 9.906 1.124 -18.245 1.00 88.81 224 ILE A N 1
ATOM 1772 C CA . ILE A 1 224 ? 8.912 0.178 -18.766 1.00 88.81 224 ILE A CA 1
ATOM 1773 C C . ILE A 1 224 ? 8.073 -0.397 -17.624 1.00 88.81 224 ILE A C 1
ATOM 1775 O O . ILE A 1 224 ? 6.843 -0.339 -17.662 1.00 88.81 224 ILE A O 1
ATOM 1779 N N . ASP A 1 225 ? 8.719 -0.901 -16.573 1.00 89.69 225 ASP A N 1
ATOM 1780 C CA . ASP A 1 225 ? 8.019 -1.456 -15.417 1.00 89.69 225 ASP A CA 1
ATOM 1781 C C . ASP A 1 225 ? 7.209 -0.399 -14.660 1.00 89.69 225 ASP A C 1
ATOM 1783 O O . ASP A 1 225 ? 6.162 -0.708 -14.089 1.00 89.69 225 ASP A O 1
ATOM 1787 N N . ALA A 1 226 ? 7.663 0.855 -14.617 1.00 88.56 226 ALA A N 1
ATOM 1788 C CA . ALA A 1 226 ? 6.897 1.954 -14.035 1.00 88.56 226 ALA A CA 1
ATOM 1789 C C . ALA A 1 226 ? 5.636 2.271 -14.859 1.00 88.56 226 ALA A C 1
ATOM 1791 O O . ALA A 1 226 ? 4.553 2.370 -14.281 1.00 88.56 226 ALA A O 1
ATOM 1792 N N . LEU A 1 227 ? 5.750 2.359 -16.189 1.00 88.25 227 LEU A N 1
ATOM 1793 C CA . LEU A 1 227 ? 4.618 2.602 -17.091 1.00 88.25 227 LEU A CA 1
ATOM 1794 C C . LEU A 1 227 ? 3.562 1.497 -16.989 1.00 88.25 227 LEU A C 1
ATOM 1796 O O . LEU A 1 227 ? 2.373 1.782 -16.860 1.00 88.25 227 LEU A O 1
ATOM 1800 N N . LEU A 1 228 ? 3.998 0.237 -16.989 1.00 89.25 228 LEU A N 1
ATOM 1801 C CA . LEU A 1 228 ? 3.101 -0.918 -16.923 1.00 89.25 228 LEU A CA 1
ATOM 1802 C C . LEU A 1 228 ? 2.432 -1.050 -15.549 1.00 89.25 228 LEU A C 1
ATOM 1804 O O . LEU A 1 228 ? 1.253 -1.388 -15.466 1.00 89.25 228 LEU A O 1
ATOM 1808 N N . ARG A 1 229 ? 3.147 -0.721 -14.463 1.00 87.81 229 ARG A N 1
ATOM 1809 C CA . ARG A 1 229 ? 2.537 -0.618 -13.126 1.00 87.81 229 ARG A CA 1
ATOM 1810 C C . ARG A 1 229 ? 1.500 0.499 -13.055 1.00 87.81 229 ARG A C 1
ATOM 1812 O O . ARG A 1 229 ? 0.464 0.315 -12.422 1.00 87.81 229 ARG A O 1
ATOM 1819 N N . TYR A 1 230 ? 1.764 1.641 -13.688 1.00 86.06 230 TYR A N 1
ATOM 1820 C CA . TYR A 1 230 ? 0.821 2.756 -13.708 1.00 86.06 230 TYR A CA 1
ATOM 1821 C C . TYR A 1 230 ? -0.461 2.421 -14.482 1.00 86.06 230 TYR A C 1
ATOM 1823 O O . TYR A 1 230 ? -1.549 2.738 -14.004 1.00 86.06 230 TYR A O 1
ATOM 1831 N N . GLU A 1 231 ? -0.361 1.727 -15.620 1.00 86.94 231 GLU A N 1
ATOM 1832 C CA . GLU A 1 231 ? -1.535 1.223 -16.350 1.00 86.94 231 GLU A CA 1
ATOM 1833 C C . GLU A 1 231 ? -2.366 0.276 -15.487 1.00 86.94 231 GLU A C 1
ATOM 1835 O O . GLU A 1 231 ? -3.562 0.500 -15.312 1.00 86.94 231 GLU A O 1
ATOM 1840 N N . GLN A 1 232 ? -1.724 -0.714 -14.864 1.00 87.62 232 GLN A N 1
ATOM 1841 C CA . GLN A 1 232 ? -2.413 -1.646 -13.974 1.00 87.62 232 GLN A CA 1
ATOM 1842 C C . GLN A 1 232 ? -3.131 -0.916 -12.824 1.00 87.62 232 GLN A C 1
ATOM 1844 O O . GLN A 1 232 ? -4.265 -1.252 -12.480 1.00 87.62 232 GLN A O 1
ATOM 1849 N N . PHE A 1 233 ? -2.495 0.099 -12.231 1.00 86.50 233 PHE A N 1
ATOM 1850 C CA . PHE A 1 233 ? -3.112 0.920 -11.188 1.00 86.50 233 PHE A CA 1
ATOM 1851 C C . PHE A 1 233 ? -4.312 1.726 -11.716 1.00 86.50 233 PHE A C 1
ATOM 1853 O O . PHE A 1 233 ? -5.356 1.779 -11.066 1.00 86.50 233 PHE A O 1
ATOM 1860 N N . SER A 1 234 ? -4.192 2.315 -12.908 1.00 87.50 234 SER A N 1
ATOM 1861 C CA . SER A 1 234 ? -5.272 3.057 -13.572 1.00 87.50 234 SER A CA 1
ATOM 1862 C C . SER A 1 234 ? -6.485 2.165 -13.868 1.00 87.50 234 SER A C 1
ATOM 1864 O O . SER A 1 234 ? -7.625 2.555 -13.595 1.00 87.50 234 SER A O 1
ATOM 1866 N N . GLU A 1 235 ? -6.266 0.935 -14.339 1.00 88.69 235 GLU A N 1
ATOM 1867 C CA . GLU A 1 235 ? -7.332 -0.050 -14.566 1.00 88.69 235 GLU A CA 1
ATOM 1868 C C . GLU A 1 235 ? -8.050 -0.437 -13.265 1.00 88.69 235 GLU A C 1
ATOM 1870 O O . GLU A 1 235 ? -9.285 -0.495 -13.217 1.00 88.69 235 GLU A O 1
ATOM 1875 N N . GLN A 1 236 ? -7.292 -0.657 -12.186 1.00 89.50 236 GLN A N 1
ATOM 1876 C CA . GLN A 1 236 ? -7.853 -0.955 -10.866 1.00 89.50 236 GLN A CA 1
ATOM 1877 C C . GLN A 1 236 ? -8.702 0.207 -10.341 1.00 89.50 236 GLN A C 1
ATOM 1879 O O . GLN A 1 236 ? -9.848 -0.003 -9.940 1.00 89.50 236 GLN A O 1
ATOM 1884 N N . ALA A 1 237 ? -8.187 1.437 -10.399 1.00 90.50 237 ALA A N 1
ATOM 1885 C CA . ALA A 1 237 ? -8.919 2.628 -9.973 1.00 90.50 237 ALA A CA 1
ATOM 1886 C C . ALA A 1 237 ? -10.192 2.848 -10.811 1.00 90.50 237 ALA A C 1
ATOM 1888 O O . ALA A 1 237 ? -11.265 3.110 -10.265 1.00 90.50 237 ALA A O 1
ATOM 1889 N N . THR A 1 238 ? -10.105 2.649 -12.131 1.00 91.81 238 THR A N 1
ATOM 1890 C CA . THR A 1 238 ? -11.261 2.711 -13.039 1.00 91.81 238 THR A CA 1
ATOM 1891 C C . THR A 1 238 ? -12.319 1.678 -12.661 1.00 91.81 238 THR A C 1
ATOM 1893 O O . THR A 1 238 ? -13.505 1.997 -12.612 1.00 91.81 238 THR A O 1
ATOM 1896 N N . THR A 1 239 ? -11.902 0.455 -12.327 1.00 93.44 239 THR A N 1
ATOM 1897 C CA . THR A 1 239 ? -12.808 -0.614 -11.886 1.00 93.44 239 THR A CA 1
ATOM 1898 C C . THR A 1 239 ? -13.556 -0.227 -10.609 1.00 93.44 239 THR A C 1
ATOM 1900 O O . THR A 1 239 ? -14.765 -0.437 -10.522 1.00 93.44 239 THR A O 1
ATOM 1903 N N . VAL A 1 240 ? -12.871 0.375 -9.631 1.00 95.06 240 VAL A N 1
ATOM 1904 C CA . VAL A 1 240 ? -13.494 0.859 -8.387 1.00 95.06 240 VAL A CA 1
ATOM 1905 C C . VAL A 1 240 ? -14.527 1.952 -8.681 1.00 95.06 240 VAL A C 1
ATOM 1907 O O . VAL A 1 240 ? -15.657 1.868 -8.200 1.00 95.06 240 VAL A O 1
ATOM 1910 N N . ILE A 1 241 ? -14.190 2.936 -9.520 1.00 94.50 241 ILE A N 1
ATOM 1911 C CA . ILE A 1 241 ? -15.122 4.007 -9.908 1.00 94.50 241 ILE A CA 1
ATOM 1912 C C . ILE A 1 241 ? -16.346 3.442 -10.632 1.00 94.50 241 ILE A C 1
ATOM 1914 O O . ILE A 1 241 ? -17.473 3.836 -10.332 1.00 94.50 241 ILE A O 1
ATOM 1918 N N . GLU A 1 242 ? -16.161 2.505 -11.562 1.00 94.31 242 GLU A N 1
ATOM 1919 C CA . GLU A 1 242 ? -17.281 1.891 -12.280 1.00 94.31 242 GLU A CA 1
ATOM 1920 C C . GLU A 1 242 ? -18.188 1.079 -11.349 1.00 94.31 242 GLU A C 1
ATOM 1922 O O . GLU A 1 242 ? -19.409 1.181 -11.473 1.00 94.31 242 GLU A O 1
ATOM 1927 N N . LYS A 1 243 ? -17.636 0.363 -10.358 1.00 96.00 243 LYS A N 1
ATOM 1928 C CA . LYS A 1 243 ? -18.439 -0.298 -9.312 1.00 96.00 243 LYS A CA 1
ATOM 1929 C C . LYS A 1 243 ? -19.323 0.706 -8.567 1.00 96.00 243 LYS A C 1
ATOM 1931 O O . LYS A 1 243 ? -20.523 0.467 -8.435 1.00 96.00 243 LYS A O 1
ATOM 1936 N N . VAL A 1 244 ? -18.768 1.850 -8.149 1.00 97.00 244 VAL A N 1
ATOM 1937 C CA . VAL A 1 244 ? -19.550 2.924 -7.506 1.00 97.00 244 VAL A CA 1
ATOM 1938 C C . VAL A 1 244 ? -20.631 3.446 -8.452 1.00 97.00 244 VAL A C 1
ATOM 1940 O O . VAL A 1 244 ? -21.790 3.538 -8.060 1.00 97.00 244 VAL A O 1
ATOM 1943 N N . ARG A 1 245 ? -20.294 3.761 -9.709 1.00 94.81 245 ARG A N 1
ATOM 1944 C CA . ARG A 1 245 ? -21.254 4.312 -10.683 1.00 94.81 245 ARG A CA 1
ATOM 1945 C C . ARG A 1 245 ? -22.423 3.362 -10.944 1.00 94.81 245 ARG A C 1
ATOM 1947 O O . ARG A 1 245 ? -23.567 3.813 -10.949 1.00 94.81 245 ARG A O 1
ATOM 1954 N N . ILE A 1 246 ? -22.148 2.070 -11.134 1.00 95.00 246 ILE A N 1
ATOM 1955 C CA . ILE A 1 246 ? -23.175 1.040 -11.350 1.00 95.00 246 ILE A CA 1
ATOM 1956 C C . ILE A 1 246 ? -24.080 0.928 -10.118 1.00 95.00 246 ILE A C 1
ATOM 1958 O O . ILE A 1 246 ? -25.304 0.987 -10.256 1.00 95.00 246 ILE A O 1
ATOM 1962 N N . PHE A 1 247 ? -23.488 0.835 -8.924 1.00 96.56 247 PHE A N 1
ATOM 1963 C CA . PHE A 1 247 ? -24.227 0.762 -7.664 1.00 96.56 247 PHE A CA 1
ATOM 1964 C C . PHE A 1 247 ? -25.114 1.993 -7.433 1.00 96.56 247 PHE A C 1
ATOM 1966 O O . PHE A 1 247 ? -26.284 1.861 -7.070 1.00 96.56 247 PHE A O 1
ATOM 1973 N N . LEU A 1 248 ? -24.583 3.199 -7.656 1.00 96.06 248 LEU A N 1
ATOM 1974 C CA . LEU A 1 248 ? -25.340 4.435 -7.474 1.00 96.06 248 LEU A CA 1
ATOM 1975 C C . LEU A 1 248 ? -26.489 4.534 -8.479 1.00 96.06 248 LEU A C 1
ATOM 1977 O O . LEU A 1 248 ? -27.594 4.901 -8.090 1.00 96.06 248 LEU A O 1
ATOM 1981 N N . ALA A 1 249 ? -26.271 4.166 -9.744 1.00 94.69 249 ALA A N 1
ATOM 1982 C CA . ALA A 1 249 ? -27.316 4.203 -10.763 1.00 94.69 249 ALA A CA 1
ATOM 1983 C C . ALA A 1 249 ? -28.513 3.303 -10.400 1.00 94.69 249 ALA A C 1
ATOM 1985 O O . ALA A 1 249 ? -29.656 3.768 -10.425 1.00 94.69 249 ALA A O 1
ATOM 1986 N N . SER A 1 250 ? -28.266 2.046 -10.009 1.00 95.88 250 SER A N 1
ATOM 1987 C CA . SER A 1 250 ? -29.338 1.125 -9.598 1.00 95.88 250 SER A CA 1
ATOM 1988 C C . SER A 1 250 ? -30.014 1.577 -8.299 1.00 95.88 250 SER A C 1
ATOM 1990 O O . SER A 1 250 ? -31.244 1.559 -8.182 1.00 95.88 250 SER A O 1
ATOM 1992 N N . SER A 1 251 ? -29.228 2.043 -7.329 1.00 95.62 251 SER A N 1
ATOM 1993 C CA . SER A 1 251 ? -29.730 2.410 -6.006 1.00 95.62 251 SER A CA 1
ATOM 1994 C C . SER A 1 251 ? -30.535 3.708 -6.020 1.00 95.62 251 SER A C 1
ATOM 1996 O O . SER A 1 251 ? -31.524 3.806 -5.294 1.00 95.62 251 SER A O 1
ATOM 1998 N N . ILE A 1 252 ? -30.186 4.669 -6.883 1.00 96.25 252 ILE A N 1
ATOM 1999 C CA . ILE A 1 252 ? -30.990 5.876 -7.123 1.00 96.25 252 ILE A CA 1
ATOM 2000 C C . ILE A 1 252 ? -32.326 5.496 -7.767 1.00 96.25 252 ILE A C 1
ATOM 2002 O O . ILE A 1 252 ? -33.375 5.949 -7.313 1.00 96.25 252 ILE A O 1
ATOM 2006 N N . GLN A 1 253 ? -32.315 4.616 -8.774 1.00 95.50 253 GLN A N 1
ATOM 2007 C CA . GLN A 1 253 ? -33.543 4.161 -9.431 1.00 95.50 253 GLN A CA 1
ATOM 2008 C C . GLN A 1 253 ? -34.486 3.429 -8.462 1.00 95.50 253 GLN A C 1
ATOM 2010 O O . GLN A 1 253 ? -35.701 3.604 -8.535 1.00 95.50 253 GLN A O 1
ATOM 2015 N N . SER A 1 254 ? -33.937 2.633 -7.539 1.00 95.00 254 SER A N 1
ATOM 2016 C CA . SER A 1 254 ? -34.719 1.938 -6.506 1.00 95.00 254 SER A CA 1
ATOM 2017 C C . SER A 1 254 ? -35.232 2.852 -5.381 1.00 95.00 254 SER A C 1
ATOM 2019 O O . SER A 1 254 ? -36.068 2.433 -4.584 1.00 95.00 254 SER A O 1
ATOM 2021 N N . GLY A 1 255 ? -34.724 4.087 -5.285 1.00 94.75 255 GLY A N 1
ATOM 2022 C CA . GLY A 1 255 ? -35.016 5.025 -4.198 1.00 94.75 255 GLY A CA 1
ATOM 2023 C C . GLY A 1 255 ? -34.229 4.787 -2.902 1.00 94.75 255 GLY A C 1
ATOM 2024 O O . GLY A 1 255 ? -34.413 5.545 -1.947 1.00 94.75 255 GLY A O 1
ATOM 2025 N N . LYS A 1 256 ? -33.346 3.776 -2.863 1.00 95.81 256 LYS A N 1
ATOM 2026 C CA . LYS A 1 256 ? -32.439 3.489 -1.736 1.00 95.81 256 LYS A CA 1
ATOM 2027 C C . LYS A 1 256 ? -31.424 4.611 -1.518 1.00 95.81 256 LYS A C 1
ATOM 2029 O O . LYS A 1 256 ? -31.150 4.975 -0.375 1.00 95.81 256 LYS A O 1
ATOM 2034 N N . VAL A 1 257 ? -30.879 5.148 -2.611 1.00 96.88 257 VAL A N 1
ATOM 2035 C CA . VAL A 1 257 ? -29.980 6.307 -2.599 1.00 96.88 257 VAL A CA 1
ATOM 2036 C C . VAL A 1 257 ? -30.753 7.549 -3.035 1.00 96.88 257 VAL A C 1
ATOM 2038 O O . VAL A 1 257 ? -31.437 7.528 -4.058 1.00 96.88 257 VAL A O 1
ATOM 2041 N N . LYS A 1 258 ? -30.623 8.646 -2.286 1.00 95.31 258 LYS A N 1
ATOM 2042 C CA . LYS A 1 258 ? -31.195 9.955 -2.622 1.00 95.31 258 LYS A CA 1
ATOM 2043 C C . LYS A 1 258 ? -30.097 11.004 -2.746 1.00 95.31 258 LYS A C 1
ATOM 2045 O O . LYS A 1 258 ? -29.118 10.996 -2.003 1.00 95.31 258 LYS A O 1
ATOM 2050 N N . LEU A 1 259 ? -30.280 11.912 -3.698 1.00 92.19 259 LEU A N 1
ATOM 2051 C CA . LEU A 1 259 ? -29.361 13.017 -3.944 1.00 92.19 259 LEU A CA 1
ATOM 2052 C C . LEU A 1 259 ? -29.731 14.215 -3.065 1.00 92.19 259 LEU A C 1
ATOM 2054 O O . LEU A 1 259 ? -30.910 14.551 -2.934 1.00 92.19 259 LEU A O 1
ATOM 2058 N N . GLY A 1 260 ? -28.718 14.875 -2.506 1.00 86.12 260 GLY A N 1
ATOM 2059 C CA . GLY A 1 260 ? -28.867 16.196 -1.899 1.00 86.12 260 GLY A CA 1
ATOM 2060 C C . GLY A 1 260 ? -29.314 17.256 -2.911 1.00 86.12 260 GLY A C 1
ATOM 2061 O O . GLY A 1 260 ? -29.209 17.064 -4.124 1.00 86.12 260 GLY A O 1
ATOM 2062 N N . GLN A 1 261 ? -29.804 18.394 -2.417 1.00 80.50 261 GLN A N 1
ATOM 2063 C CA . GLN A 1 261 ? -30.220 19.499 -3.283 1.00 80.50 261 GLN A CA 1
ATOM 2064 C C . GLN A 1 261 ? -29.027 20.095 -4.046 1.00 80.50 261 GLN A C 1
ATOM 2066 O O . GLN A 1 261 ? -27.961 20.327 -3.477 1.00 80.50 261 GLN A O 1
ATOM 2071 N N . MET A 1 262 ? -29.229 20.373 -5.336 1.00 73.94 262 MET A N 1
ATOM 2072 C CA . MET A 1 262 ? -28.295 21.154 -6.145 1.00 73.94 262 MET A CA 1
ATOM 2073 C C . MET A 1 262 ? -28.406 22.628 -5.747 1.00 73.94 262 MET A C 1
ATOM 2075 O O . MET A 1 262 ? -29.497 23.197 -5.786 1.00 73.94 262 MET A O 1
ATOM 2079 N N . GLN A 1 263 ? -27.292 23.246 -5.361 1.00 64.06 263 GLN A N 1
ATOM 2080 C CA . GLN A 1 263 ? -27.253 24.685 -5.120 1.00 64.06 263 GLN A CA 1
ATOM 2081 C C . GLN A 1 263 ? -26.909 25.412 -6.422 1.00 64.06 263 GLN A C 1
ATOM 2083 O O . GLN A 1 263 ? -25.824 25.233 -6.970 1.00 64.06 263 GLN A O 1
ATOM 2088 N N . ASN A 1 264 ? -27.832 26.247 -6.903 1.00 54.56 264 ASN A N 1
ATOM 2089 C CA . ASN A 1 264 ? -27.557 27.210 -7.965 1.00 54.56 264 ASN A CA 1
ATOM 2090 C C . ASN A 1 264 ? -26.911 28.445 -7.334 1.00 54.56 264 ASN A C 1
ATOM 2092 O O . ASN A 1 264 ? -27.611 29.324 -6.839 1.00 54.56 264 ASN A O 1
ATOM 2096 N N . SER A 1 265 ? -25.586 28.516 -7.319 1.00 50.66 265 SER A N 1
ATOM 2097 C CA . SER A 1 265 ? -24.874 29.760 -7.017 1.00 50.66 265 SER A CA 1
ATOM 2098 C C . SER A 1 265 ? -24.437 30.396 -8.336 1.00 50.66 265 SER A C 1
ATOM 2100 O O . SER A 1 265 ? -23.428 29.995 -8.910 1.00 50.66 265 SER A O 1
ATOM 2102 N N . GLU A 1 266 ? -25.222 31.353 -8.835 1.00 44.97 266 GLU A N 1
ATOM 2103 C CA . GLU A 1 266 ? -24.943 32.124 -10.062 1.0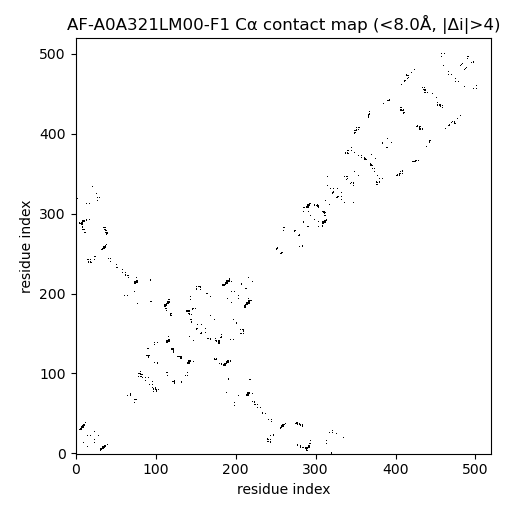0 44.97 266 GLU A CA 1
ATOM 2104 C C . GLU A 1 266 ? -23.804 33.155 -9.900 1.00 44.97 266 GLU A C 1
ATOM 2106 O O . GLU A 1 266 ? -23.471 33.855 -10.853 1.00 44.97 266 GLU A O 1
ATOM 2111 N N . GLU A 1 267 ? -23.163 33.250 -8.732 1.00 48.28 267 GLU A N 1
ATOM 2112 C CA . GLU A 1 267 ? -22.181 34.298 -8.436 1.00 48.28 267 GLU A CA 1
ATOM 2113 C C . GLU A 1 267 ? -20.796 33.720 -8.094 1.00 48.28 267 GLU A C 1
ATOM 2115 O O . GLU A 1 267 ? -20.624 33.074 -7.069 1.00 48.28 267 GLU A O 1
ATOM 2120 N N . GLU A 1 268 ? -19.815 34.046 -8.948 1.00 47.41 268 GLU A N 1
ATOM 2121 C CA . GLU A 1 268 ? -18.350 34.026 -8.751 1.00 47.41 268 GLU A CA 1
ATOM 2122 C C . GLU A 1 268 ? -17.540 32.758 -9.122 1.00 47.41 268 GLU A C 1
ATOM 2124 O O . GLU A 1 268 ? -17.694 31.656 -8.596 1.00 47.41 268 GLU A O 1
ATOM 2129 N N . GLU A 1 269 ? -16.538 32.973 -9.988 1.00 46.66 269 GLU A N 1
ATOM 2130 C CA . GLU A 1 269 ? -15.542 32.010 -10.497 1.00 46.66 269 GLU A CA 1
ATOM 2131 C C . GLU A 1 269 ? -14.689 31.317 -9.405 1.00 46.66 269 GLU A C 1
ATOM 2133 O O . GLU A 1 269 ? -13.981 30.351 -9.697 1.00 46.66 269 GLU A O 1
ATOM 2138 N N . GLY A 1 270 ? -14.788 31.733 -8.136 1.00 47.75 270 GLY A N 1
ATOM 2139 C CA . GLY A 1 270 ? -14.128 31.093 -6.987 1.00 47.75 270 GLY A CA 1
ATOM 2140 C C . GLY A 1 270 ? -14.752 29.760 -6.534 1.00 47.75 270 GLY A C 1
ATOM 2141 O O . GLY A 1 270 ? -14.196 29.075 -5.676 1.00 47.75 270 GLY A O 1
ATOM 2142 N N . LEU A 1 271 ? -15.897 29.360 -7.100 1.00 49.97 271 LEU A N 1
ATOM 2143 C CA . LEU A 1 271 ? -16.745 28.275 -6.585 1.00 49.97 271 LEU A CA 1
ATOM 2144 C C . LEU A 1 271 ? -16.492 26.870 -7.149 1.00 49.97 271 LEU A C 1
ATOM 2146 O O . LEU A 1 271 ? -17.096 25.918 -6.655 1.00 49.97 271 LEU A O 1
ATOM 2150 N N . ARG A 1 272 ? -15.556 26.672 -8.087 1.00 51.31 272 ARG A N 1
ATOM 2151 C CA . ARG A 1 272 ? -15.169 25.305 -8.511 1.00 51.31 272 ARG A CA 1
ATOM 2152 C C . ARG A 1 272 ? -14.598 24.459 -7.365 1.00 51.31 272 ARG A C 1
ATOM 2154 O O . ARG A 1 272 ? -14.598 23.241 -7.443 1.00 51.31 272 ARG A O 1
ATOM 2161 N N . GLN A 1 273 ? -14.127 25.076 -6.279 1.00 48.34 273 GLN A N 1
ATOM 2162 C CA . GLN A 1 273 ? -13.762 24.336 -5.069 1.00 48.34 273 GLN A CA 1
ATOM 2163 C C . GLN A 1 273 ? -14.983 23.897 -4.249 1.00 48.34 273 GLN A C 1
ATOM 2165 O O . GLN A 1 273 ? -14.903 22.851 -3.617 1.00 48.34 273 GLN A O 1
ATOM 2170 N N . ARG A 1 274 ? -16.115 24.619 -4.289 1.00 50.56 274 ARG A N 1
ATOM 2171 C CA . ARG A 1 274 ? -17.370 24.228 -3.614 1.00 50.56 274 ARG A CA 1
ATOM 2172 C C . ARG A 1 274 ? -18.189 23.187 -4.384 1.00 50.56 274 ARG A C 1
ATOM 2174 O O . ARG A 1 274 ? -19.094 22.606 -3.796 1.00 50.56 274 ARG A O 1
ATOM 2181 N N . SER A 1 275 ? -17.866 22.907 -5.649 1.00 61.06 275 SER A N 1
ATOM 2182 C CA . SER A 1 275 ? -18.497 21.811 -6.399 1.00 61.06 275 SER A CA 1
ATOM 2183 C C . SER A 1 275 ? -17.993 20.427 -5.978 1.00 61.06 275 SER A C 1
ATOM 2185 O O . SER A 1 275 ? -18.673 19.432 -6.235 1.00 61.06 275 SER A O 1
ATOM 2187 N N . HIS A 1 276 ? -16.849 20.334 -5.284 1.00 78.88 276 HIS A N 1
ATOM 2188 C CA . HIS A 1 276 ? -16.367 19.048 -4.790 1.00 78.88 276 HIS A CA 1
ATOM 2189 C C . HIS A 1 276 ? -17.390 18.438 -3.807 1.00 78.88 276 HIS A C 1
ATOM 2191 O O . HIS A 1 276 ? -17.788 19.122 -2.856 1.00 78.88 276 HIS A O 1
ATOM 2197 N N . PRO A 1 277 ? -17.780 17.154 -3.953 1.00 82.62 277 PRO A N 1
ATOM 2198 C CA . PRO A 1 277 ? -18.903 16.579 -3.199 1.00 82.62 277 PRO A CA 1
ATOM 2199 C C . PRO A 1 277 ? -18.741 16.648 -1.678 1.00 82.62 277 PRO A C 1
ATOM 2201 O O . PRO A 1 277 ? -19.723 16.742 -0.948 1.00 82.62 277 PRO A O 1
ATOM 2204 N N . ARG A 1 278 ? -17.494 16.677 -1.196 1.00 81.62 278 ARG A N 1
ATOM 2205 C CA . ARG A 1 278 ? -17.162 16.902 0.220 1.00 81.62 278 ARG A CA 1
ATOM 2206 C C . ARG A 1 278 ? -17.812 18.157 0.803 1.00 81.62 278 ARG A C 1
ATOM 2208 O O . ARG A 1 278 ? -18.275 18.109 1.932 1.00 81.62 278 ARG A O 1
ATOM 2215 N N . TRP A 1 279 ? -17.847 19.271 0.074 1.00 78.69 279 TRP A N 1
ATOM 2216 C CA . TRP A 1 279 ? -18.431 20.513 0.596 1.00 78.69 279 TRP A CA 1
ATOM 2217 C C . TRP A 1 279 ? -19.955 20.474 0.581 1.00 78.69 279 TRP A C 1
ATOM 2219 O O . TRP A 1 279 ? -20.603 20.940 1.510 1.00 78.69 279 TRP A O 1
ATOM 2229 N N . SER A 1 280 ? -20.532 19.818 -0.420 1.00 81.38 280 SER A N 1
ATOM 2230 C CA . SER A 1 280 ? -21.970 19.567 -0.473 1.00 81.38 280 SER A CA 1
ATOM 2231 C C . SER A 1 280 ? -22.448 18.575 0.603 1.00 81.38 280 SER A C 1
ATOM 2233 O O . SER A 1 280 ? -23.638 18.531 0.908 1.00 81.38 280 SER A O 1
ATOM 2235 N N . LEU A 1 281 ? -21.540 17.811 1.227 1.00 85.00 281 LEU A N 1
ATOM 2236 C CA . LEU A 1 281 ? -21.847 16.977 2.393 1.00 85.00 281 LEU A CA 1
ATOM 2237 C C . LEU A 1 281 ? -22.280 17.814 3.605 1.00 85.00 281 LEU A C 1
ATOM 2239 O O . LEU A 1 281 ? -23.111 17.355 4.382 1.00 85.00 281 LEU A O 1
ATOM 2243 N N . PHE A 1 282 ? -21.770 19.045 3.748 1.00 80.94 282 PHE A N 1
ATOM 2244 C CA . PHE A 1 282 ? -22.118 19.932 4.864 1.00 80.94 282 PHE A CA 1
ATOM 2245 C C . PHE A 1 282 ? -23.595 20.300 4.875 1.00 80.94 282 PHE A C 1
ATOM 2247 O O . PHE A 1 282 ? -24.217 20.327 5.935 1.00 80.94 282 PHE A O 1
ATOM 2254 N N . ASP A 1 283 ? -24.169 20.515 3.697 1.00 80.62 283 ASP A N 1
ATOM 2255 C CA . ASP A 1 283 ? -25.587 20.824 3.571 1.00 80.62 283 ASP A CA 1
ATOM 2256 C C . ASP A 1 283 ? -26.467 19.591 3.756 1.00 80.62 283 ASP A C 1
ATOM 2258 O O . ASP A 1 283 ? -27.589 19.715 4.242 1.00 80.62 283 ASP A O 1
ATOM 2262 N N . LEU A 1 284 ? -25.959 18.417 3.372 1.00 85.56 284 LEU A N 1
ATOM 2263 C CA . LEU A 1 284 ? -26.667 17.140 3.445 1.00 85.56 284 LEU A CA 1
ATOM 2264 C C . LEU A 1 284 ? -26.692 16.553 4.857 1.00 85.56 284 LEU A C 1
ATOM 2266 O O . LEU A 1 284 ? -27.625 15.841 5.216 1.00 85.56 284 LEU A O 1
ATOM 2270 N N . ALA A 1 285 ? -25.670 16.863 5.655 1.00 84.94 285 ALA A N 1
ATOM 2271 C CA . ALA A 1 285 ? -25.491 16.376 7.016 1.00 84.94 285 ALA A CA 1
ATOM 2272 C C . ALA A 1 285 ? -26.749 16.552 7.882 1.00 84.94 285 ALA A C 1
ATOM 2274 O O . ALA A 1 285 ? -27.109 15.650 8.629 1.00 84.94 285 ALA A O 1
ATOM 2275 N N . LYS A 1 286 ? -27.450 17.685 7.742 1.00 85.38 286 LYS A N 1
ATOM 2276 C CA . LYS A 1 286 ? -28.659 18.021 8.517 1.00 85.38 286 LYS A CA 1
ATOM 2277 C C . LYS A 1 286 ? -29.840 17.067 8.294 1.00 85.38 286 LYS A C 1
ATOM 2279 O O . LYS A 1 286 ? -30.736 17.015 9.130 1.00 85.38 286 LYS A O 1
ATOM 2284 N N . ASP A 1 287 ? -29.850 16.363 7.164 1.00 89.81 287 ASP A N 1
ATOM 2285 C CA . ASP A 1 287 ? -30.918 15.448 6.762 1.00 89.81 287 ASP A CA 1
ATOM 2286 C C . ASP A 1 287 ? -30.564 13.979 7.080 1.00 89.81 287 ASP A C 1
ATOM 2288 O O . ASP A 1 287 ? -31.343 13.074 6.776 1.00 89.81 287 ASP A O 1
ATOM 2292 N N . ALA A 1 288 ? -29.396 13.734 7.688 1.00 92.44 288 ALA A N 1
ATOM 2293 C CA . ALA A 1 288 ? -28.906 12.416 8.077 1.00 92.44 288 ALA A CA 1
ATOM 2294 C C . ALA A 1 288 ? -28.758 12.283 9.599 1.00 92.44 288 ALA A C 1
ATOM 2296 O O . ALA A 1 288 ? -28.542 13.255 10.318 1.00 92.44 288 ALA A O 1
ATOM 2297 N N . GLU A 1 289 ? -28.829 11.048 10.090 1.00 94.12 289 GLU A N 1
ATOM 2298 C CA . GLU A 1 289 ? -28.572 10.726 11.499 1.00 94.12 289 GLU A CA 1
ATOM 2299 C C . GLU A 1 289 ? -27.070 10.594 11.783 1.00 94.12 289 GLU A C 1
ATOM 2301 O O . GLU A 1 289 ? -26.629 10.764 12.917 1.00 94.12 289 GLU A O 1
ATOM 2306 N N . VAL A 1 290 ? -26.285 10.283 10.748 1.00 94.31 290 VAL A N 1
ATOM 2307 C CA . VAL A 1 290 ? -24.841 10.056 10.818 1.00 94.31 290 VAL A CA 1
ATOM 2308 C C . VAL A 1 290 ? -24.196 10.294 9.455 1.00 94.31 290 VAL A C 1
ATOM 2310 O O . VAL A 1 290 ? -24.827 10.092 8.412 1.00 94.31 290 VAL A O 1
ATOM 2313 N N . ILE A 1 291 ? -22.928 10.699 9.458 1.00 94.38 291 ILE A N 1
ATOM 2314 C CA . ILE A 1 291 ? -22.128 10.866 8.242 1.00 94.38 291 ILE A CA 1
ATOM 2315 C C . ILE A 1 291 ? -21.024 9.815 8.223 1.00 94.38 291 ILE A C 1
ATOM 2317 O O . ILE A 1 291 ? -20.386 9.586 9.246 1.00 94.38 291 ILE A O 1
ATOM 2321 N N . ILE A 1 292 ? -20.776 9.200 7.070 1.00 95.38 292 ILE A N 1
ATOM 2322 C CA . ILE A 1 292 ? -19.682 8.250 6.871 1.00 95.38 292 ILE A CA 1
ATOM 2323 C C . ILE A 1 292 ? -18.615 8.898 5.986 1.00 95.38 292 ILE A C 1
ATOM 2325 O O . ILE A 1 292 ? -18.914 9.275 4.849 1.00 95.38 292 ILE A O 1
ATOM 2329 N N . VAL A 1 293 ? -17.399 9.046 6.529 1.00 94.56 293 VAL A N 1
ATOM 2330 C CA . VAL A 1 293 ? -16.258 9.719 5.892 1.00 94.56 293 VAL A CA 1
ATOM 2331 C C . VAL A 1 293 ? -14.934 9.046 6.252 1.00 94.56 293 VAL A C 1
ATOM 2333 O O . VAL A 1 293 ? -14.632 8.857 7.429 1.00 94.56 293 VAL A O 1
ATOM 2336 N N . ASP A 1 294 ? -14.092 8.768 5.254 1.00 94.19 294 ASP A N 1
ATOM 2337 C CA . ASP A 1 294 ? -12.736 8.237 5.477 1.00 94.19 294 ASP A CA 1
ATOM 2338 C C . ASP A 1 294 ? -11.630 9.301 5.369 1.00 94.19 294 ASP A C 1
ATOM 2340 O O . ASP A 1 294 ? -10.497 9.074 5.800 1.00 94.19 294 ASP A O 1
ATOM 2344 N N . ASP A 1 295 ? -11.938 10.488 4.842 1.00 90.88 295 ASP A N 1
ATOM 2345 C CA . ASP A 1 295 ? -10.989 11.599 4.791 1.00 90.88 295 ASP A CA 1
ATOM 2346 C C . ASP A 1 295 ? -10.648 12.141 6.192 1.00 90.88 295 ASP A C 1
ATOM 2348 O O . ASP A 1 295 ? -11.507 12.637 6.933 1.00 90.88 295 ASP A O 1
ATOM 2352 N N . ARG A 1 296 ? -9.349 12.124 6.515 1.00 87.62 296 ARG A N 1
ATOM 2353 C CA . ARG A 1 296 ? -8.794 12.548 7.809 1.00 87.62 296 ARG A CA 1
ATOM 2354 C C . ARG A 1 296 ? -9.064 14.0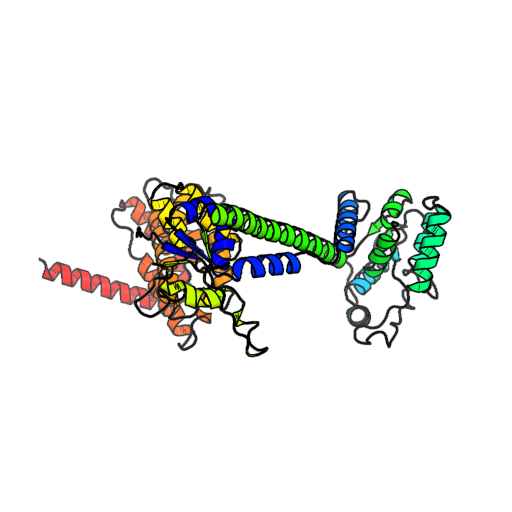03 8.176 1.00 87.62 296 ARG A C 1
ATOM 2356 O O . ARG A 1 296 ? -9.121 14.326 9.360 1.00 87.62 296 ARG A O 1
ATOM 2363 N N . SER A 1 297 ? -9.269 14.885 7.197 1.00 86.81 297 SER A N 1
ATOM 2364 C CA . SER A 1 297 ? -9.626 16.282 7.481 1.00 86.81 297 SER A CA 1
ATOM 2365 C C . SER A 1 297 ? -10.961 16.411 8.225 1.00 86.81 297 SER A C 1
ATOM 2367 O O . SER A 1 297 ? -11.144 17.376 8.972 1.00 86.81 297 SER A O 1
ATOM 2369 N N . LEU A 1 298 ? -11.853 15.426 8.060 1.00 87.94 298 LEU A N 1
ATOM 2370 C CA . LEU A 1 298 ? -13.165 15.363 8.698 1.00 87.94 298 LEU A CA 1
ATOM 2371 C C . LEU A 1 298 ? -13.226 14.304 9.805 1.00 87.94 298 LEU A C 1
ATOM 2373 O O . LEU A 1 298 ? -13.644 14.630 10.913 1.00 87.94 298 LEU A O 1
ATOM 2377 N N . ASN A 1 299 ? -12.782 13.068 9.552 1.00 88.38 299 ASN A N 1
ATOM 2378 C CA . ASN A 1 299 ? -12.973 11.965 10.507 1.00 88.38 299 ASN A CA 1
ATOM 2379 C C . ASN A 1 299 ? -12.051 11.994 11.738 1.00 88.38 299 ASN A C 1
ATOM 2381 O O . ASN A 1 299 ? -12.241 11.207 12.660 1.00 88.38 299 ASN A O 1
ATOM 2385 N N . ARG A 1 300 ? -11.105 12.942 11.808 1.00 86.62 300 ARG A N 1
ATOM 2386 C CA . ARG A 1 300 ? -10.401 13.259 13.063 1.00 86.62 300 ARG A CA 1
ATOM 2387 C C . ARG A 1 300 ? -11.342 13.791 14.150 1.00 86.62 300 ARG A C 1
ATOM 2389 O O . ARG A 1 300 ? -11.000 13.771 15.328 1.00 86.62 300 ARG A O 1
ATOM 2396 N N . PHE A 1 301 ? -12.517 14.290 13.766 1.00 86.12 301 PHE A N 1
ATOM 2397 C CA . PHE A 1 301 ? -13.547 14.737 14.693 1.00 86.12 301 PHE A CA 1
ATOM 2398 C C . PHE A 1 301 ? -14.594 13.641 14.898 1.00 86.12 301 PHE A C 1
ATOM 2400 O O . PHE A 1 301 ? -15.054 13.022 13.946 1.00 86.12 301 PHE A O 1
ATOM 2407 N N . LEU A 1 302 ? -15.040 13.460 16.144 1.00 86.00 302 LEU A N 1
ATOM 2408 C CA . LEU A 1 302 ? -16.117 12.515 16.475 1.00 86.00 302 LEU A CA 1
ATOM 2409 C C . LEU A 1 302 ? -17.487 12.953 15.932 1.00 86.00 302 LEU A C 1
ATOM 2411 O O . LEU A 1 302 ? -18.375 12.130 15.729 1.00 86.00 302 LEU A O 1
ATOM 2415 N N . HIS A 1 303 ? -17.677 14.261 15.748 1.00 88.06 303 HIS A N 1
ATOM 2416 C CA . HIS A 1 303 ? -18.931 14.850 15.294 1.00 88.06 303 HIS A CA 1
ATOM 2417 C C . HIS A 1 303 ? -18.656 15.947 14.271 1.00 88.06 303 HIS A C 1
ATOM 2419 O O . HIS A 1 303 ? -17.683 16.690 14.389 1.00 88.06 303 HIS A O 1
ATOM 2425 N N . PHE A 1 304 ? -19.559 16.083 13.307 1.00 81.38 304 PHE A N 1
ATOM 2426 C CA . PHE A 1 304 ? -19.482 17.067 12.231 1.00 81.38 304 PHE A CA 1
ATOM 2427 C C . PHE A 1 304 ? -19.673 18.509 12.706 1.00 81.38 304 PHE A C 1
ATOM 2429 O O . PHE A 1 304 ? -19.016 19.440 12.247 1.00 81.38 304 PHE A O 1
ATOM 2436 N N . GLN A 1 305 ? -20.563 18.673 13.677 1.00 75.06 305 GLN A N 1
ATOM 2437 C CA . GLN A 1 305 ? -20.676 19.856 14.514 1.00 75.06 305 GLN A CA 1
ATOM 2438 C C . GLN A 1 305 ? -20.685 19.382 15.966 1.00 75.06 305 GLN A C 1
ATOM 2440 O O . GLN A 1 305 ? -21.212 18.293 16.226 1.00 75.06 305 GLN A O 1
ATOM 2445 N N . PRO A 1 306 ? -20.135 20.156 16.918 1.00 61.00 306 PRO A N 1
ATOM 2446 C CA . PRO A 1 306 ? -20.072 19.743 18.314 1.00 61.00 306 PRO A CA 1
ATOM 2447 C C . PRO A 1 306 ? -21.438 19.267 18.842 1.00 61.00 306 PRO A C 1
ATOM 2449 O O . PRO A 1 306 ? -22.357 20.061 19.024 1.00 61.00 306 PRO A O 1
ATOM 2452 N N . GLY A 1 307 ? -21.566 17.954 19.067 1.00 62.16 307 GLY A N 1
ATOM 2453 C CA . GLY A 1 307 ? -22.726 17.322 19.703 1.00 62.16 307 GLY A CA 1
ATOM 2454 C C . GLY A 1 307 ? -23.983 17.119 18.846 1.00 62.16 307 GLY A C 1
ATOM 2455 O O . GLY A 1 307 ? -25.017 16.802 19.426 1.00 62.16 307 GLY A O 1
ATOM 2456 N N . GLN A 1 308 ? -23.939 17.295 17.518 1.00 80.81 308 GLN A N 1
ATOM 2457 C CA . GLN A 1 308 ? -25.138 17.132 16.673 1.00 80.81 308 GLN A CA 1
ATOM 2458 C C . GLN A 1 308 ? -25.148 15.853 15.837 1.00 80.81 308 GLN A C 1
ATOM 2460 O O . GLN A 1 308 ? -26.064 15.049 15.974 1.00 80.81 308 GLN A O 1
ATOM 2465 N N . ILE A 1 309 ? -24.156 15.670 14.964 1.00 90.06 309 ILE A N 1
ATOM 2466 C CA . ILE A 1 309 ? -24.168 14.589 13.971 1.00 90.06 309 ILE A CA 1
ATOM 2467 C C . ILE A 1 309 ? -22.861 13.803 14.093 1.00 90.06 309 ILE A C 1
ATOM 2469 O O . ILE A 1 309 ? -21.797 14.387 13.855 1.00 90.06 309 ILE A O 1
ATOM 2473 N N . PRO A 1 310 ? -22.909 12.521 14.492 1.00 92.94 310 PRO A N 1
ATOM 2474 C CA . PRO A 1 310 ? -21.730 11.671 14.579 1.00 92.94 310 PRO A CA 1
ATOM 2475 C C . PRO A 1 310 ? -21.063 11.485 13.214 1.00 92.94 310 PRO A C 1
ATOM 2477 O O . PRO A 1 310 ? -21.732 11.454 12.176 1.00 92.94 310 PRO A O 1
ATOM 2480 N N . ILE A 1 311 ? -19.742 11.329 13.234 1.00 93.19 311 ILE A N 1
ATOM 2481 C CA . ILE A 1 311 ? -18.965 10.885 12.079 1.00 93.19 311 ILE A CA 1
ATOM 2482 C C . ILE A 1 311 ? -18.552 9.437 12.324 1.00 93.19 311 ILE A C 1
ATOM 2484 O O . ILE A 1 311 ? -18.005 9.106 13.373 1.00 93.19 311 ILE A O 1
ATOM 2488 N N . LEU A 1 312 ? -18.828 8.587 11.345 1.00 94.69 312 LEU A N 1
ATOM 2489 C CA . LEU A 1 312 ? -18.328 7.225 11.257 1.00 94.69 312 LEU A CA 1
ATOM 2490 C C . LEU A 1 312 ? -17.352 7.113 10.090 1.00 94.69 312 LEU A C 1
ATOM 2492 O O . LEU A 1 312 ? -17.371 7.901 9.148 1.00 94.69 312 LEU A O 1
ATOM 2496 N N . THR A 1 313 ? -16.533 6.081 10.140 1.00 95.31 313 THR A N 1
ATOM 2497 C CA . THR A 1 313 ? -15.645 5.657 9.061 1.00 95.31 313 THR A CA 1
ATOM 2498 C C . THR A 1 313 ? -16.157 4.363 8.437 1.00 95.31 313 THR A C 1
ATOM 2500 O O . THR A 1 313 ? -17.029 3.676 8.984 1.00 95.31 313 THR A O 1
ATOM 2503 N N . THR A 1 314 ? -15.570 3.966 7.314 1.00 96.06 314 THR A N 1
ATOM 2504 C CA . THR A 1 314 ? -15.801 2.639 6.733 1.00 96.06 314 THR A CA 1
ATOM 2505 C C . THR A 1 314 ? -15.471 1.515 7.725 1.00 96.06 314 THR A C 1
ATOM 2507 O O . THR A 1 314 ? -16.147 0.485 7.727 1.00 96.06 314 THR A O 1
ATOM 2510 N N . LEU A 1 315 ? -14.496 1.712 8.624 1.00 95.00 315 LEU A N 1
ATOM 2511 C CA . LEU A 1 315 ? -14.160 0.737 9.668 1.00 95.00 315 LEU A CA 1
ATOM 2512 C C . LEU A 1 315 ? -15.286 0.571 10.694 1.00 95.00 315 LEU A C 1
ATOM 2514 O O . LEU A 1 315 ? -15.582 -0.554 11.095 1.00 95.00 315 LEU A O 1
ATOM 2518 N N . ASP A 1 316 ? -15.949 1.657 11.091 1.00 94.75 316 ASP A N 1
ATOM 2519 C CA . ASP A 1 316 ? -17.074 1.585 12.030 1.00 94.75 316 ASP A CA 1
ATOM 2520 C C . ASP A 1 316 ? -18.244 0.797 11.435 1.00 94.75 316 ASP A C 1
ATOM 2522 O O . ASP A 1 316 ? -18.828 -0.065 12.097 1.00 94.75 316 ASP A O 1
ATOM 2526 N N . VAL A 1 317 ? -18.546 1.042 10.156 1.00 95.31 317 VAL A N 1
ATOM 2527 C CA . VAL A 1 317 ? -19.585 0.307 9.425 1.00 95.31 317 VAL A CA 1
ATOM 2528 C C . VAL A 1 317 ? -19.195 -1.160 9.262 1.00 95.31 317 VAL A C 1
ATOM 2530 O O . VAL A 1 317 ? -20.032 -2.033 9.486 1.00 95.31 317 VAL A O 1
ATOM 2533 N N . LEU A 1 318 ? -17.928 -1.449 8.948 1.00 95.12 318 LEU A N 1
ATOM 2534 C CA . LEU A 1 318 ? -17.395 -2.810 8.858 1.00 95.12 318 LEU A CA 1
ATOM 2535 C C . LEU A 1 318 ? -17.582 -3.574 10.182 1.00 95.12 318 LEU A C 1
ATOM 2537 O O . LEU A 1 318 ? -18.098 -4.694 10.192 1.00 95.12 318 LEU A O 1
ATOM 2541 N N . HIS A 1 319 ? -17.238 -2.953 11.312 1.00 93.50 319 HIS A N 1
ATOM 2542 C CA . HIS A 1 319 ? -17.463 -3.534 12.636 1.00 93.50 319 HIS A CA 1
ATOM 2543 C C . HIS A 1 319 ? -18.951 -3.718 12.948 1.00 93.50 319 HIS A C 1
ATOM 2545 O O . HIS A 1 319 ? -19.335 -4.722 13.555 1.00 93.50 319 HIS A O 1
ATOM 2551 N N . GLN A 1 320 ? -19.807 -2.788 12.521 1.00 93.12 320 GLN A N 1
ATOM 2552 C CA . GLN A 1 320 ? -21.251 -2.894 12.711 1.00 93.12 320 GLN A CA 1
ATOM 2553 C C . GLN A 1 320 ? -21.829 -4.091 11.944 1.00 93.12 320 GLN A C 1
ATOM 2555 O O . GLN A 1 320 ? -22.547 -4.894 12.545 1.00 93.12 320 GLN A O 1
ATOM 2560 N N . ILE A 1 321 ? -21.504 -4.261 10.659 1.00 93.94 321 ILE A N 1
ATOM 2561 C CA . ILE A 1 321 ? -22.011 -5.388 9.857 1.00 93.94 321 ILE A CA 1
ATOM 2562 C C . ILE A 1 321 ? -21.434 -6.734 10.318 1.00 93.94 321 ILE A C 1
ATOM 2564 O O . ILE A 1 321 ? -22.152 -7.733 10.295 1.00 93.94 321 ILE A O 1
ATOM 2568 N N . TYR A 1 322 ? -20.199 -6.760 10.832 1.00 94.25 322 TYR A N 1
ATOM 2569 C CA . TYR A 1 322 ? -19.652 -7.932 11.523 1.00 94.25 322 TYR A CA 1
ATOM 2570 C C . TYR A 1 322 ? -20.449 -8.257 12.794 1.00 94.25 322 TYR A C 1
ATOM 2572 O O . TYR A 1 322 ? -20.890 -9.387 12.980 1.00 94.25 322 TYR A O 1
ATOM 2580 N N . SER A 1 323 ? -20.723 -7.259 13.643 1.00 92.62 323 SER A N 1
ATOM 2581 C CA . SER A 1 323 ? -21.478 -7.466 14.889 1.00 92.62 323 SER A CA 1
ATOM 2582 C C . SER A 1 323 ? -22.919 -7.943 14.663 1.00 92.62 323 SER A C 1
ATOM 2584 O O . SER A 1 323 ? -23.486 -8.619 15.518 1.00 92.62 323 SER A O 1
ATOM 2586 N N . LYS A 1 324 ? -23.502 -7.621 13.500 1.00 91.25 324 LYS A N 1
ATOM 2587 C CA . LYS A 1 324 ? -24.819 -8.100 13.051 1.00 91.25 324 LYS A CA 1
ATOM 2588 C C . LYS A 1 324 ? -24.766 -9.502 12.416 1.00 91.25 324 LYS A C 1
ATOM 2590 O O . LYS A 1 324 ? -25.817 -10.055 12.110 1.00 91.25 324 LYS A O 1
ATOM 2595 N N . GLY A 1 325 ? -23.576 -10.077 12.226 1.00 93.38 325 GLY A N 1
ATOM 2596 C CA . GLY A 1 325 ? -23.372 -11.389 11.606 1.00 93.38 325 GLY A CA 1
ATOM 2597 C C . GLY A 1 325 ? -23.489 -11.395 10.079 1.00 93.38 325 GLY A C 1
ATOM 2598 O O . GLY A 1 325 ? -23.586 -12.466 9.487 1.00 93.38 325 GLY A O 1
ATOM 2599 N N . THR A 1 326 ? -23.492 -10.224 9.433 1.00 95.19 326 THR A N 1
ATOM 2600 C CA . THR A 1 326 ? -23.585 -10.105 7.968 1.00 95.19 326 THR A CA 1
ATOM 2601 C C . THR A 1 326 ? -22.298 -10.555 7.275 1.00 95.19 326 THR A C 1
ATOM 2603 O O . THR A 1 326 ? -22.347 -11.070 6.161 1.00 95.19 326 THR A O 1
ATOM 2606 N N . ILE A 1 327 ? -21.153 -10.370 7.937 1.00 96.06 327 ILE A N 1
ATOM 2607 C CA . ILE A 1 327 ? -19.844 -10.868 7.503 1.00 96.06 327 ILE A CA 1
ATOM 2608 C C . ILE A 1 327 ? -19.191 -11.671 8.630 1.00 96.06 327 ILE A C 1
ATOM 2610 O O . ILE A 1 327 ? -19.488 -11.458 9.808 1.00 96.06 327 ILE A O 1
ATOM 2614 N N . THR A 1 328 ? -18.295 -12.588 8.278 1.00 96.50 328 THR A N 1
ATOM 2615 C CA . THR A 1 328 ? -17.518 -13.380 9.239 1.00 96.50 328 THR A CA 1
ATOM 2616 C C . THR A 1 328 ? -16.340 -12.587 9.811 1.00 96.50 328 THR A C 1
ATOM 2618 O O . THR A 1 328 ? -15.975 -11.526 9.298 1.00 96.50 328 THR A O 1
ATOM 2621 N N . LEU A 1 329 ? -15.711 -13.121 10.866 1.00 94.94 329 LEU A N 1
ATOM 2622 C CA . LEU A 1 329 ? -14.473 -12.560 11.414 1.00 94.94 329 LEU A CA 1
ATOM 2623 C C . LEU A 1 329 ? -13.380 -12.508 10.337 1.00 94.94 329 LEU A C 1
ATOM 2625 O O . LEU A 1 329 ? -12.792 -11.455 10.128 1.00 94.94 329 LEU A O 1
ATOM 2629 N N . ASP A 1 330 ? -13.179 -13.603 9.601 1.00 95.50 330 ASP A N 1
ATOM 2630 C CA . ASP A 1 330 ? -12.160 -13.683 8.547 1.00 95.50 330 ASP A CA 1
ATOM 2631 C C . ASP A 1 330 ? -12.390 -12.639 7.444 1.00 95.50 330 ASP A C 1
ATOM 2633 O O . ASP A 1 330 ? -11.448 -11.997 6.993 1.00 95.50 330 ASP A O 1
ATOM 2637 N N . GLN A 1 331 ? -13.648 -12.403 7.047 1.00 96.56 331 GLN A N 1
ATOM 2638 C CA . GLN A 1 331 ? -13.988 -11.363 6.069 1.00 96.56 331 GLN A CA 1
ATOM 2639 C C . GLN A 1 331 ? -13.685 -9.954 6.596 1.00 96.56 331 GLN A C 1
ATOM 2641 O O . GLN A 1 331 ? -13.165 -9.117 5.857 1.00 96.56 331 GLN A O 1
ATOM 2646 N N . MET A 1 332 ? -13.991 -9.683 7.869 1.00 96.19 332 MET A N 1
ATOM 2647 C CA . MET A 1 332 ? -13.674 -8.406 8.510 1.00 96.19 332 MET A CA 1
ATOM 2648 C C . MET A 1 332 ? -12.156 -8.179 8.569 1.00 96.19 332 MET A C 1
ATOM 2650 O O . MET A 1 332 ? -11.680 -7.101 8.208 1.00 96.19 332 MET A O 1
ATOM 2654 N N . LEU A 1 333 ? -11.397 -9.191 8.996 1.00 96.50 333 LEU A N 1
ATOM 2655 C CA . LEU A 1 333 ? -9.944 -9.106 9.122 1.00 96.50 333 LEU A CA 1
ATOM 2656 C C . LEU A 1 333 ? -9.248 -9.012 7.749 1.00 96.50 333 LEU A C 1
ATOM 2658 O O . LEU A 1 333 ? -8.296 -8.244 7.604 1.00 96.50 333 LEU A O 1
ATOM 2662 N N . ASP A 1 334 ? -9.754 -9.697 6.716 1.00 96.56 334 ASP A N 1
ATOM 2663 C CA . ASP A 1 334 ? -9.280 -9.546 5.331 1.00 96.56 334 ASP A CA 1
ATOM 2664 C C . ASP A 1 334 ? -9.492 -8.113 4.819 1.00 96.56 334 ASP A C 1
ATOM 2666 O O . ASP A 1 334 ? -8.586 -7.517 4.230 1.00 96.56 334 ASP A O 1
ATOM 2670 N N . CYS A 1 335 ? -10.646 -7.502 5.112 1.00 97.38 335 CYS A N 1
ATOM 2671 C CA . CYS A 1 335 ? -10.896 -6.100 4.773 1.00 97.38 335 CYS A CA 1
ATOM 2672 C C . CYS A 1 335 ? -9.888 -5.162 5.453 1.00 97.38 335 CYS A C 1
ATOM 2674 O O . CYS A 1 335 ? -9.311 -4.300 4.790 1.00 97.38 335 CYS A O 1
ATOM 2676 N N . GLN A 1 336 ? -9.612 -5.347 6.747 1.00 96.75 336 GLN A N 1
ATOM 2677 C CA . GLN A 1 336 ? -8.610 -4.547 7.463 1.00 96.75 336 GLN A CA 1
ATOM 2678 C C . GLN A 1 336 ? -7.206 -4.718 6.862 1.00 96.75 336 GLN A C 1
ATOM 2680 O O . GLN A 1 336 ? -6.505 -3.729 6.631 1.00 96.75 336 GLN A O 1
ATOM 2685 N N . THR A 1 337 ? -6.809 -5.949 6.526 1.00 97.38 337 THR A N 1
ATOM 2686 C CA . THR A 1 337 ? -5.545 -6.231 5.829 1.00 97.38 337 THR A CA 1
ATOM 2687 C C . THR A 1 337 ? -5.482 -5.534 4.467 1.00 97.38 337 THR A C 1
ATOM 2689 O O . THR A 1 337 ? -4.469 -4.905 4.146 1.00 97.38 337 THR A O 1
ATOM 2692 N N . LYS A 1 338 ? -6.553 -5.594 3.665 1.00 97.06 338 LYS A N 1
ATOM 2693 C CA . LYS A 1 338 ? -6.642 -4.914 2.361 1.00 97.06 338 LYS A CA 1
ATOM 2694 C C . LYS A 1 338 ? -6.476 -3.404 2.483 1.00 97.06 338 LYS A C 1
ATOM 2696 O O . LYS A 1 338 ? -5.764 -2.820 1.666 1.00 97.06 338 LYS A O 1
ATOM 2701 N N . LEU A 1 339 ? -7.085 -2.784 3.495 1.00 97.00 339 LEU A N 1
ATOM 2702 C CA . LEU A 1 339 ? -6.923 -1.353 3.755 1.00 97.00 339 LEU A CA 1
ATOM 2703 C C . LEU A 1 339 ? -5.475 -1.016 4.147 1.00 97.00 339 LEU A C 1
ATOM 2705 O O . LEU A 1 339 ? -4.887 -0.105 3.565 1.00 97.00 339 LEU A O 1
ATOM 2709 N N . ARG A 1 340 ? -4.849 -1.790 5.049 1.00 96.94 340 ARG A N 1
ATOM 2710 C CA . ARG A 1 340 ? -3.439 -1.575 5.441 1.00 96.94 340 ARG A CA 1
ATOM 2711 C C . ARG A 1 340 ? -2.490 -1.672 4.250 1.00 96.94 340 ARG A C 1
ATOM 2713 O O . ARG A 1 340 ? -1.612 -0.824 4.098 1.00 96.94 340 ARG A O 1
ATOM 2720 N N . ARG A 1 341 ? -2.692 -2.668 3.381 1.00 96.12 341 ARG A N 1
ATOM 2721 C CA . ARG A 1 341 ? -1.901 -2.860 2.152 1.00 96.12 341 ARG A CA 1
ATOM 2722 C C . ARG A 1 341 ? -2.124 -1.759 1.115 1.00 96.12 341 ARG A C 1
ATOM 2724 O O . ARG A 1 341 ? -1.215 -1.483 0.342 1.00 96.12 341 ARG A O 1
ATOM 2731 N N . ALA A 1 342 ? -3.299 -1.131 1.112 1.00 93.19 342 ALA A N 1
ATOM 2732 C CA . ALA A 1 342 ? -3.599 0.033 0.280 1.00 93.19 342 ALA A CA 1
ATOM 2733 C C . ALA A 1 342 ? -3.050 1.355 0.849 1.00 93.19 342 ALA A C 1
ATOM 2735 O O . ALA A 1 342 ? -3.216 2.396 0.221 1.00 93.19 342 ALA A O 1
ATOM 2736 N N . GLY A 1 343 ? -2.397 1.333 2.016 1.00 93.62 343 GLY A N 1
ATOM 2737 C CA . GLY A 1 343 ? -1.800 2.523 2.623 1.00 93.62 343 GLY A CA 1
ATOM 2738 C C . GLY A 1 343 ? -2.766 3.361 3.460 1.00 93.62 343 GLY A C 1
ATOM 2739 O O . GLY A 1 343 ? -2.410 4.473 3.844 1.00 93.62 343 GLY A O 1
ATOM 2740 N N . TYR A 1 344 ? -3.957 2.846 3.786 1.00 94.38 344 TYR A N 1
ATOM 2741 C CA . TYR A 1 344 ? -4.813 3.484 4.786 1.00 94.38 344 TYR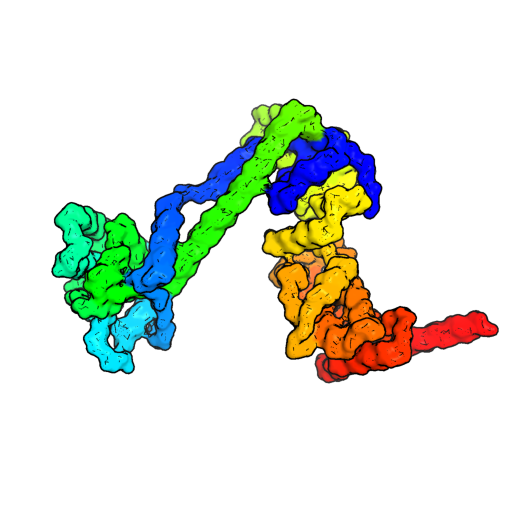 A CA 1
ATOM 2742 C C . TYR A 1 344 ? -4.094 3.478 6.135 1.00 94.38 344 TYR A C 1
ATOM 2744 O O . TYR A 1 344 ? -3.507 2.474 6.545 1.00 94.38 344 TYR A O 1
ATOM 2752 N N . ILE A 1 345 ? -4.138 4.612 6.819 1.00 92.38 345 ILE A N 1
ATOM 2753 C CA . ILE A 1 345 ? -3.435 4.841 8.079 1.00 92.38 345 ILE A CA 1
ATOM 2754 C C . ILE A 1 345 ? -4.411 4.868 9.254 1.00 92.38 345 ILE A C 1
ATOM 2756 O O . ILE A 1 345 ? -5.614 5.020 9.066 1.00 92.38 345 ILE A O 1
ATOM 2760 N N . PHE A 1 346 ? -3.884 4.713 10.470 1.00 91.62 346 PHE A N 1
ATOM 2761 C CA . PHE A 1 346 ? -4.657 4.681 11.718 1.00 91.62 346 PHE A CA 1
ATOM 2762 C C . PHE A 1 346 ? -5.715 3.576 11.807 1.00 91.62 346 PHE A C 1
ATOM 2764 O O . PHE A 1 346 ? -6.615 3.642 12.641 1.00 91.62 346 PHE A O 1
ATOM 2771 N N . ILE A 1 347 ? -5.577 2.510 11.015 1.00 93.50 347 ILE A N 1
ATOM 2772 C CA . ILE A 1 347 ? -6.398 1.308 11.181 1.00 93.50 347 ILE A CA 1
ATOM 2773 C C . ILE A 1 347 ? -6.048 0.692 12.540 1.00 93.50 347 ILE A C 1
ATOM 2775 O O . ILE A 1 347 ? -4.878 0.354 12.754 1.00 93.50 347 ILE A O 1
ATOM 2779 N N . PRO A 1 348 ? -7.012 0.544 13.465 1.00 90.81 348 PRO A N 1
ATOM 2780 C CA . PRO A 1 348 ? -6.752 -0.056 14.764 1.00 90.81 348 PRO A CA 1
ATOM 2781 C C . PRO A 1 348 ? -6.189 -1.469 14.616 1.00 90.81 348 PRO A C 1
ATOM 2783 O O . PRO A 1 348 ? -6.540 -2.205 13.694 1.00 90.81 348 PRO A O 1
ATOM 2786 N N . VAL A 1 349 ? -5.315 -1.845 15.540 1.00 94.06 349 VAL A N 1
ATOM 2787 C CA . VAL A 1 349 ? -4.872 -3.228 15.721 1.00 94.06 349 VAL A CA 1
ATOM 2788 C C . VAL A 1 349 ? -5.562 -3.734 16.976 1.00 94.06 349 VAL A C 1
ATOM 2790 O O . VAL A 1 349 ? -5.597 -3.019 17.975 1.00 94.06 349 VAL A O 1
ATOM 2793 N N . THR A 1 350 ? -6.143 -4.931 16.926 1.00 92.56 350 THR A N 1
ATOM 2794 C CA . THR A 1 350 ? -6.857 -5.509 18.078 1.00 92.56 350 THR A CA 1
ATOM 2795 C C . THR A 1 350 ? -6.198 -6.797 18.550 1.00 92.56 350 THR A C 1
ATOM 2797 O O . THR A 1 350 ? -5.589 -7.518 17.760 1.00 92.56 350 THR A O 1
ATOM 2800 N N . THR A 1 351 ? -6.351 -7.128 19.833 1.00 92.38 351 THR A N 1
ATOM 2801 C CA . THR A 1 351 ? -5.791 -8.369 20.391 1.00 92.38 351 THR A CA 1
ATOM 2802 C C . THR A 1 351 ? -6.367 -9.596 19.690 1.00 92.38 351 THR A C 1
ATOM 2804 O O . THR A 1 351 ? -5.620 -10.507 19.353 1.00 92.38 351 THR A O 1
ATOM 2807 N N . VAL A 1 352 ? -7.668 -9.579 19.372 1.00 91.88 352 VAL A N 1
ATOM 2808 C CA . VAL A 1 352 ? -8.344 -10.657 18.627 1.00 91.88 352 VAL A CA 1
ATOM 2809 C C . VAL A 1 352 ? -7.695 -10.880 17.262 1.00 91.88 352 VAL A C 1
ATOM 2811 O O . VAL A 1 352 ? -7.434 -12.018 16.886 1.00 91.88 352 VAL A O 1
ATOM 2814 N N . GLU A 1 353 ? -7.410 -9.804 16.530 1.00 95.38 353 GLU A N 1
ATOM 2815 C CA . GLU A 1 353 ? -6.752 -9.871 15.224 1.00 95.38 353 GLU A CA 1
ATOM 2816 C C . GLU A 1 353 ? -5.334 -10.446 15.326 1.00 95.38 353 GLU A C 1
ATOM 2818 O O . GLU A 1 353 ? -4.979 -11.375 14.598 1.00 95.38 353 GLU A O 1
ATOM 2823 N N . ILE A 1 354 ? -4.524 -9.912 16.244 1.00 96.44 354 ILE A N 1
ATOM 2824 C CA . ILE A 1 354 ? -3.138 -10.354 16.421 1.00 96.44 354 ILE A CA 1
ATOM 2825 C C . ILE A 1 354 ? -3.085 -11.815 16.856 1.00 96.44 354 ILE A C 1
ATOM 2827 O O . ILE A 1 354 ? -2.301 -12.587 16.308 1.00 96.44 354 ILE A O 1
ATOM 2831 N N . GLU A 1 355 ? -3.929 -12.220 17.802 1.00 93.44 355 GLU A N 1
ATOM 2832 C CA . GLU A 1 355 ? -4.005 -13.607 18.251 1.00 93.44 355 GLU A CA 1
ATOM 2833 C C . GLU A 1 355 ? -4.474 -14.545 17.144 1.00 93.44 355 GLU A C 1
ATOM 2835 O O . GLU A 1 355 ? -3.894 -15.621 16.985 1.00 93.44 355 GLU A O 1
ATOM 2840 N N . HIS A 1 356 ? -5.471 -14.134 16.354 1.00 94.56 356 HIS A N 1
ATOM 2841 C CA . HIS A 1 356 ? -5.951 -14.903 15.212 1.00 94.56 356 HIS A CA 1
ATOM 2842 C C . HIS A 1 356 ? -4.798 -15.197 14.242 1.00 94.56 356 HIS A C 1
ATOM 2844 O O . HIS A 1 356 ? -4.480 -16.365 13.999 1.00 94.56 356 HIS A O 1
ATOM 2850 N N . TYR A 1 357 ? -4.079 -14.171 13.781 1.00 95.56 357 TYR A N 1
ATOM 2851 C CA . TYR A 1 357 ? -2.991 -14.370 12.824 1.00 95.56 357 TYR A CA 1
ATOM 2852 C C . TYR A 1 357 ? -1.763 -15.055 13.431 1.00 95.56 357 TYR A C 1
ATOM 2854 O O . TYR A 1 357 ? -1.235 -15.995 12.831 1.00 95.56 357 TYR A O 1
ATOM 2862 N N . LEU A 1 358 ? -1.342 -14.684 14.645 1.00 94.44 358 LEU A N 1
ATOM 2863 C CA . LEU A 1 358 ? -0.220 -15.345 15.319 1.00 94.44 358 LEU A CA 1
ATOM 2864 C C . LEU A 1 358 ? -0.506 -16.810 15.633 1.00 94.44 358 LEU A C 1
ATOM 2866 O O . LEU A 1 358 ? 0.430 -17.607 15.663 1.00 94.44 358 LEU A O 1
ATOM 2870 N N . SER A 1 359 ? -1.757 -17.199 15.890 1.00 91.00 359 SER A N 1
ATOM 2871 C CA . SER A 1 359 ? -2.100 -18.607 16.124 1.00 91.00 359 SER A CA 1
ATOM 2872 C C . SER A 1 359 ? -1.860 -19.472 14.883 1.00 91.00 359 SER A C 1
ATOM 2874 O O . SER A 1 359 ? -1.382 -20.596 15.018 1.00 91.00 359 SER A O 1
ATOM 2876 N N . SER A 1 360 ? -2.111 -18.916 13.694 1.00 89.56 360 SER A N 1
ATOM 2877 C CA . SER A 1 360 ? -1.923 -19.582 12.400 1.00 89.56 360 SER A CA 1
ATOM 2878 C C . SER A 1 360 ? -0.485 -19.521 11.869 1.00 89.56 360 SER A C 1
ATOM 2880 O O . SER A 1 360 ? -0.093 -20.341 11.040 1.00 89.56 360 SER A O 1
ATOM 2882 N N . ALA A 1 361 ? 0.316 -18.568 12.353 1.00 93.00 361 ALA A N 1
ATOM 2883 C CA . ALA A 1 361 ? 1.676 -18.351 11.882 1.00 93.00 361 ALA A CA 1
ATOM 2884 C C . ALA A 1 361 ? 2.639 -19.454 12.348 1.00 93.00 361 ALA A C 1
ATOM 2886 O O . ALA A 1 361 ? 2.726 -19.789 13.535 1.00 93.00 361 ALA A O 1
ATOM 2887 N N . THR A 1 362 ? 3.418 -19.979 11.403 1.00 92.69 362 THR A N 1
ATOM 2888 C CA . THR A 1 362 ? 4.468 -20.963 11.676 1.00 92.69 362 THR A CA 1
ATOM 2889 C C . THR A 1 362 ? 5.728 -20.299 12.217 1.00 92.69 362 THR A C 1
ATOM 2891 O O . THR A 1 362 ? 6.065 -19.175 11.839 1.00 92.69 362 THR A O 1
ATOM 2894 N N . THR A 1 363 ? 6.476 -21.024 13.042 1.00 90.50 363 THR A N 1
ATOM 2895 C CA . THR A 1 363 ? 7.801 -20.613 13.507 1.00 90.50 363 THR A CA 1
ATOM 2896 C C . THR A 1 363 ? 8.883 -21.414 12.780 1.00 90.50 363 THR A C 1
ATOM 2898 O O . THR A 1 363 ? 8.780 -22.629 12.622 1.00 90.50 363 THR A O 1
ATOM 2901 N N . ALA A 1 364 ? 9.924 -20.733 12.304 1.00 87.56 364 ALA A N 1
ATOM 2902 C CA . ALA A 1 364 ? 11.086 -21.345 11.664 1.00 87.56 364 ALA A CA 1
ATOM 2903 C C . ALA A 1 364 ? 12.354 -20.633 12.139 1.00 87.56 364 ALA A C 1
ATOM 2905 O O . ALA A 1 364 ? 12.375 -19.409 12.238 1.00 87.56 364 ALA A O 1
ATOM 2906 N N . ASN A 1 365 ? 13.413 -21.387 12.452 1.00 85.06 365 ASN A N 1
ATOM 2907 C CA . ASN A 1 365 ? 14.679 -20.839 12.964 1.00 85.06 365 ASN A CA 1
ATOM 2908 C C . ASN A 1 365 ? 14.493 -19.876 14.158 1.00 85.06 365 ASN A C 1
ATOM 2910 O O . ASN A 1 365 ? 15.133 -18.829 14.225 1.00 85.06 365 ASN A O 1
ATOM 2914 N N . SER A 1 366 ? 13.586 -20.217 15.081 1.00 85.06 366 SER A N 1
ATOM 2915 C CA . SER A 1 366 ? 13.230 -19.391 16.249 1.00 85.06 366 SER A CA 1
ATOM 2916 C C . SER A 1 366 ? 12.649 -18.009 15.915 1.00 85.06 366 SER A C 1
ATOM 2918 O O . SER A 1 366 ? 12.662 -17.115 16.756 1.00 85.06 366 SER A O 1
ATOM 2920 N N . GLN A 1 367 ? 12.118 -17.824 14.706 1.00 91.62 367 GLN A N 1
ATOM 2921 C CA . GLN A 1 367 ? 11.442 -16.604 14.272 1.00 91.62 367 GLN A CA 1
ATOM 2922 C C . GLN A 1 367 ? 10.040 -16.918 13.753 1.00 91.62 367 GLN A C 1
ATOM 2924 O O . GLN A 1 367 ? 9.769 -18.017 13.265 1.00 91.62 367 GLN A O 1
ATOM 2929 N N . VAL A 1 368 ? 9.140 -15.942 13.859 1.00 94.56 368 VAL A N 1
ATOM 2930 C CA . VAL A 1 368 ? 7.828 -16.013 13.209 1.00 94.56 368 VAL A CA 1
ATOM 2931 C C . VAL A 1 368 ? 8.022 -15.854 11.706 1.00 94.56 368 VAL A C 1
ATOM 2933 O O . VAL A 1 368 ? 8.626 -14.883 11.254 1.00 94.56 368 VAL A O 1
ATOM 2936 N N . VAL A 1 369 ? 7.489 -16.794 10.929 1.00 95.50 369 VAL A N 1
ATOM 2937 C CA . VAL A 1 369 ? 7.340 -16.614 9.485 1.00 95.50 369 VAL A CA 1
ATOM 2938 C C . VAL A 1 369 ? 6.092 -15.766 9.274 1.00 95.50 369 VAL A C 1
ATOM 2940 O O . VAL A 1 369 ? 4.977 -16.233 9.504 1.00 95.50 369 VAL A O 1
ATOM 2943 N N . GLU A 1 370 ? 6.284 -14.501 8.897 1.00 95.56 370 GLU A N 1
ATOM 2944 C CA . GLU A 1 370 ? 5.171 -13.572 8.699 1.00 95.56 370 GLU A CA 1
ATOM 2945 C C . GLU A 1 370 ? 4.224 -14.074 7.608 1.00 95.56 370 GLU A C 1
ATOM 2947 O O . GLU A 1 370 ? 4.631 -14.328 6.471 1.00 95.56 370 GLU A O 1
ATOM 2952 N N . THR A 1 371 ? 2.938 -14.155 7.947 1.00 95.75 371 THR A N 1
ATOM 2953 C CA . THR A 1 371 ? 1.874 -14.234 6.948 1.00 95.75 371 THR A CA 1
ATOM 2954 C C . THR A 1 371 ? 1.692 -12.864 6.280 1.00 95.75 371 THR A C 1
ATOM 2956 O O . THR A 1 371 ? 2.245 -11.854 6.732 1.00 95.75 371 THR A O 1
ATOM 2959 N N . ALA A 1 372 ? 0.913 -12.798 5.196 1.00 96.00 372 ALA A N 1
ATOM 2960 C CA . ALA A 1 372 ? 0.656 -11.535 4.502 1.00 96.00 372 ALA A CA 1
ATOM 2961 C C . ALA A 1 372 ? -0.015 -10.490 5.416 1.00 96.00 372 ALA A C 1
ATOM 2963 O O . ALA A 1 372 ? 0.221 -9.292 5.270 1.00 96.00 372 ALA A O 1
ATOM 2964 N N . GLU A 1 373 ? -0.812 -10.947 6.376 1.00 97.12 373 GLU A N 1
ATOM 2965 C CA . GLU A 1 373 ? -1.589 -10.142 7.312 1.00 97.12 373 GLU A CA 1
ATOM 2966 C C . GLU A 1 373 ? -0.708 -9.577 8.434 1.00 97.12 373 GLU A C 1
ATOM 2968 O O . GLU A 1 373 ? -0.713 -8.367 8.667 1.00 97.12 373 GLU A O 1
ATOM 2973 N N . LEU A 1 374 ? 0.138 -10.410 9.059 1.00 97.44 374 LEU A N 1
ATOM 2974 C CA . LEU A 1 374 ? 1.131 -9.946 10.042 1.00 97.44 374 LEU A CA 1
ATOM 2975 C C . LEU A 1 374 ? 2.114 -8.955 9.413 1.00 97.44 374 LEU A C 1
ATOM 2977 O O . LEU A 1 374 ? 2.418 -7.909 9.995 1.00 97.44 374 LEU A O 1
ATOM 2981 N N . ARG A 1 375 ? 2.557 -9.250 8.186 1.00 97.38 375 ARG A N 1
ATOM 2982 C CA . ARG A 1 375 ? 3.394 -8.346 7.401 1.00 97.38 375 ARG A CA 1
ATOM 2983 C C . ARG A 1 375 ? 2.691 -7.014 7.137 1.00 97.38 375 ARG A C 1
ATOM 2985 O O . ARG A 1 375 ? 3.315 -5.971 7.310 1.00 97.38 375 ARG A O 1
ATOM 2992 N N . ALA A 1 376 ? 1.409 -7.031 6.763 1.00 97.62 376 ALA A N 1
ATOM 2993 C CA . ALA A 1 376 ? 0.636 -5.814 6.517 1.00 97.62 376 ALA A CA 1
ATOM 2994 C C . ALA A 1 376 ? 0.501 -4.941 7.774 1.00 97.62 376 ALA A C 1
ATOM 2996 O O . ALA A 1 376 ? 0.625 -3.722 7.675 1.00 97.62 376 ALA A O 1
ATOM 2997 N N . ILE A 1 377 ? 0.298 -5.541 8.953 1.00 97.12 377 ILE A N 1
ATOM 2998 C CA . ILE A 1 377 ? 0.273 -4.813 10.232 1.00 97.12 377 ILE A CA 1
ATOM 2999 C C . ILE A 1 377 ? 1.629 -4.148 10.494 1.00 97.12 377 ILE A C 1
ATOM 3001 O O . ILE A 1 377 ? 1.688 -2.938 10.725 1.00 97.12 377 ILE A O 1
ATOM 3005 N N . ARG A 1 378 ? 2.727 -4.912 10.400 1.00 96.50 378 ARG A N 1
ATOM 3006 C CA . ARG A 1 378 ? 4.080 -4.382 10.616 1.00 96.50 378 ARG A CA 1
ATOM 3007 C C . ARG A 1 378 ? 4.416 -3.263 9.631 1.00 96.50 378 ARG A C 1
ATOM 3009 O O . ARG A 1 378 ? 4.881 -2.206 10.049 1.00 96.50 378 ARG A O 1
ATOM 3016 N N . GLU A 1 379 ? 4.224 -3.483 8.333 1.00 96.75 379 GLU A N 1
ATOM 3017 C CA . GLU A 1 379 ? 4.586 -2.508 7.296 1.00 96.75 379 GLU A CA 1
ATOM 3018 C C . GLU A 1 379 ? 3.751 -1.227 7.395 1.00 96.75 379 GLU A C 1
ATOM 3020 O O . GLU A 1 379 ? 4.306 -0.142 7.237 1.00 96.75 379 GLU A O 1
ATOM 3025 N N . ASN A 1 380 ? 2.462 -1.322 7.739 1.00 96.25 380 ASN A N 1
ATOM 3026 C CA . ASN A 1 380 ? 1.607 -0.152 7.941 1.00 96.25 380 ASN A CA 1
ATOM 3027 C C . ASN A 1 380 ? 2.070 0.711 9.128 1.00 96.25 380 ASN A C 1
ATOM 3029 O O . ASN A 1 380 ? 2.175 1.932 9.006 1.00 96.25 380 ASN A O 1
ATOM 3033 N N . LEU A 1 381 ? 2.435 0.081 10.249 1.00 94.44 381 LEU A N 1
ATOM 3034 C CA . LEU A 1 381 ? 2.985 0.788 11.408 1.00 94.44 381 LEU A CA 1
ATOM 3035 C C . LEU A 1 381 ? 4.355 1.402 11.121 1.00 94.44 381 LEU A C 1
ATOM 3037 O O . LEU A 1 381 ? 4.620 2.531 11.530 1.00 94.44 381 LEU A O 1
ATOM 3041 N N . LEU A 1 382 ? 5.226 0.693 10.398 1.00 93.62 382 LEU A N 1
ATOM 3042 C CA . LEU A 1 382 ? 6.521 1.235 9.986 1.00 93.62 382 LEU A CA 1
ATOM 3043 C C . LEU A 1 382 ? 6.356 2.421 9.031 1.00 93.62 382 LEU A C 1
ATOM 3045 O O . LEU A 1 382 ? 7.050 3.420 9.195 1.00 93.62 382 LEU A O 1
ATOM 3049 N N . ALA A 1 383 ? 5.426 2.349 8.076 1.00 93.62 383 ALA A N 1
ATOM 3050 C CA . ALA A 1 383 ? 5.122 3.464 7.183 1.00 93.62 383 ALA A CA 1
ATOM 3051 C C . ALA A 1 383 ? 4.665 4.700 7.971 1.00 93.62 383 ALA A C 1
ATOM 3053 O O . ALA A 1 383 ? 5.156 5.800 7.725 1.00 93.62 383 ALA A O 1
ATOM 3054 N N . LEU A 1 384 ? 3.807 4.511 8.979 1.00 92.31 384 LEU A N 1
ATOM 3055 C CA . LEU A 1 384 ? 3.406 5.576 9.898 1.00 92.31 384 LEU A CA 1
ATOM 3056 C C . LEU A 1 384 ? 4.594 6.152 10.679 1.00 92.31 384 LEU A C 1
ATOM 3058 O O . LEU A 1 384 ? 4.751 7.372 10.718 1.00 92.31 384 LEU A O 1
ATOM 3062 N N . ARG A 1 385 ? 5.472 5.300 11.226 1.00 90.88 385 ARG A N 1
ATOM 3063 C CA . ARG A 1 385 ? 6.700 5.722 11.928 1.00 90.88 385 ARG A CA 1
ATOM 3064 C C . ARG A 1 385 ? 7.658 6.511 11.043 1.00 90.88 385 ARG A C 1
ATOM 3066 O O . ARG A 1 385 ? 8.343 7.393 11.535 1.00 90.88 385 ARG A O 1
ATOM 3073 N N . MET A 1 386 ? 7.722 6.203 9.752 1.00 90.69 386 MET A N 1
ATOM 3074 C CA . MET A 1 386 ? 8.574 6.913 8.791 1.00 90.69 386 MET A CA 1
ATOM 3075 C C . MET A 1 386 ? 7.920 8.186 8.231 1.00 90.69 386 MET A C 1
ATOM 3077 O O . MET A 1 386 ? 8.501 8.845 7.372 1.00 90.69 386 MET A O 1
ATOM 3081 N N . SER A 1 387 ? 6.719 8.533 8.696 1.00 89.56 387 SER A N 1
ATOM 3082 C CA . SER A 1 387 ? 5.937 9.672 8.216 1.00 89.56 387 SER A CA 1
ATOM 3083 C C . SER A 1 387 ? 5.744 10.744 9.294 1.00 89.56 387 SER A C 1
ATOM 3085 O O . SER A 1 387 ? 6.066 10.545 10.466 1.00 89.56 387 SER A O 1
ATOM 3087 N N . HIS A 1 388 ? 5.138 11.863 8.892 1.00 86.88 388 HIS A N 1
ATOM 3088 C CA . HIS A 1 388 ? 4.677 12.933 9.783 1.00 86.88 388 HIS A CA 1
ATOM 3089 C C . HIS A 1 388 ? 3.150 12.914 9.989 1.00 86.88 388 HIS A C 1
ATOM 3091 O O . HIS A 1 388 ? 2.554 13.944 10.295 1.00 86.88 388 HIS A O 1
ATOM 3097 N N . PHE A 1 389 ? 2.489 11.769 9.762 1.00 89.38 389 PHE A N 1
ATOM 3098 C CA . PHE A 1 389 ? 1.027 11.687 9.859 1.00 89.38 389 PHE A CA 1
ATOM 3099 C C . PHE A 1 389 ? 0.500 11.645 11.297 1.00 89.38 389 PHE A C 1
ATOM 3101 O O . PHE A 1 389 ? -0.611 12.127 11.530 1.00 89.38 389 PHE A O 1
ATOM 3108 N N . LEU A 1 390 ? 1.263 11.065 12.230 1.00 89.94 390 LEU A N 1
ATOM 3109 C CA . LEU A 1 390 ? 0.923 11.030 13.654 1.00 89.94 390 LEU A CA 1
ATOM 3110 C C . LEU A 1 390 ? 1.127 12.418 14.272 1.00 89.94 390 LEU A C 1
ATOM 3112 O O . LEU A 1 390 ? 2.236 12.945 14.248 1.00 89.94 390 LEU A O 1
ATOM 3116 N N . GLN A 1 391 ? 0.067 12.980 14.847 1.00 86.06 391 GLN A N 1
ATOM 3117 C CA . GLN A 1 391 ? 0.048 14.277 15.512 1.00 86.06 391 GLN A CA 1
ATOM 3118 C C . GLN A 1 391 ? -0.303 14.077 16.989 1.00 86.06 391 GLN A C 1
ATOM 3120 O O . GLN A 1 391 ? -1.418 13.719 17.372 1.00 86.06 391 GLN A O 1
ATOM 3125 N N . LEU A 1 392 ? 0.675 14.297 17.863 1.00 85.25 392 LEU A N 1
ATOM 3126 C CA . LEU A 1 392 ? 0.455 14.250 19.305 1.00 85.25 392 LEU A CA 1
ATOM 3127 C C . LEU A 1 392 ? 0.103 15.655 19.824 1.00 85.25 392 LEU A C 1
ATOM 3129 O O . LEU A 1 392 ? 0.743 16.619 19.403 1.00 85.25 392 LEU A O 1
ATOM 3133 N N . PRO A 1 393 ? -0.891 15.792 20.731 1.00 84.75 393 PRO A N 1
ATOM 3134 C CA . PRO A 1 393 ? -1.580 14.726 21.475 1.00 84.75 393 PRO A CA 1
ATOM 3135 C C . PRO A 1 393 ? -2.864 14.171 20.822 1.00 84.75 393 PRO A C 1
ATOM 3137 O O . PRO A 1 393 ? -3.490 13.295 21.418 1.00 84.75 393 PRO A O 1
ATOM 3140 N N . GLU A 1 394 ? -3.274 14.649 19.642 1.00 83.12 394 GLU A N 1
ATOM 3141 C CA . GLU A 1 394 ? -4.569 14.311 19.017 1.00 83.12 394 GLU A CA 1
ATOM 3142 C C . GLU A 1 394 ? -4.763 12.795 18.813 1.00 83.12 394 GLU A C 1
ATOM 3144 O O . GLU A 1 394 ? -5.824 12.261 19.133 1.00 83.12 394 GLU A O 1
ATOM 3149 N N . GLU A 1 395 ? -3.719 12.072 18.392 1.00 88.12 395 GLU A N 1
ATOM 3150 C CA . GLU A 1 395 ? -3.756 10.608 18.216 1.00 88.12 395 GLU A CA 1
ATOM 3151 C C . GLU A 1 395 ? -3.112 9.803 19.353 1.00 88.12 395 GLU A C 1
ATOM 3153 O O . GLU A 1 395 ? -2.810 8.615 19.192 1.00 88.12 395 GLU A O 1
ATOM 3158 N N . ALA A 1 396 ? -2.910 10.406 20.527 1.00 86.69 396 ALA A N 1
ATOM 3159 C CA . ALA A 1 396 ? -2.292 9.708 21.656 1.00 86.69 396 ALA A CA 1
ATOM 3160 C C . ALA A 1 396 ? -3.081 8.450 22.068 1.00 86.69 396 ALA A C 1
ATOM 3162 O O . ALA A 1 396 ? -2.484 7.426 22.399 1.00 86.69 396 ALA A O 1
ATOM 3163 N N . SER A 1 397 ? -4.417 8.503 22.001 1.00 88.31 397 SER A N 1
ATOM 3164 C CA . SER A 1 397 ? -5.295 7.371 22.326 1.00 88.31 397 SER A CA 1
ATOM 3165 C C . SER A 1 397 ? -5.118 6.195 21.366 1.00 88.31 397 SER A C 1
ATOM 3167 O O . SER A 1 397 ? -5.072 5.047 21.808 1.00 88.31 397 SER A O 1
ATOM 3169 N N . TRP A 1 398 ? -4.971 6.469 20.067 1.00 91.06 398 TRP A N 1
ATOM 3170 C CA . TRP A 1 398 ? -4.718 5.443 19.060 1.00 91.06 398 TRP A CA 1
ATOM 3171 C C . TRP A 1 398 ? -3.362 4.774 19.293 1.00 91.06 398 TRP A C 1
ATOM 3173 O O . TRP A 1 398 ? -3.294 3.548 19.370 1.00 91.06 398 TRP A O 1
ATOM 3183 N N . LEU A 1 399 ? -2.297 5.566 19.479 1.00 91.06 399 LEU A N 1
ATOM 3184 C CA . LEU A 1 399 ? -0.953 5.023 19.693 1.00 91.06 399 LEU A CA 1
ATOM 3185 C C . LEU A 1 399 ? -0.889 4.185 20.976 1.00 91.06 399 LEU A C 1
ATOM 3187 O O . LEU A 1 399 ? -0.377 3.068 20.953 1.00 91.06 399 LEU A O 1
ATOM 3191 N N . ALA A 1 400 ? -1.454 4.694 22.074 1.00 88.94 400 ALA A N 1
ATOM 3192 C CA . ALA A 1 400 ? -1.532 3.961 23.332 1.00 88.94 400 ALA A CA 1
ATOM 3193 C C . ALA A 1 400 ? -2.322 2.650 23.181 1.00 88.94 400 ALA A C 1
ATOM 3195 O O . ALA A 1 400 ? -1.892 1.620 23.691 1.00 88.94 400 ALA A O 1
ATOM 3196 N N . GLY A 1 401 ? -3.434 2.661 22.437 1.00 92.06 401 GLY A N 1
ATOM 3197 C CA . GLY A 1 401 ? -4.224 1.460 22.158 1.00 92.06 401 GLY A CA 1
ATOM 3198 C C . GLY A 1 401 ? -3.460 0.399 21.359 1.00 92.06 401 GLY A C 1
ATOM 3199 O O . GLY A 1 401 ? -3.558 -0.790 21.667 1.00 92.06 401 GLY A O 1
ATOM 3200 N N . VAL A 1 402 ? -2.655 0.814 20.376 1.00 93.31 402 VAL A N 1
ATOM 3201 C CA . VAL A 1 402 ? -1.787 -0.092 19.605 1.00 93.31 402 VAL A CA 1
ATOM 3202 C C . VAL A 1 402 ? -0.699 -0.702 20.493 1.00 93.31 402 VAL A C 1
ATOM 3204 O O . VAL A 1 402 ? -0.515 -1.919 20.471 1.00 93.31 402 VAL A O 1
ATOM 3207 N N . MET A 1 403 ? -0.016 0.109 21.309 1.00 91.75 403 MET A N 1
ATOM 3208 C CA . MET A 1 403 ? 1.022 -0.385 22.229 1.00 91.75 403 MET A CA 1
ATOM 3209 C C . MET A 1 403 ? 0.444 -1.357 23.256 1.00 91.75 403 MET A C 1
ATOM 3211 O O . MET A 1 403 ? 0.948 -2.467 23.415 1.00 91.75 403 MET A O 1
ATOM 3215 N N . GLN A 1 404 ? -0.690 -1.003 23.864 1.00 91.75 404 GLN A N 1
ATOM 3216 C CA . GLN A 1 404 ? -1.388 -1.879 24.799 1.00 91.75 404 GLN A CA 1
ATOM 3217 C C . GLN A 1 404 ? -1.777 -3.211 24.142 1.00 91.75 404 GLN A C 1
ATOM 3219 O O . GLN A 1 404 ? -1.541 -4.270 24.717 1.00 91.75 404 GLN A O 1
ATOM 3224 N N . THR A 1 405 ? -2.297 -3.173 22.911 1.00 95.00 405 THR A N 1
ATOM 3225 C CA . THR A 1 405 ? -2.673 -4.380 22.162 1.00 95.00 405 THR A CA 1
ATOM 3226 C C . THR A 1 405 ? -1.490 -5.320 21.954 1.00 95.00 405 THR A C 1
ATOM 3228 O O . THR A 1 405 ? -1.624 -6.529 22.147 1.00 95.00 405 THR A O 1
ATOM 3231 N N . PHE A 1 406 ? -0.322 -4.795 21.579 1.00 94.94 406 PHE A N 1
ATOM 3232 C CA . PHE A 1 406 ? 0.866 -5.627 21.409 1.00 94.94 406 PHE A CA 1
ATOM 3233 C C . PHE A 1 406 ? 1.402 -6.164 22.735 1.00 94.94 406 PHE A C 1
ATOM 3235 O O . PHE A 1 406 ? 1.820 -7.320 22.780 1.00 94.94 406 PHE A O 1
ATOM 3242 N N . SER A 1 407 ? 1.349 -5.373 23.809 1.00 93.56 407 SER A N 1
ATOM 3243 C CA . SER A 1 407 ? 1.753 -5.803 25.152 1.00 93.56 407 SER A CA 1
ATOM 3244 C C . SER A 1 407 ? 0.860 -6.945 25.652 1.00 93.56 407 SER A C 1
ATOM 3246 O O . SER A 1 407 ? 1.353 -7.982 26.105 1.00 93.56 407 SER A O 1
ATOM 3248 N N . ASP A 1 408 ? -0.456 -6.819 25.466 1.00 92.88 408 ASP A N 1
ATOM 3249 C CA . ASP A 1 408 ? -1.435 -7.847 25.829 1.00 92.88 408 ASP A CA 1
ATOM 3250 C C . ASP A 1 408 ? -1.285 -9.109 24.973 1.00 92.88 408 ASP A C 1
ATOM 3252 O O . ASP A 1 408 ? -1.258 -10.221 25.506 1.00 92.88 408 ASP A O 1
ATOM 3256 N N . ALA A 1 409 ? -1.112 -8.953 23.658 1.00 94.44 409 ALA A N 1
ATOM 3257 C CA . ALA A 1 409 ? -0.876 -10.075 22.757 1.00 94.44 409 ALA A CA 1
ATOM 3258 C C . ALA A 1 409 ? 0.442 -10.798 23.067 1.00 94.44 409 ALA A C 1
ATOM 3260 O O . ALA A 1 409 ? 0.520 -12.017 22.925 1.00 94.44 409 ALA A O 1
ATOM 3261 N N . LEU A 1 410 ? 1.478 -10.075 23.503 1.00 95.12 410 LEU A N 1
ATOM 3262 C CA . LEU A 1 410 ? 2.768 -10.653 23.884 1.00 95.12 410 LEU A CA 1
ATOM 3263 C C . LEU A 1 410 ? 2.592 -11.514 25.123 1.00 95.12 410 LEU A C 1
ATOM 3265 O O . LEU A 1 410 ? 2.971 -12.686 25.142 1.00 95.12 410 LEU A O 1
ATOM 3269 N N . LYS A 1 411 ? 1.935 -10.950 26.132 1.00 93.12 411 LYS A N 1
ATOM 3270 C CA . LYS A 1 411 ? 1.563 -11.641 27.363 1.00 93.12 411 LYS A CA 1
ATOM 3271 C C . LYS A 1 411 ? 0.728 -12.895 27.090 1.00 93.12 411 LYS A C 1
ATOM 3273 O O . LYS A 1 411 ? 0.979 -13.924 27.717 1.00 93.12 411 LYS A O 1
ATOM 3278 N N . SER A 1 412 ? -0.183 -12.866 26.116 1.00 92.50 412 SER A N 1
ATOM 3279 C CA . SER A 1 412 ? -1.034 -14.016 25.774 1.00 92.50 412 SER A CA 1
ATOM 3280 C C . SER A 1 412 ? -0.320 -15.156 25.027 1.00 92.50 412 SER A C 1
ATOM 3282 O O . SER A 1 412 ? -0.864 -16.264 24.924 1.00 92.50 412 SER A O 1
ATOM 3284 N N . GLN A 1 413 ? 0.924 -14.947 24.567 1.00 93.44 413 GLN A N 1
ATOM 3285 C CA . GLN A 1 413 ? 1.748 -16.021 23.991 1.00 93.44 413 GLN A CA 1
ATOM 3286 C C . GLN A 1 413 ? 2.307 -16.983 25.046 1.00 93.44 413 GLN A C 1
ATOM 3288 O O . GLN A 1 413 ? 2.727 -18.094 24.701 1.00 93.44 413 GLN A O 1
ATOM 3293 N N . TRP A 1 414 ? 2.309 -16.587 26.318 1.00 93.50 414 TRP A N 1
ATOM 3294 C CA . TRP A 1 414 ? 2.831 -17.378 27.429 1.00 93.50 414 TRP A CA 1
ATOM 3295 C C . TRP A 1 414 ? 1.715 -18.184 28.073 1.00 93.50 414 TRP A C 1
ATOM 3297 O O . TRP A 1 414 ? 1.136 -17.793 29.080 1.00 93.50 414 TRP A O 1
ATOM 3307 N N . ARG A 1 415 ? 1.414 -19.336 27.476 1.00 90.62 415 ARG A N 1
ATOM 3308 C CA . ARG A 1 415 ? 0.360 -20.251 27.926 1.00 90.62 415 ARG A CA 1
ATOM 3309 C C . ARG A 1 415 ? 0.823 -21.710 27.873 1.00 90.62 415 ARG A C 1
ATOM 3311 O O . ARG A 1 415 ? 1.789 -21.998 27.160 1.00 90.62 415 ARG A O 1
ATOM 3318 N N . PRO A 1 416 ? 0.193 -22.627 28.627 1.00 87.81 416 PRO A N 1
ATOM 3319 C CA . PRO A 1 416 ? 0.612 -24.029 28.684 1.00 87.81 416 PRO A CA 1
ATOM 3320 C C . PRO A 1 416 ? 0.633 -24.735 27.322 1.00 87.81 416 PRO A C 1
ATOM 3322 O O . PRO A 1 416 ? 1.459 -25.616 27.110 1.00 87.81 416 PRO A O 1
ATOM 3325 N N . GLU A 1 417 ? -0.243 -24.335 26.399 1.00 89.44 417 GLU A N 1
ATOM 3326 C CA . GLU A 1 417 ? -0.393 -24.946 25.073 1.00 89.44 417 GLU A CA 1
ATOM 3327 C C . GLU A 1 417 ? 0.767 -24.611 24.128 1.00 89.44 417 GLU A C 1
ATOM 3329 O O . GLU A 1 417 ? 0.994 -25.329 23.156 1.00 89.44 417 GLU A O 1
ATOM 3334 N N . ASN A 1 418 ? 1.501 -23.528 24.404 1.00 89.88 418 ASN A N 1
ATOM 3335 C CA . ASN A 1 418 ? 2.632 -23.099 23.593 1.00 89.88 418 ASN A CA 1
ATOM 3336 C C . ASN A 1 418 ? 3.950 -23.627 24.190 1.00 89.88 418 ASN A C 1
ATOM 3338 O O . ASN A 1 418 ? 4.279 -23.399 25.366 1.00 89.88 418 ASN A O 1
ATOM 3342 N N . ASP A 1 419 ? 4.747 -24.294 23.353 1.00 91.44 419 ASP A N 1
ATOM 3343 C CA . ASP A 1 419 ? 6.126 -24.636 23.692 1.00 91.44 419 ASP A CA 1
ATOM 3344 C C . ASP A 1 419 ? 6.995 -23.371 23.843 1.00 91.44 419 ASP A C 1
ATOM 3346 O O . ASP A 1 419 ? 6.640 -22.282 23.386 1.00 91.44 419 ASP A O 1
ATOM 3350 N N . ASP A 1 420 ? 8.136 -23.505 24.523 1.00 92.25 420 ASP A N 1
ATOM 3351 C CA . ASP A 1 420 ? 8.995 -22.363 24.858 1.00 92.25 420 ASP A CA 1
ATOM 3352 C C . ASP A 1 420 ? 9.555 -21.653 23.619 1.00 92.25 420 ASP A C 1
ATOM 3354 O O . ASP A 1 420 ? 9.577 -20.425 23.570 1.00 92.25 420 ASP A O 1
ATOM 3358 N N . ALA A 1 421 ? 9.952 -22.405 22.589 1.00 92.81 421 ALA A N 1
ATOM 3359 C CA . ALA A 1 421 ? 10.513 -21.827 21.373 1.00 92.81 421 ALA A CA 1
ATOM 3360 C C . ALA A 1 421 ? 9.460 -21.003 20.619 1.00 92.81 421 ALA A C 1
ATOM 3362 O O . ALA A 1 421 ? 9.747 -19.894 20.164 1.00 92.81 421 ALA A O 1
ATOM 3363 N N . THR A 1 422 ? 8.227 -21.505 20.544 1.00 93.38 422 THR A N 1
ATOM 3364 C CA . THR A 1 422 ? 7.096 -20.806 19.932 1.00 93.38 422 THR A CA 1
ATOM 3365 C C . THR A 1 422 ? 6.716 -19.548 20.713 1.00 93.38 422 THR A C 1
ATOM 3367 O O . THR A 1 422 ? 6.556 -18.486 20.105 1.00 93.38 422 THR A O 1
ATOM 3370 N N . SER A 1 423 ? 6.612 -19.627 22.047 1.00 94.56 423 SER A N 1
ATOM 3371 C CA . SER A 1 423 ? 6.327 -18.459 22.895 1.00 94.56 423 SER A CA 1
ATOM 3372 C C . SER A 1 423 ? 7.394 -17.375 22.746 1.00 94.56 423 SER A C 1
ATOM 3374 O O . SER A 1 423 ? 7.048 -16.205 22.565 1.00 94.56 423 SER A O 1
ATOM 3376 N N . ARG A 1 424 ? 8.679 -17.752 22.742 1.00 95.69 424 ARG A N 1
ATOM 3377 C CA . ARG A 1 424 ? 9.802 -16.825 22.541 1.00 95.69 424 ARG A CA 1
ATOM 3378 C C . ARG A 1 424 ? 9.769 -16.176 21.161 1.00 95.69 424 ARG A C 1
ATOM 3380 O O . ARG A 1 424 ? 9.827 -14.956 21.080 1.00 95.69 424 ARG A O 1
ATOM 3387 N N . ALA A 1 425 ? 9.615 -16.961 20.093 1.00 95.69 425 ALA A N 1
ATOM 3388 C CA . ALA A 1 425 ? 9.602 -16.445 18.723 1.00 95.69 425 ALA A CA 1
ATOM 3389 C C . ALA A 1 425 ? 8.480 -15.414 18.501 1.00 95.69 425 ALA A C 1
ATOM 3391 O O . ALA A 1 425 ? 8.722 -14.344 17.942 1.00 95.69 425 ALA A O 1
ATOM 3392 N N . LYS A 1 426 ? 7.258 -15.710 18.968 1.00 95.81 426 LYS A N 1
ATOM 3393 C CA . LYS A 1 426 ? 6.109 -14.796 18.841 1.00 95.81 426 LYS A CA 1
ATOM 3394 C C . LYS A 1 426 ? 6.257 -13.554 19.719 1.00 95.81 426 LYS A C 1
ATOM 3396 O O . LYS A 1 426 ? 5.953 -12.454 19.265 1.00 95.81 426 LYS A O 1
ATOM 3401 N N . SER A 1 427 ? 6.769 -13.716 20.940 1.00 95.56 427 SER A N 1
ATOM 3402 C CA . SER A 1 427 ? 7.023 -12.587 21.845 1.00 95.56 427 SER A CA 1
ATOM 3403 C C . SER A 1 427 ? 8.115 -11.663 21.314 1.00 95.56 427 SER A C 1
ATOM 3405 O O . SER A 1 427 ? 7.964 -10.451 21.384 1.00 95.56 427 SER A O 1
ATOM 3407 N N . ASP A 1 428 ? 9.177 -12.213 20.723 1.00 95.38 428 ASP A N 1
ATOM 3408 C CA . ASP A 1 428 ? 10.249 -11.436 20.095 1.00 95.38 428 ASP A CA 1
ATOM 3409 C C . ASP A 1 428 ? 9.741 -10.613 18.901 1.00 95.38 428 ASP A C 1
ATOM 3411 O O . ASP A 1 428 ? 10.137 -9.458 18.737 1.00 95.38 428 ASP A O 1
ATOM 3415 N N . TRP A 1 429 ? 8.844 -11.179 18.084 1.00 96.12 429 TRP A N 1
ATOM 3416 C CA . TRP A 1 429 ? 8.216 -10.451 16.977 1.00 96.12 429 TRP A CA 1
ATOM 3417 C C . TRP A 1 429 ? 7.366 -9.273 17.479 1.00 96.12 429 TRP A C 1
ATOM 3419 O O . TRP A 1 429 ? 7.492 -8.163 16.965 1.00 96.12 429 TRP A O 1
ATOM 3429 N N . LEU A 1 430 ? 6.557 -9.484 18.524 1.00 95.81 430 LEU A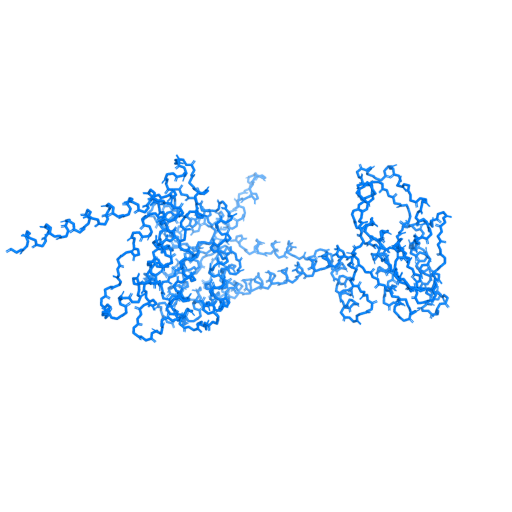 N 1
ATOM 3430 C CA . LEU A 1 430 ? 5.735 -8.432 19.137 1.00 95.81 430 LEU A CA 1
ATOM 3431 C C . LEU A 1 430 ? 6.580 -7.360 19.834 1.00 95.81 430 LEU A C 1
ATOM 3433 O O . LEU A 1 430 ? 6.316 -6.169 19.683 1.00 95.81 430 LEU A O 1
ATOM 3437 N N . LEU A 1 431 ? 7.636 -7.769 20.541 1.00 93.88 431 LEU A N 1
ATOM 3438 C CA . LEU A 1 431 ? 8.565 -6.865 21.218 1.00 93.88 431 LEU A CA 1
ATOM 3439 C C . LEU A 1 431 ? 9.221 -5.883 20.237 1.00 93.88 431 LEU A C 1
ATOM 3441 O O . LEU A 1 431 ? 9.395 -4.712 20.564 1.00 93.88 431 LEU A O 1
ATOM 3445 N N . ALA A 1 432 ? 9.535 -6.325 19.015 1.00 92.25 432 ALA A N 1
ATOM 3446 C CA . ALA A 1 432 ? 10.099 -5.455 17.982 1.00 92.25 432 ALA A CA 1
ATOM 3447 C C . ALA A 1 432 ? 9.138 -4.333 17.531 1.00 92.25 432 ALA A C 1
ATOM 3449 O O . ALA A 1 432 ? 9.590 -3.286 17.060 1.00 92.25 432 ALA A O 1
ATOM 3450 N N . LEU A 1 433 ? 7.822 -4.530 17.676 1.00 92.12 433 LEU A N 1
ATOM 3451 C CA . LEU A 1 433 ? 6.792 -3.540 17.341 1.00 92.12 433 LEU A CA 1
ATOM 3452 C C . LEU A 1 433 ? 6.468 -2.596 18.507 1.00 92.12 433 LEU A C 1
ATOM 3454 O O . LEU A 1 433 ? 5.990 -1.488 18.267 1.00 92.12 433 LEU A O 1
ATOM 3458 N N . LEU A 1 434 ? 6.763 -3.018 19.739 1.00 90.06 434 LEU A N 1
ATOM 3459 C CA . LEU A 1 434 ? 6.460 -2.299 20.977 1.00 90.06 434 LEU A CA 1
ATOM 3460 C C . LEU A 1 434 ? 7.395 -1.129 21.289 1.00 90.06 434 LEU A C 1
ATOM 3462 O O . LEU A 1 434 ? 7.113 -0.380 22.213 1.00 90.06 434 LEU A O 1
ATOM 3466 N N . ASP A 1 435 ? 8.501 -0.945 20.562 1.00 86.31 435 ASP A N 1
ATOM 3467 C CA . ASP A 1 435 ? 9.480 0.098 20.891 1.00 86.31 435 ASP A CA 1
ATOM 3468 C C . ASP A 1 435 ? 8.915 1.521 20.658 1.00 86.31 435 ASP A C 1
ATOM 3470 O O . ASP A 1 435 ? 8.833 1.978 19.505 1.00 86.31 435 ASP A O 1
ATOM 3474 N N . PRO A 1 436 ? 8.582 2.278 21.726 1.00 84.06 436 PRO A N 1
ATOM 3475 C CA . PRO A 1 436 ? 7.955 3.584 21.598 1.00 84.06 436 PRO A CA 1
ATOM 3476 C C . PRO A 1 436 ? 8.950 4.659 21.139 1.00 84.06 436 PRO A C 1
ATOM 3478 O O . PRO A 1 436 ? 8.544 5.718 20.657 1.00 84.06 436 PRO A O 1
ATOM 3481 N N . ARG A 1 437 ? 10.266 4.400 21.222 1.00 83.69 437 ARG A N 1
ATOM 3482 C CA . ARG A 1 437 ? 11.315 5.354 20.813 1.00 83.69 437 ARG A CA 1
ATOM 3483 C C . ARG A 1 437 ? 11.234 5.677 19.320 1.00 83.69 437 ARG A C 1
ATOM 3485 O O . ARG A 1 437 ? 11.634 6.759 18.890 1.00 83.69 437 ARG A O 1
ATOM 3492 N N . GLY A 1 438 ? 10.654 4.764 18.543 1.00 85.38 438 GLY A N 1
ATOM 3493 C CA . GLY A 1 438 ? 10.383 4.923 17.120 1.00 85.38 438 GLY A CA 1
ATOM 3494 C C . GLY A 1 438 ? 9.354 5.987 16.738 1.00 85.38 438 GLY A C 1
ATOM 3495 O O . GLY A 1 438 ? 9.167 6.200 15.545 1.00 85.38 438 GLY A O 1
ATOM 3496 N N . TRP A 1 439 ? 8.694 6.613 17.715 1.00 87.44 439 TRP A N 1
ATOM 3497 C CA . TRP A 1 439 ? 7.653 7.631 17.517 1.00 87.44 439 TRP A CA 1
ATOM 3498 C C . TRP A 1 439 ? 8.069 9.020 18.011 1.00 87.44 439 TRP A C 1
ATOM 3500 O O . TRP A 1 439 ? 7.292 9.971 17.974 1.00 87.44 439 TRP A O 1
ATOM 3510 N N . THR A 1 440 ? 9.304 9.152 18.489 1.00 83.75 440 THR A N 1
ATOM 3511 C CA . THR A 1 440 ? 9.797 10.355 19.174 1.00 83.75 440 THR A CA 1
ATOM 3512 C C . THR A 1 440 ? 9.863 11.591 18.284 1.00 83.75 440 THR A C 1
ATOM 3514 O O . THR A 1 440 ? 9.759 12.705 18.786 1.00 83.75 440 THR A O 1
ATOM 3517 N N . HIS A 1 441 ? 9.955 11.414 16.965 1.00 83.31 441 HIS A N 1
ATOM 3518 C CA . HIS A 1 441 ? 9.872 12.498 15.983 1.00 83.31 441 HIS A CA 1
ATOM 3519 C C . HIS A 1 441 ? 8.485 13.152 15.904 1.00 83.31 441 HIS A C 1
ATOM 3521 O O . HIS A 1 441 ? 8.367 14.228 15.328 1.00 83.31 441 HIS A O 1
ATOM 3527 N N . SER A 1 442 ? 7.447 12.514 16.457 1.00 83.88 442 SER A N 1
ATOM 3528 C CA . SER A 1 442 ? 6.077 13.049 16.513 1.00 83.88 442 SER A CA 1
ATOM 3529 C C . SER A 1 442 ? 5.824 13.917 17.758 1.00 83.88 442 SER A C 1
ATOM 3531 O O . SER A 1 442 ? 4.728 14.446 17.933 1.00 83.88 442 SER A O 1
ATOM 3533 N N . LEU A 1 443 ? 6.819 14.063 18.643 1.00 77.38 443 LEU A N 1
ATOM 3534 C CA . LEU A 1 443 ? 6.764 14.941 19.813 1.00 77.38 443 LEU A CA 1
ATOM 3535 C C . LEU A 1 443 ? 7.271 16.333 19.412 1.00 77.38 443 LEU A C 1
ATOM 3537 O O . LEU A 1 443 ? 8.471 16.528 19.234 1.00 77.38 443 LEU A O 1
ATOM 3541 N N . HIS A 1 444 ? 6.363 17.298 19.252 1.00 64.19 444 HIS A N 1
ATOM 3542 C CA . HIS A 1 444 ? 6.716 18.628 18.743 1.00 64.19 444 HIS A CA 1
ATOM 3543 C C . HIS A 1 444 ? 7.326 19.581 19.795 1.00 64.19 444 HIS A C 1
ATOM 3545 O O . HIS A 1 444 ? 8.086 20.461 19.402 1.00 64.19 444 HIS A O 1
ATOM 3551 N N . ASP A 1 445 ? 7.087 19.373 21.102 1.00 60.78 445 ASP A N 1
ATOM 3552 C CA . ASP A 1 445 ? 7.370 20.392 22.139 1.00 60.78 445 ASP A CA 1
ATOM 3553 C C . ASP A 1 445 ? 8.079 19.899 23.424 1.00 60.78 445 ASP A C 1
ATOM 3555 O O . ASP A 1 445 ? 8.368 20.696 24.318 1.00 60.78 445 ASP A O 1
ATOM 3559 N N . GLU A 1 446 ? 8.398 18.608 23.555 1.00 59.06 446 GLU A N 1
ATOM 3560 C CA . GLU A 1 446 ? 9.059 18.070 24.759 1.00 59.06 446 GLU A CA 1
ATOM 3561 C C . GLU A 1 446 ? 10.567 17.846 24.553 1.00 59.06 446 GLU A C 1
ATOM 3563 O O . GLU A 1 446 ? 11.010 17.637 23.421 1.00 59.06 446 GLU A O 1
ATOM 3568 N N . PRO A 1 447 ? 11.401 17.846 25.618 1.00 61.03 447 PRO A N 1
ATOM 3569 C CA . PRO A 1 447 ? 12.787 17.401 25.514 1.00 61.03 447 PRO A CA 1
ATOM 3570 C C . PRO A 1 447 ? 12.826 15.927 25.075 1.00 61.03 447 PRO A C 1
ATOM 3572 O O . PRO A 1 447 ? 12.814 15.011 25.896 1.00 61.03 447 PRO A O 1
ATOM 3575 N N . ILE A 1 448 ? 12.915 15.724 23.755 1.00 60.16 448 ILE A N 1
ATOM 3576 C CA . ILE A 1 448 ? 12.705 14.464 23.021 1.00 60.16 448 ILE A CA 1
ATOM 3577 C C . ILE A 1 448 ? 13.412 13.273 23.682 1.00 60.16 448 ILE A C 1
ATOM 3579 O O . ILE A 1 448 ? 12.846 12.187 23.787 1.00 60.16 448 ILE A O 1
ATOM 3583 N N . LYS A 1 449 ? 14.637 13.470 24.188 1.00 60.38 449 LYS A N 1
ATOM 3584 C CA . LYS A 1 449 ? 15.422 12.405 24.834 1.00 60.38 449 LYS A CA 1
ATOM 3585 C C . LYS A 1 449 ? 14.843 11.938 26.176 1.00 60.38 449 LYS A C 1
ATOM 3587 O O . LYS A 1 449 ? 14.891 10.745 26.456 1.00 60.38 449 LYS A O 1
ATOM 3592 N N . GLY A 1 450 ? 14.317 12.846 26.998 1.00 66.06 450 GLY A N 1
ATOM 3593 C CA . GLY A 1 450 ? 13.765 12.507 28.315 1.00 66.06 450 GLY A CA 1
ATOM 3594 C C . GLY A 1 450 ? 12.438 11.759 28.203 1.00 66.06 450 GLY A C 1
ATOM 3595 O O . GLY A 1 450 ? 12.255 10.717 28.830 1.00 66.06 450 GLY A O 1
ATOM 3596 N N . THR A 1 451 ? 11.552 12.241 27.332 1.00 70.00 451 THR A N 1
ATOM 3597 C CA . THR A 1 451 ? 10.231 11.645 27.094 1.00 70.00 451 THR A CA 1
ATOM 3598 C C . THR A 1 451 ? 10.334 10.268 26.447 1.00 70.00 451 THR A C 1
ATOM 3600 O O . THR A 1 451 ? 9.667 9.337 26.889 1.00 70.00 451 THR A O 1
ATOM 3603 N N . ALA A 1 452 ? 11.227 10.100 25.464 1.00 71.56 452 ALA A N 1
ATOM 3604 C CA . ALA A 1 452 ? 11.478 8.813 24.814 1.00 71.56 452 ALA A CA 1
ATOM 3605 C C . ALA A 1 452 ? 11.882 7.716 25.808 1.00 71.56 452 ALA A C 1
ATOM 3607 O O . ALA A 1 452 ? 11.354 6.604 25.775 1.00 71.56 452 ALA A O 1
ATOM 3608 N N . LEU A 1 453 ? 12.829 8.040 26.695 1.00 73.31 453 LEU A N 1
ATOM 3609 C CA . LEU A 1 453 ? 13.322 7.117 27.714 1.00 73.31 453 LEU A CA 1
ATOM 3610 C C . LEU A 1 453 ? 12.246 6.814 28.757 1.00 73.31 453 LEU A C 1
ATOM 3612 O O . LEU A 1 453 ? 12.123 5.668 29.178 1.00 73.31 453 LEU A O 1
ATOM 3616 N N . PHE A 1 454 ? 11.439 7.808 29.132 1.00 77.62 454 PHE A N 1
ATOM 3617 C CA . PHE A 1 454 ? 10.318 7.616 30.049 1.00 77.62 454 PHE A CA 1
ATOM 3618 C C . PHE A 1 454 ? 9.225 6.715 29.455 1.00 77.62 454 PHE A C 1
ATOM 3620 O O . PHE A 1 454 ? 8.763 5.793 30.123 1.00 77.62 454 PHE A O 1
ATOM 3627 N N . TRP A 1 455 ? 8.844 6.925 28.190 1.00 81.25 455 TRP A N 1
ATOM 3628 C CA . TRP A 1 455 ? 7.866 6.083 27.491 1.00 81.25 455 TRP A CA 1
ATOM 3629 C C . TRP A 1 455 ? 8.357 4.641 27.371 1.00 81.25 455 TRP A C 1
ATOM 3631 O O . TRP A 1 455 ? 7.627 3.714 27.706 1.00 81.25 455 TRP A O 1
ATOM 3641 N N . TYR A 1 456 ? 9.616 4.453 26.971 1.00 85.56 456 TYR A N 1
ATOM 3642 C CA . TYR A 1 456 ? 10.228 3.127 26.901 1.00 85.56 456 TYR A CA 1
ATOM 3643 C C . TYR A 1 456 ? 10.318 2.453 28.276 1.00 85.56 456 TYR A C 1
ATOM 3645 O O . TYR A 1 456 ? 10.001 1.274 28.408 1.00 85.56 456 TYR A O 1
ATOM 3653 N N . GLY A 1 457 ? 10.677 3.210 29.316 1.00 86.38 457 GLY A N 1
ATOM 3654 C CA . GLY A 1 457 ? 10.686 2.731 30.696 1.00 86.38 457 GLY A CA 1
ATOM 3655 C C . GLY A 1 457 ? 9.321 2.240 31.168 1.00 86.38 457 GLY A C 1
ATOM 3656 O O . GLY A 1 457 ? 9.239 1.164 31.754 1.00 86.38 457 GLY A O 1
ATOM 3657 N N . ASN A 1 458 ? 8.254 2.993 30.887 1.00 85.06 458 ASN A N 1
ATOM 3658 C CA . ASN A 1 458 ? 6.886 2.594 31.228 1.00 85.06 458 ASN A CA 1
ATOM 3659 C C . ASN A 1 458 ? 6.440 1.345 30.463 1.00 85.06 458 ASN A C 1
ATOM 3661 O O . ASN A 1 458 ? 5.791 0.483 31.052 1.00 85.06 458 ASN A O 1
ATOM 3665 N N . GLU A 1 459 ? 6.815 1.220 29.189 1.00 88.88 459 GLU A N 1
ATOM 3666 C CA . GLU A 1 459 ? 6.490 0.032 28.396 1.00 88.88 459 GLU A CA 1
ATOM 3667 C C . GLU A 1 459 ? 7.158 -1.220 28.981 1.00 88.88 459 GLU A C 1
ATOM 3669 O O . GLU A 1 459 ? 6.479 -2.208 29.258 1.00 88.88 459 GLU A O 1
ATOM 3674 N N . ILE A 1 460 ? 8.458 -1.162 29.295 1.00 89.50 460 ILE A N 1
ATOM 3675 C CA . ILE A 1 460 ? 9.161 -2.274 29.961 1.00 89.50 460 ILE A CA 1
ATOM 3676 C C . ILE A 1 460 ? 8.562 -2.555 31.339 1.00 89.50 460 ILE A C 1
ATOM 3678 O O . ILE A 1 460 ? 8.369 -3.714 31.708 1.00 89.50 460 ILE A O 1
ATOM 3682 N N . PHE A 1 461 ? 8.248 -1.508 32.104 1.00 87.38 461 PHE A N 1
ATOM 3683 C CA . PHE A 1 461 ? 7.615 -1.659 33.408 1.00 87.38 461 PHE A CA 1
ATOM 3684 C C . PHE A 1 461 ? 6.271 -2.390 33.296 1.00 87.38 461 PHE A C 1
ATOM 3686 O O . PHE A 1 461 ? 5.971 -3.251 34.122 1.00 87.38 461 PHE A O 1
ATOM 3693 N N . SER A 1 462 ? 5.499 -2.133 32.234 1.00 87.19 462 SER A N 1
ATOM 3694 C CA . SER A 1 462 ? 4.254 -2.853 31.958 1.00 87.19 462 SER A CA 1
ATOM 3695 C C . SER A 1 462 ? 4.482 -4.360 31.765 1.00 87.19 462 SER A C 1
ATOM 3697 O O . SER A 1 462 ? 3.661 -5.167 32.213 1.00 87.19 462 SER A O 1
ATOM 3699 N N . LEU A 1 463 ? 5.610 -4.762 31.167 1.00 91.00 463 LEU A N 1
ATOM 3700 C CA . LEU A 1 463 ? 5.974 -6.164 30.937 1.00 91.00 463 LEU A CA 1
ATOM 3701 C C . LEU A 1 463 ? 6.425 -6.881 32.220 1.00 91.00 463 LEU A C 1
ATOM 3703 O O . LEU A 1 463 ? 6.314 -8.102 32.307 1.00 91.00 463 LEU A O 1
ATOM 3707 N N . LEU A 1 464 ? 6.864 -6.173 33.261 1.00 89.62 464 LEU A N 1
ATOM 3708 C CA . LEU A 1 464 ? 7.203 -6.813 34.543 1.00 89.62 464 LEU A CA 1
ATOM 3709 C C . LEU A 1 464 ? 5.982 -7.454 35.224 1.00 89.62 464 LEU A C 1
ATOM 3711 O O . LEU A 1 464 ? 6.123 -8.411 35.990 1.00 89.62 464 LEU A O 1
ATOM 3715 N N . GLY A 1 465 ? 4.777 -6.962 34.926 1.00 84.50 465 GLY A N 1
ATOM 3716 C CA . GLY A 1 465 ? 3.527 -7.583 35.350 1.00 84.50 465 GLY A CA 1
ATOM 3717 C C . GLY A 1 465 ? 3.245 -8.860 34.561 1.00 84.50 465 GLY A C 1
ATOM 3718 O O . GLY A 1 465 ? 2.724 -8.792 33.444 1.00 84.50 465 GLY A O 1
ATOM 3719 N N . ALA A 1 466 ? 3.556 -10.019 35.150 1.00 81.19 466 ALA A N 1
ATOM 3720 C CA . ALA A 1 466 ? 3.218 -11.311 34.558 1.00 81.19 466 ALA A CA 1
ATOM 3721 C C . ALA A 1 466 ? 1.696 -11.457 34.357 1.00 81.19 466 ALA A C 1
ATOM 3723 O O . ALA A 1 466 ? 0.921 -10.988 35.198 1.00 81.19 466 ALA A O 1
ATOM 3724 N N . PRO A 1 467 ? 1.257 -12.148 33.288 1.00 80.94 467 PRO A N 1
ATOM 3725 C CA . PRO A 1 467 ? -0.154 -12.437 33.073 1.00 80.94 467 PRO A CA 1
ATOM 3726 C C . PRO A 1 467 ? -0.789 -13.123 34.300 1.00 80.94 467 PRO A C 1
ATOM 3728 O O . PRO A 1 467 ? -0.161 -13.988 34.928 1.00 80.94 467 PRO A O 1
ATOM 3731 N N . PRO A 1 468 ? -2.032 -12.771 34.671 1.00 78.12 468 PRO A N 1
ATOM 3732 C CA . PRO A 1 468 ? -2.728 -13.454 35.752 1.00 78.12 468 PRO A CA 1
ATOM 3733 C C . PRO A 1 468 ? -3.023 -14.911 35.363 1.00 78.12 468 PRO A C 1
ATOM 3735 O O . PRO A 1 468 ? -3.247 -15.228 34.199 1.00 78.12 468 PRO A O 1
ATOM 3738 N N . GLY A 1 469 ? -3.039 -15.814 36.346 1.00 80.75 469 GLY A N 1
ATOM 3739 C CA . GLY A 1 469 ? -3.437 -17.212 36.129 1.00 80.75 469 GLY A CA 1
ATOM 3740 C C . GLY A 1 469 ? -2.380 -18.130 35.500 1.00 80.75 469 GLY A C 1
ATOM 3741 O O . GLY A 1 469 ? -2.679 -19.295 35.254 1.00 80.75 469 GLY A O 1
ATOM 3742 N N . LEU A 1 470 ? -1.143 -17.662 35.281 1.00 86.88 470 LEU A N 1
ATOM 3743 C CA . LEU A 1 470 ? -0.054 -18.532 34.819 1.00 86.88 470 LEU A CA 1
ATOM 3744 C C . LEU A 1 470 ? 0.330 -19.586 35.861 1.00 86.88 470 LEU A C 1
ATOM 3746 O O . LEU A 1 470 ? 0.481 -19.263 37.046 1.00 86.88 470 LEU A O 1
ATOM 3750 N N . THR A 1 471 ? 0.595 -20.811 35.392 1.00 89.19 471 THR A N 1
ATOM 3751 C CA . THR A 1 471 ? 1.262 -21.839 36.203 1.00 89.19 471 THR A CA 1
ATOM 3752 C C . THR A 1 471 ? 2.684 -21.401 36.550 1.00 89.19 471 THR A C 1
ATOM 3754 O O . THR A 1 471 ? 3.274 -20.549 35.875 1.00 89.19 471 THR A O 1
ATOM 3757 N N . SER A 1 472 ? 3.252 -21.986 37.604 1.00 89.25 472 SER A N 1
ATOM 3758 C CA . SER A 1 472 ? 4.613 -21.679 38.051 1.00 89.25 472 SER A CA 1
ATOM 3759 C C . SER A 1 472 ? 5.648 -21.890 36.942 1.00 89.25 472 SER A C 1
ATOM 3761 O O . SER A 1 472 ? 6.537 -21.060 36.771 1.00 89.25 472 SER A O 1
ATOM 3763 N N . GLU A 1 473 ? 5.496 -22.948 36.142 1.00 91.62 473 GLU A N 1
ATOM 3764 C CA . GLU A 1 473 ? 6.404 -23.283 35.042 1.00 91.62 473 GLU A CA 1
ATOM 3765 C C . GLU A 1 473 ? 6.327 -22.247 33.916 1.00 91.62 473 GLU A C 1
ATOM 3767 O O . GLU A 1 473 ? 7.353 -21.754 33.451 1.00 91.62 473 GLU A O 1
ATOM 3772 N N . VAL A 1 474 ? 5.118 -21.873 33.480 1.00 92.25 474 VAL A N 1
ATOM 3773 C CA . VAL A 1 474 ? 4.936 -20.864 32.420 1.00 92.25 474 VAL A CA 1
ATOM 3774 C C . VAL A 1 474 ? 5.439 -19.500 32.887 1.00 92.25 474 VAL A C 1
ATOM 3776 O O . VAL A 1 474 ? 6.115 -18.801 32.134 1.00 92.25 474 VAL A O 1
ATOM 3779 N N . ARG A 1 475 ? 5.173 -19.145 34.148 1.00 92.81 475 ARG A N 1
ATOM 3780 C CA . ARG A 1 475 ? 5.665 -17.910 34.763 1.00 92.81 475 ARG A CA 1
ATOM 3781 C C . ARG A 1 475 ? 7.192 -17.858 34.790 1.00 92.81 475 ARG A C 1
ATOM 3783 O O . ARG A 1 475 ? 7.762 -16.816 34.484 1.00 92.81 475 ARG A O 1
ATOM 3790 N N . GLN A 1 476 ? 7.853 -18.964 35.130 1.00 93.62 476 GLN A N 1
ATOM 3791 C CA . GLN A 1 476 ? 9.312 -19.038 35.113 1.00 93.62 476 GLN A CA 1
ATOM 3792 C C . GLN A 1 476 ? 9.863 -18.844 33.695 1.00 93.62 476 GLN A C 1
ATOM 3794 O O . GLN A 1 476 ? 10.767 -18.033 33.514 1.00 93.62 476 GLN A O 1
ATOM 3799 N N . ARG A 1 477 ? 9.288 -19.522 32.690 1.00 94.56 477 ARG A N 1
ATOM 3800 C CA . ARG A 1 477 ? 9.686 -19.352 31.280 1.00 94.56 477 ARG A CA 1
ATOM 3801 C C . ARG A 1 477 ? 9.539 -17.899 30.810 1.00 94.56 477 ARG A C 1
ATOM 3803 O O . ARG A 1 477 ? 10.469 -17.361 30.215 1.00 94.56 477 ARG A O 1
ATOM 3810 N N . TYR A 1 478 ? 8.420 -17.251 31.149 1.00 95.25 478 TYR A N 1
ATOM 3811 C CA . TYR A 1 478 ? 8.171 -15.839 30.841 1.00 95.25 478 TYR A CA 1
ATOM 3812 C C . TYR A 1 478 ? 9.250 -14.919 31.415 1.00 95.25 478 TYR A C 1
ATOM 3814 O O . TYR A 1 478 ? 9.847 -14.131 30.684 1.00 95.25 478 TYR A O 1
ATOM 3822 N N . PHE A 1 479 ? 9.530 -15.032 32.717 1.00 95.00 479 PHE A N 1
ATOM 3823 C CA . PHE A 1 479 ? 10.525 -14.175 33.359 1.00 95.00 479 PHE A CA 1
ATOM 3824 C C . PHE A 1 479 ? 11.949 -14.465 32.887 1.00 95.00 479 PHE A C 1
ATOM 3826 O O . PHE A 1 479 ? 12.728 -13.527 32.779 1.00 95.00 479 PHE A O 1
ATOM 3833 N N . MET A 1 480 ? 12.282 -15.716 32.546 1.00 95.44 480 MET A N 1
ATOM 3834 C CA . MET A 1 480 ? 13.568 -16.036 31.915 1.00 95.44 480 MET A CA 1
ATOM 3835 C C . MET A 1 480 ? 13.714 -15.349 30.555 1.00 95.44 480 MET A C 1
ATOM 3837 O O . MET A 1 480 ? 14.741 -14.736 30.284 1.00 95.44 480 MET A O 1
ATOM 3841 N N . TRP A 1 481 ? 12.682 -15.403 29.708 1.00 95.69 481 TRP A N 1
ATOM 3842 C CA . TRP A 1 481 ? 12.696 -14.681 28.436 1.00 95.69 481 TRP A CA 1
ATOM 3843 C C . TRP A 1 481 ? 12.799 -13.165 28.641 1.00 95.69 481 TRP A C 1
ATOM 3845 O O . TRP A 1 481 ? 13.609 -12.521 27.976 1.00 95.69 481 TRP A O 1
ATOM 3855 N N . LEU A 1 482 ? 12.027 -12.598 29.574 1.00 94.88 482 LEU A N 1
ATOM 3856 C CA . LEU A 1 482 ? 12.039 -11.162 29.861 1.00 94.88 482 LEU A CA 1
ATOM 3857 C C . LEU A 1 482 ? 13.419 -10.700 30.354 1.00 94.88 482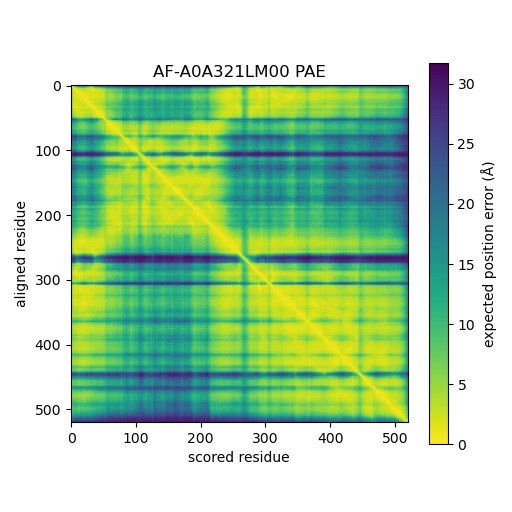 LEU A C 1
ATOM 3859 O O . LEU A 1 482 ? 13.914 -9.657 29.927 1.00 94.88 482 LEU A O 1
ATOM 3863 N N . ASP A 1 483 ? 14.059 -11.495 31.210 1.00 93.94 483 ASP A N 1
ATOM 3864 C CA . ASP A 1 483 ? 15.401 -11.227 31.719 1.00 93.94 483 ASP A CA 1
ATOM 3865 C C . ASP A 1 483 ? 16.456 -11.254 30.603 1.00 93.94 483 ASP A C 1
ATOM 3867 O O . ASP A 1 483 ? 17.199 -10.289 30.415 1.00 93.94 483 ASP A O 1
ATOM 3871 N N . GLU A 1 484 ? 16.468 -12.315 29.794 1.00 93.56 484 GLU A N 1
ATOM 3872 C CA . GLU A 1 484 ? 17.436 -12.506 28.706 1.00 93.56 484 GLU A CA 1
ATOM 3873 C C . GLU A 1 484 ? 17.265 -11.488 27.566 1.00 93.56 484 GLU A C 1
ATOM 3875 O O . GLU A 1 484 ? 18.246 -11.031 26.972 1.00 93.56 484 GLU A O 1
ATOM 3880 N N . ARG A 1 485 ? 16.019 -11.156 27.203 1.00 91.81 485 ARG A N 1
ATOM 3881 C CA . ARG A 1 485 ? 15.712 -10.371 25.994 1.00 91.81 485 ARG A CA 1
ATOM 3882 C C . ARG A 1 485 ? 15.522 -8.890 26.256 1.00 91.81 485 ARG A C 1
ATOM 3884 O O . ARG A 1 485 ? 15.820 -8.100 25.363 1.00 91.81 485 ARG A O 1
ATOM 3891 N N . VAL A 1 486 ? 15.049 -8.518 27.444 1.00 91.56 486 VAL A N 1
ATOM 3892 C CA . VAL A 1 486 ? 14.721 -7.127 27.775 1.00 91.56 486 VAL A CA 1
ATOM 3893 C C . VAL A 1 486 ? 15.648 -6.597 28.861 1.00 91.56 486 VAL A C 1
ATOM 3895 O O . VAL A 1 486 ? 16.372 -5.637 28.612 1.00 91.56 486 VAL A O 1
ATOM 3898 N N . LEU A 1 487 ? 15.671 -7.212 30.047 1.00 91.69 487 LEU A N 1
ATOM 3899 C CA . LEU A 1 487 ? 16.332 -6.623 31.220 1.00 91.69 487 LEU A CA 1
ATOM 3900 C C . LEU A 1 487 ? 17.860 -6.630 31.126 1.00 91.69 487 LEU A C 1
ATOM 3902 O O . LEU A 1 487 ? 18.479 -5.599 31.386 1.00 91.69 487 LEU A O 1
ATOM 3906 N N . THR A 1 488 ? 18.464 -7.746 30.707 1.00 91.88 488 THR A N 1
ATOM 3907 C CA . THR A 1 488 ? 19.926 -7.857 30.548 1.00 91.88 488 THR A CA 1
ATOM 3908 C C . THR A 1 488 ? 20.433 -6.831 29.535 1.00 91.88 488 THR A C 1
ATOM 3910 O O . THR A 1 488 ? 21.335 -6.051 29.834 1.00 91.88 488 THR A O 1
ATOM 3913 N N . ARG A 1 489 ? 19.779 -6.749 28.369 1.00 89.06 489 ARG A N 1
ATOM 3914 C CA . ARG A 1 489 ? 20.111 -5.764 27.329 1.00 89.06 489 ARG A CA 1
ATOM 3915 C C . ARG A 1 489 ? 19.903 -4.332 27.801 1.00 89.06 489 ARG A C 1
ATOM 3917 O O . ARG A 1 489 ? 20.740 -3.479 27.535 1.00 89.06 489 ARG A O 1
ATOM 3924 N N . LEU A 1 490 ? 18.821 -4.060 28.532 1.00 88.31 490 LEU A N 1
ATOM 3925 C CA . LEU A 1 490 ? 18.570 -2.733 29.088 1.00 88.31 490 LEU A CA 1
ATOM 3926 C C . LEU A 1 490 ? 19.666 -2.314 30.074 1.00 88.31 490 LEU A C 1
ATOM 3928 O O . LEU A 1 490 ? 20.087 -1.159 30.058 1.00 88.31 490 LEU A O 1
ATOM 3932 N N . GLY A 1 491 ? 20.136 -3.240 30.913 1.00 87.50 491 GLY A N 1
ATOM 3933 C CA . GLY A 1 491 ? 21.242 -3.001 31.837 1.00 87.50 491 GLY A CA 1
ATOM 3934 C C . GLY A 1 491 ? 22.553 -2.651 31.128 1.00 87.50 491 GLY A C 1
ATOM 3935 O O . GLY A 1 491 ? 23.310 -1.828 31.638 1.00 87.50 491 GLY A O 1
ATOM 3936 N N . GLU A 1 492 ? 22.797 -3.224 29.947 1.00 89.31 492 GLU A N 1
ATOM 3937 C CA . GLU A 1 492 ? 23.973 -2.944 29.113 1.00 89.31 492 GLU A CA 1
ATOM 3938 C C . GLU A 1 492 ? 23.837 -1.634 28.315 1.00 89.31 492 GLU A C 1
ATOM 3940 O O . GLU A 1 492 ? 24.760 -0.820 28.292 1.00 89.31 492 GLU A O 1
ATOM 3945 N N . GLU A 1 493 ? 22.688 -1.410 27.673 1.00 87.12 493 GLU A N 1
ATOM 3946 C CA . GLU A 1 493 ? 22.453 -0.278 26.765 1.00 87.12 493 GLU A CA 1
ATOM 3947 C C . GLU A 1 493 ? 22.070 1.020 27.491 1.00 87.12 493 GLU A C 1
ATOM 3949 O O . GLU A 1 493 ? 22.319 2.118 26.990 1.00 87.12 493 GLU A O 1
ATOM 3954 N N . SER A 1 494 ? 21.393 0.935 28.640 1.00 86.19 494 SER A N 1
ATOM 3955 C CA . SER A 1 494 ? 20.855 2.092 29.372 1.00 86.19 494 SER A CA 1
ATOM 3956 C C . SER A 1 494 ? 20.795 1.848 30.893 1.00 86.19 494 SER A C 1
ATOM 3958 O O . SER A 1 494 ? 19.701 1.734 31.462 1.00 86.19 494 SER A O 1
ATOM 3960 N N . PRO A 1 495 ? 21.954 1.839 31.587 1.00 88.25 495 PRO A N 1
ATOM 3961 C CA . PRO A 1 495 ? 22.042 1.531 33.020 1.00 88.25 495 PRO A CA 1
ATOM 3962 C C . PRO A 1 495 ? 21.166 2.418 33.919 1.00 88.25 495 PRO A C 1
ATOM 3964 O O . PRO A 1 495 ? 20.588 1.941 34.896 1.00 88.25 495 PRO A O 1
ATOM 3967 N N . ASP A 1 496 ? 21.035 3.706 33.585 1.00 87.12 496 ASP A N 1
ATOM 3968 C CA . ASP A 1 496 ? 20.222 4.655 34.356 1.00 87.12 496 ASP A CA 1
ATOM 3969 C C . ASP A 1 496 ? 18.726 4.321 34.289 1.00 87.12 496 ASP A C 1
ATOM 3971 O O . ASP A 1 496 ? 18.029 4.370 35.305 1.00 87.12 496 ASP A O 1
ATOM 3975 N N . LEU A 1 497 ? 18.237 3.927 33.107 1.00 85.75 497 LEU A N 1
ATOM 3976 C CA . LEU A 1 497 ? 16.848 3.510 32.921 1.00 85.75 497 LEU A CA 1
ATOM 3977 C C . LEU A 1 497 ? 16.579 2.189 33.647 1.00 85.75 497 LEU A C 1
ATOM 3979 O O . LEU A 1 497 ? 15.568 2.060 34.333 1.00 85.75 497 LEU A O 1
ATOM 3983 N N . PHE A 1 498 ? 17.513 1.238 33.569 1.00 89.12 498 PHE A N 1
ATOM 3984 C CA . PHE A 1 498 ? 17.432 -0.016 34.318 1.00 89.12 498 PHE A CA 1
ATOM 3985 C C . PHE A 1 498 ? 17.333 0.228 35.832 1.00 89.12 498 PHE A C 1
ATOM 3987 O O . PHE A 1 498 ? 16.464 -0.331 36.504 1.00 89.12 498 PHE A O 1
ATOM 3994 N N . LYS A 1 499 ? 18.159 1.134 36.372 1.00 88.94 499 LYS A N 1
ATOM 3995 C CA . LYS A 1 499 ? 18.094 1.535 37.783 1.00 88.94 499 LYS A CA 1
ATOM 3996 C C . LYS A 1 499 ? 16.750 2.175 38.140 1.00 88.94 499 LYS A C 1
ATOM 3998 O O . LYS A 1 499 ? 16.172 1.826 39.167 1.00 88.94 499 LYS A O 1
ATOM 4003 N N . TRP A 1 500 ? 16.235 3.065 37.291 1.00 88.31 500 TRP A N 1
ATOM 4004 C CA . TRP A 1 500 ? 14.924 3.686 37.492 1.00 88.31 500 TRP A CA 1
ATOM 4005 C C . TRP A 1 500 ? 13.795 2.646 37.564 1.00 88.31 500 TRP A C 1
ATOM 4007 O O . TRP A 1 500 ? 12.956 2.720 38.463 1.00 88.31 500 TRP A O 1
ATOM 4017 N N . ILE A 1 501 ? 13.809 1.635 36.687 1.00 88.75 501 ILE A N 1
ATOM 4018 C CA . ILE A 1 501 ? 12.834 0.531 36.709 1.00 88.75 501 ILE A CA 1
ATOM 4019 C C . ILE A 1 501 ? 12.933 -0.271 38.013 1.00 88.75 501 ILE A C 1
ATOM 4021 O O . ILE A 1 501 ? 11.905 -0.598 38.614 1.00 88.75 501 ILE A O 1
ATOM 4025 N N . ILE A 1 502 ? 14.149 -0.568 38.486 1.00 88.69 502 ILE A N 1
ATOM 4026 C CA . ILE A 1 502 ? 14.362 -1.258 39.767 1.00 88.69 502 ILE A CA 1
ATOM 4027 C C . ILE A 1 502 ? 13.761 -0.453 40.921 1.00 88.69 502 ILE A C 1
ATOM 4029 O O . ILE A 1 502 ? 13.047 -1.013 41.754 1.00 88.69 502 ILE A O 1
ATOM 4033 N N . ASP A 1 503 ? 14.042 0.848 40.981 1.00 88.75 503 ASP A N 1
ATOM 4034 C CA . ASP A 1 503 ? 13.567 1.702 42.067 1.00 88.75 503 ASP A CA 1
ATOM 4035 C C . ASP A 1 503 ? 12.033 1.828 42.040 1.00 88.75 503 ASP A C 1
ATOM 4037 O O . ASP A 1 503 ? 11.390 1.652 43.077 1.00 88.75 503 ASP A O 1
ATOM 4041 N N . LYS A 1 504 ? 11.422 1.961 40.854 1.00 86.25 504 LYS A N 1
ATOM 4042 C CA . LYS A 1 504 ? 9.957 1.919 40.686 1.00 86.25 504 LYS A CA 1
ATOM 4043 C C . LYS A 1 504 ? 9.335 0.590 41.105 1.00 86.25 504 LYS A C 1
ATOM 4045 O O . LYS A 1 504 ? 8.277 0.568 41.731 1.00 86.25 504 LYS A O 1
ATOM 4050 N N . THR A 1 505 ? 9.995 -0.522 40.800 1.00 85.62 505 THR A N 1
ATOM 4051 C CA . THR A 1 505 ? 9.519 -1.856 41.188 1.00 85.62 505 THR A CA 1
ATOM 4052 C C . THR A 1 505 ? 9.561 -2.035 42.708 1.00 85.62 505 THR A C 1
ATOM 4054 O O . THR A 1 505 ? 8.612 -2.560 43.288 1.00 85.62 505 THR A O 1
ATOM 4057 N N . LYS A 1 506 ? 10.616 -1.548 43.380 1.00 87.81 506 LYS A N 1
ATOM 4058 C CA . LYS A 1 506 ? 10.704 -1.552 44.853 1.00 87.81 506 LYS A CA 1
ATOM 4059 C C . LYS A 1 506 ? 9.597 -0.717 45.495 1.00 87.81 506 LYS A C 1
ATOM 4061 O O . LYS A 1 506 ? 8.998 -1.173 46.465 1.00 87.81 506 LYS A O 1
ATOM 4066 N N . GLU A 1 507 ? 9.321 0.473 44.955 1.00 87.44 507 GLU A N 1
ATOM 4067 C CA . GLU A 1 507 ? 8.220 1.333 45.413 1.00 87.44 507 GLU A CA 1
ATOM 4068 C C . GLU A 1 507 ? 6.871 0.609 45.316 1.00 87.44 507 GLU A C 1
ATOM 4070 O O . GLU A 1 507 ? 6.106 0.612 46.279 1.00 87.44 507 GLU A O 1
ATOM 4075 N N . LEU A 1 508 ? 6.600 -0.062 44.191 1.00 84.06 508 LEU A N 1
ATOM 4076 C CA . LEU A 1 508 ? 5.359 -0.814 43.997 1.00 84.06 508 LEU A CA 1
ATOM 4077 C C . LEU A 1 508 ? 5.232 -1.982 44.989 1.00 84.06 508 LEU A C 1
ATOM 4079 O O . LEU A 1 508 ? 4.176 -2.162 45.589 1.00 84.06 508 LEU A O 1
ATOM 4083 N N . ILE A 1 509 ? 6.301 -2.759 45.197 1.00 84.38 509 ILE A N 1
ATOM 4084 C CA . ILE A 1 509 ? 6.305 -3.877 46.157 1.00 84.38 509 ILE A CA 1
ATOM 4085 C C . ILE A 1 509 ? 6.046 -3.372 47.581 1.00 84.38 509 ILE A C 1
ATOM 4087 O O . ILE A 1 509 ? 5.257 -3.980 48.305 1.00 84.38 509 ILE A O 1
ATOM 4091 N N . ALA A 1 510 ? 6.672 -2.258 47.973 1.00 85.62 510 ALA A N 1
ATOM 4092 C CA . ALA A 1 510 ? 6.448 -1.644 49.278 1.00 85.62 510 ALA A CA 1
ATOM 4093 C C . ALA A 1 510 ? 4.986 -1.198 49.451 1.00 85.62 510 ALA A C 1
ATOM 4095 O O . ALA A 1 510 ? 4.368 -1.518 50.461 1.00 85.62 510 ALA A O 1
ATOM 4096 N N . GLN A 1 511 ? 4.398 -0.553 48.436 1.00 83.19 511 GLN A N 1
ATOM 4097 C CA . GLN A 1 511 ? 2.988 -0.140 48.457 1.00 83.19 511 GLN A CA 1
ATOM 4098 C C . GLN A 1 511 ? 2.021 -1.324 48.575 1.00 83.19 511 GLN A C 1
ATOM 4100 O O . GLN A 1 511 ? 1.042 -1.243 49.317 1.00 83.19 511 GLN A O 1
ATOM 4105 N N . VAL A 1 512 ? 2.283 -2.426 47.863 1.00 80.62 512 VAL A N 1
ATOM 4106 C CA . VAL A 1 512 ? 1.454 -3.638 47.949 1.00 80.62 512 VAL A CA 1
ATOM 4107 C C . VAL A 1 512 ? 1.556 -4.258 49.343 1.00 80.62 512 VAL A C 1
ATOM 4109 O O . VAL A 1 512 ? 0.522 -4.523 49.955 1.00 80.62 512 VAL A O 1
ATOM 4112 N N . ALA A 1 513 ? 2.772 -4.400 49.882 1.00 77.12 513 ALA A N 1
ATOM 4113 C CA . ALA A 1 513 ? 2.999 -4.914 51.233 1.00 77.12 513 ALA A CA 1
ATOM 4114 C C . ALA A 1 513 ? 2.297 -4.068 52.312 1.00 77.12 513 ALA A C 1
ATOM 4116 O O . ALA A 1 513 ? 1.635 -4.626 53.186 1.00 77.12 513 ALA A O 1
ATOM 4117 N N . ASP A 1 514 ? 2.369 -2.738 52.219 1.00 77.88 514 ASP A N 1
ATOM 4118 C CA . ASP A 1 514 ? 1.680 -1.828 53.143 1.00 77.88 514 ASP A CA 1
ATOM 4119 C C . ASP A 1 514 ? 0.147 -1.922 53.012 1.00 77.88 514 ASP A C 1
ATOM 4121 O O . ASP A 1 514 ? -0.576 -1.839 54.007 1.00 77.88 514 ASP A O 1
ATOM 4125 N N . SER A 1 515 ? -0.373 -2.135 51.797 1.00 69.75 515 SER A N 1
ATOM 4126 C CA . SER A 1 515 ? -1.814 -2.277 51.547 1.00 69.75 515 SER A CA 1
ATOM 4127 C C . SER A 1 515 ? -2.400 -3.608 52.034 1.00 69.75 515 SER A C 1
ATOM 4129 O O . SER A 1 515 ? -3.546 -3.634 52.489 1.00 69.75 515 SER A O 1
ATOM 4131 N N . ASP A 1 516 ? -1.619 -4.690 51.988 1.00 61.34 516 ASP A N 1
ATOM 4132 C CA . ASP A 1 516 ? -2.002 -5.996 52.532 1.00 61.34 516 ASP A CA 1
ATOM 4133 C C . ASP A 1 516 ? -1.942 -5.991 54.065 1.00 61.34 516 ASP A C 1
ATOM 4135 O O . ASP A 1 516 ? -2.855 -6.504 54.712 1.00 61.34 516 ASP A O 1
ATOM 4139 N N . LEU A 1 517 ? -0.943 -5.317 54.651 1.00 56.16 517 LEU A N 1
ATOM 4140 C CA . LEU A 1 517 ? -0.841 -5.094 56.100 1.00 56.16 517 LEU A CA 1
ATOM 4141 C C . LEU A 1 517 ? -1.966 -4.206 56.657 1.00 56.16 517 LEU A C 1
ATOM 4143 O O . LEU A 1 517 ? -2.339 -4.351 57.815 1.00 56.16 517 LEU A O 1
ATOM 4147 N N . ALA A 1 518 ? -2.518 -3.292 55.854 1.00 52.88 518 ALA A N 1
ATOM 4148 C CA . ALA A 1 518 ? -3.663 -2.461 56.238 1.00 52.88 518 ALA A CA 1
ATOM 4149 C C . ALA A 1 518 ? -5.025 -3.175 56.096 1.00 52.88 518 ALA A C 1
ATOM 4151 O O . ALA A 1 518 ? -6.040 -2.660 56.570 1.00 52.88 518 ALA A O 1
ATOM 4152 N N . ARG A 1 519 ? -5.068 -4.327 55.409 1.00 48.25 519 ARG A N 1
ATOM 4153 C CA . ARG A 1 519 ? -6.270 -5.162 55.216 1.00 48.25 519 ARG A CA 1
ATOM 4154 C C . ARG A 1 519 ? -6.314 -6.395 56.130 1.00 48.25 519 ARG A C 1
ATOM 4156 O O . ARG A 1 519 ? -7.387 -6.988 56.250 1.00 48.25 519 ARG A O 1
ATOM 4163 N N . SER A 1 520 ? -5.188 -6.771 56.738 1.00 42.78 520 SER A N 1
ATOM 4164 C CA . SER A 1 520 ? -5.072 -7.748 57.835 1.00 42.78 520 SER A CA 1
ATOM 4165 C C . SER A 1 520 ? -5.291 -7.097 59.193 1.00 42.78 520 SER A C 1
ATOM 4167 O O . SER A 1 520 ? -5.947 -7.733 60.048 1.00 42.78 520 SER A O 1
#

Secondary structure (DSSP, 8-state):
------EEEE-HHHHHHHHHTT-HHHHHHTSSEEEE-TTHHHHHHHHHHHHS-S-HHHHHHHHHHHHHHHTTSEEE----SPPPHHHHHHH-HHHHHHHHHHT-GGG-----EEEE-PBPPBPTTSTTSSB---GGGGGGEE-HHHHHHHHHHTT---HHHHHHHHHHHHHH-B--SS-PPPPTTPEEEE-HHHHHHHHHTT-HHHHTTTT-EEEE-HHHHHHHHHHHHHHHHHHHHHHHHHHHHHHHHHHHHTTSEEEPPPP---S-GGGGGTTSHHHHHHHHGGG-SEEE---HHHHTSSBSSTTTSBEE-HHHHHHHHHHTTSS-HHHHHHHHHHHHHTT-------HHHHHHHHHH--EETTEE---HHHHHHHHHHHHHHTSS---TTTTHHHHHHHHHHHHHHHHHT-STTS-HHHHHHHHHHHHHH--GGGGGGG-SSS-HHHHHHHHHHHHHHHHHSPPTT--HHHHHHHHHHHIIIIIHHHHHH-HHHHHHHHHHHHHHHHHHHHHHHTT-

pLDDT: mean 87.78, std 10.33, range [42.78, 97.75]

Mean predicted aligned error: 10.06 Å

Solvent-accessible surface area (backbone atoms only — not comparable to full-atom values): 28923 Å² total; per-residue (Å²): 129,84,80,88,67,44,37,35,25,47,35,71,56,26,49,49,50,29,30,68,65,76,32,48,67,68,63,59,61,73,31,73,33,39,35,33,28,51,38,44,64,58,50,54,52,52,50,51,59,70,50,50,76,89,54,66,66,59,52,54,51,34,50,52,51,50,51,31,43,75,72,63,47,29,39,83,46,75,75,84,54,78,58,56,67,70,53,19,60,38,62,33,62,67,56,31,38,51,50,34,47,54,67,53,80,85,71,88,62,98,63,54,46,37,34,31,44,52,31,83,53,45,27,60,90,42,87,70,75,39,73,53,92,52,77,94,48,24,79,36,35,28,25,61,66,56,53,52,53,46,35,46,75,59,66,73,50,52,75,68,54,48,54,51,47,52,61,53,43,66,76,76,34,44,78,54,99,54,54,55,83,81,58,88,58,21,37,35,40,34,36,70,65,33,48,52,53,33,53,77,65,65,43,56,82,45,37,41,83,53,48,29,47,38,27,37,44,58,66,51,54,52,52,35,54,49,51,53,50,49,51,54,50,34,54,54,53,46,50,31,52,49,50,43,53,55,51,49,55,55,30,42,75,71,60,41,33,43,69,36,82,80,81,87,74,93,73,66,93,80,44,75,70,58,53,41,34,71,56,40,38,66,73,40,46,80,80,26,66,31,36,33,32,59,50,65,95,58,52,77,36,68,38,84,43,95,88,74,32,45,45,39,34,60,64,56,52,50,53,36,40,36,74,71,63,77,41,52,72,67,58,52,53,50,47,53,38,53,39,29,69,71,64,55,75,89,71,83,62,48,45,69,57,53,48,55,52,56,70,73,41,53,73,54,95,69,30,61,50,72,47,78,54,57,44,26,55,52,51,41,52,49,52,48,52,77,48,85,78,62,49,66,72,84,46,46,66,59,54,51,45,42,44,50,27,41,54,51,45,34,49,66,40,63,42,93,91,45,55,69,62,58,27,49,16,52,30,54,58,37,53,71,71,56,55,53,56,62,50,42,88,41,54,88,86,60,68,52,70,60,55,30,52,49,53,39,50,52,55,54,54,57,62,72,60,69,64,84,89,58,51,72,69,51,48,50,54,51,50,52,50,45,39,69,68,46,51,52,49,35,47,72,78,37,50,68,60,42,52,50,52,52,54,53,48,51,52,51,52,51,52,52,54,53,53,51,63,73,73,107

Foldseek 3Di:
DFDDFAEEEEAPQQLLLCLLLVNNCPLLVSHNAYEFAQLSLVVLVVVLVVLPDPCVPVLVLLVVVVVCCVVQLEDADDAPFDFDPVVCQFQNDQVSSLLRVQPPPPPPDPAHAAEEDFDFGGTPPCPRPHTDDPVVRQARYWYLLLVLVLLVVLVNDDPVLSVVLVVVCVVPGDTDPHHDRADAQHEYEYEPVSSVSCSVSVNSSSQVVSNYHYYYYPVSNVVSVVSNVSVVVSVSSSSSSVSSNVSQVVCVVVNRYDYDDDDPDVDDPVCPVCSRRVNSSVVVQVVTQEYEDLDPVQQLDQANDPPGHGYHYSLNSLVNCCVVVVDDPVSSLVSLLSCLVVLRALSADALVSLCVQLVVWDDDPLATPDDSSNVSVVVSLVVVLVDQPDAPPSCVVSVVRNLVSLLVSLLVLLAPVHDLSSNLNSNVSSVVSNQCLSNLVNDDDDPSVVVSLVSNLVSLLSLVDHDPPDDPVSSVSSVVSSCVPPQVVCCVPPVPSSVVSVVVVVVVVVVVVVVVVVVD

Radius of gyration: 32.33 Å; Cα contacts (8 Å, |Δi|>4): 645; chains: 1; bounding box: 74×59×107 Å

Nearest PDB structures (foldseek):
  7zub-assembly1_C  TM=3.415E-01  e=1.462E+00  Homo sapiens
  3br5-assembly1_B  TM=2.373E-01  e=3.554E+00  Staphylococcus aureus
  3icq-assembly2_U  TM=2.268E-01  e=4.490E+00  Schizosaccharomyces pombe
  3ibv-assembly2_B  TM=2.100E-01  e=6.227E+00  Schizosaccharomyces pombe

Sequence (520 aa):
MTYDYRVIAVDPTALLTFAYLDLLEVALGSFDCVLIPHSTLEWLFEERQRIAFHQPSKTRDASRIRDLLATGALKDFRSIARVDTDLAAEIGENLASLIAESSDNDSGDDIQRVIVRPWPVHRVGSLMDEEADLSAYYHHLCSCSSVVNKLMQMGQLTAAEEKRARSYLHLHEREWPEQPDIADGAKLYLDDIAVTYLQHLGLLEKLRPAGLEAYVSKSTTHEIDALLRYEQFSEQATTVIEKVRIFLASSIQSGKVKLGQMQNSEEEEGLRQRSHPRWSLFDLAKDAEVIIVDDRSLNRFLHFQPGQIPILTTLDVLHQIYSKGTITLDQMLDCQTKLRRAGYIFIPVTTVEIEHYLSSATTANSQVVETAELRAIRENLLALRMSHFLQLPEEASWLAGVMQTFSDALKSQWRPENDDATSRAKSDWLLALLDPRGWTHSLHDEPIKGTALFWYGNEIFSLLGAPPGLTSEVRQRYFMWLDERVLTRLGEESPDLFKWIIDKTKELIAQVADSDLARS